Protein AF-A0A934KJS3-F1 (afdb_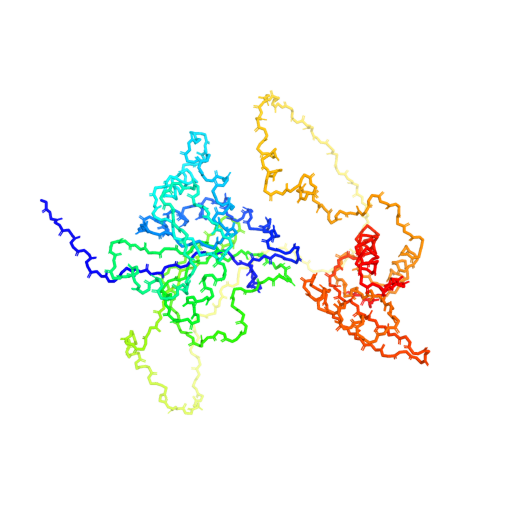monomer_lite)

InterPro domains:
  IPR002734 Bacterial bifunctional deaminase-reductase, C-terminal [PF01872] (10-190)
  IPR009671 Regulator of ribonuclease activity B domain [PF06877] (299-388)
  IPR024072 Dihydrofolate reductase-like domain superfamily [G3DSA:3.40.430.10] (4-201)
  IPR024072 Dihydrofolate reductase-like domain superfamily [SSF53597] (11-198)
  IPR036701 RraB-like superfamily [G3DSA:3.30.70.970] (288-391)
  IPR036701 RraB-like superfamily [SSF89946] (293-389)
  IPR050765 Riboflavin Biosynthesis HTP Reductase [PTHR38011] (3-197)

Organism: NCBI:txid3127013

Radius of gyration: 28.32 Å; chains: 1; bounding box: 73×74×78 Å

Sequence (393 aa):
MTKHETSGPRTVIANISLSLDGRVNGLGGDYDMGWIVPHALTDAAREHMVRVTSTATTVLLGRKNYQGFGSYWPAVAKDENADQRDRTFAQWLDSVEKVVFSSTLTDATWSNSRIVDRDPAEVVKQLRQQGEGNIIVLASVSVIRNLLYADELDRLTITLCPELVGGGAQLFAEGLPASSWTLSDMSTTESGAICPVYDRVRSGDRRVVDQGYGGASPQATTMPASLAPRILRVPGLPLAGSVWDPGPEPATAPRATAPRATATVHWMDWLGWFIPRGLLHRPVTESLAPPDPADLSQLDELRDLGSRLELPHPVSALLEFASEKEALSAVDALARDGFACKVRAMQDGRWSLRATSTLVPTPGTITRLRERLSASCETLSGTYVGWDAPPVY

pLDDT: mean 77.62, std 25.64, range [23.58, 98.69]

Secondary structure (DSSP, 8-state):
-------SPPPEEEEEEE-TT-BSS-TT-TT--GGGHHHHTSHHHHHHHHHHHTTEEEEEEEHHHHHHHHTTHHHHTT-TTS-HHHHHHHHHHHHSEEEEE-SS-----STTEEEE-S-HHHHHHHHHTSSSSEEEEES-HHHHHHHHHTT---EEEEEE-S----SS-BSS-TTPPP-EEEEEEEEE-TTS-EEEEEEEE-TTT----------------PPPS-------PPP------------PPPP--PPPP---------GGGSGGGTS-TT-SS-SS---SSPPPHHHHHHHHHHHHTT--TTS-EEEEEEEEESSHHHHHHHHHHHHHTT-EEEEEE-TTS-EEEEEEEEE---HHHHHHHHHHHHHHHHHHTEEEEEEE-----

Structure (mmCIF, N/CA/C/O backbone):
data_AF-A0A934KJS3-F1
#
_entry.id   AF-A0A934KJS3-F1
#
loop_
_atom_site.group_PDB
_atom_site.id
_atom_site.type_symbol
_atom_site.label_atom_id
_atom_site.label_alt_id
_atom_site.label_comp_id
_atom_site.label_asym_id
_atom_site.label_entity_id
_atom_site.label_seq_id
_atom_site.pdbx_PDB_ins_code
_atom_site.Cartn_x
_atom_site.Cartn_y
_atom_site.Cartn_z
_atom_site.occupancy
_atom_site.B_iso_or_equi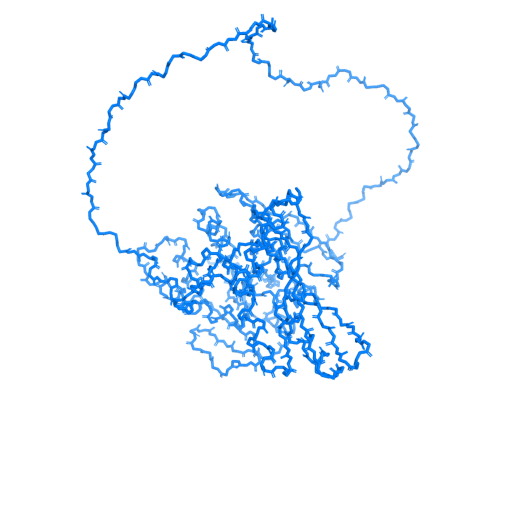v
_atom_site.auth_seq_id
_atom_site.auth_comp_id
_atom_site.auth_asym_id
_atom_site.auth_atom_id
_atom_site.pdbx_PDB_model_num
ATOM 1 N N . MET A 1 1 ? -13.701 12.810 38.369 1.00 32.88 1 MET A N 1
ATOM 2 C CA . MET A 1 1 ? -13.153 11.755 37.490 1.00 32.88 1 MET A CA 1
ATOM 3 C C . MET A 1 1 ? -14.320 11.067 36.808 1.00 32.88 1 MET A C 1
ATOM 5 O O . MET A 1 1 ? -14.879 10.124 37.349 1.00 32.88 1 MET A O 1
ATOM 9 N N . THR A 1 2 ? -14.759 11.600 35.675 1.00 29.27 2 THR A N 1
ATOM 10 C CA . THR A 1 2 ? -15.774 10.972 34.829 1.00 29.27 2 THR A CA 1
ATOM 11 C C . THR A 1 2 ? -15.057 10.021 33.880 1.00 29.27 2 THR A C 1
ATOM 13 O O . THR A 1 2 ? -14.340 10.446 32.979 1.00 29.27 2 THR A O 1
ATOM 16 N N . LYS A 1 3 ? -15.200 8.719 34.142 1.00 36.50 3 LYS A N 1
ATOM 17 C CA . LYS A 1 3 ? -14.853 7.649 33.207 1.00 36.50 3 LYS A CA 1
ATOM 18 C C . LYS A 1 3 ? -15.732 7.844 31.968 1.00 36.50 3 LYS A C 1
ATOM 20 O O . LYS A 1 3 ? -16.938 7.633 32.042 1.00 36.50 3 LYS A O 1
ATOM 25 N N . HIS A 1 4 ? -15.154 8.285 30.857 1.00 30.09 4 HIS A N 1
ATOM 26 C CA . HIS A 1 4 ? -15.814 8.156 29.564 1.00 30.09 4 HIS A CA 1
ATOM 27 C C . HIS A 1 4 ? -15.604 6.718 29.090 1.00 30.09 4 HIS A C 1
ATOM 29 O O . HIS A 1 4 ? -14.630 6.410 28.412 1.00 30.09 4 HIS A O 1
ATOM 35 N N . GLU A 1 5 ? -16.507 5.827 29.498 1.00 36.00 5 GLU A N 1
ATOM 36 C CA . GLU A 1 5 ? -16.696 4.541 28.828 1.00 36.00 5 GLU A CA 1
ATOM 37 C C . GLU A 1 5 ? -17.157 4.821 27.395 1.00 36.00 5 GLU A C 1
ATOM 39 O O . GLU A 1 5 ? -18.315 5.145 27.143 1.00 36.00 5 GLU A O 1
ATOM 44 N N . THR A 1 6 ? -16.236 4.717 26.441 1.00 37.31 6 THR A N 1
ATOM 45 C CA . THR A 1 6 ? -16.566 4.617 25.016 1.00 37.31 6 THR A CA 1
ATOM 46 C C . THR A 1 6 ? -16.540 3.142 24.632 1.00 37.31 6 THR A C 1
ATOM 48 O O . THR A 1 6 ? -15.700 2.691 23.865 1.00 37.31 6 THR A O 1
ATOM 51 N N . SER A 1 7 ? -17.460 2.355 25.199 1.00 44.34 7 SER A N 1
ATOM 52 C CA . SER A 1 7 ? -17.667 0.961 24.786 1.00 44.34 7 SER A CA 1
ATOM 53 C C . SER A 1 7 ? -18.501 0.921 23.498 1.00 44.34 7 SER A C 1
ATOM 55 O O . SER A 1 7 ? -19.667 0.538 23.485 1.00 44.34 7 SER A O 1
ATOM 57 N N . GLY A 1 8 ? -17.908 1.408 22.408 1.00 59.53 8 GLY A N 1
ATOM 58 C CA . GLY A 1 8 ? -18.299 1.051 21.046 1.00 59.53 8 GLY A CA 1
ATOM 59 C C . GLY A 1 8 ? -17.337 -0.015 20.509 1.00 59.53 8 GLY A C 1
ATOM 60 O O . GLY A 1 8 ? -16.201 -0.090 20.983 1.00 59.53 8 GLY A O 1
ATOM 61 N N . PRO A 1 9 ? -17.745 -0.857 19.541 1.00 80.38 9 PRO A N 1
ATOM 62 C CA . PRO A 1 9 ? -16.822 -1.794 18.906 1.00 80.38 9 PRO A CA 1
ATOM 63 C C . PRO A 1 9 ? -15.641 -1.031 18.283 1.00 80.38 9 PRO A C 1
ATOM 65 O O . PRO A 1 9 ? -15.835 0.007 17.650 1.00 80.38 9 PRO A O 1
ATOM 68 N N . ARG A 1 10 ? -14.414 -1.539 18.470 1.00 93.88 10 ARG A N 1
ATOM 69 C CA . ARG A 1 10 ? -13.183 -0.936 17.923 1.00 93.88 10 ARG A CA 1
ATOM 70 C C . ARG A 1 10 ? -13.325 -0.742 16.411 1.00 93.88 10 ARG A C 1
ATOM 72 O O . ARG A 1 10 ? -13.652 -1.707 15.721 1.00 93.88 10 ARG A O 1
ATOM 79 N N . THR A 1 11 ? -13.052 0.458 15.895 1.00 95.75 11 THR A N 1
ATOM 80 C CA . THR A 1 11 ? -13.130 0.741 14.448 1.00 95.75 11 THR A CA 1
ATOM 81 C C . THR A 1 11 ? -11.904 0.178 13.740 1.00 95.75 11 THR A C 1
ATOM 83 O O . THR A 1 11 ? -10.782 0.374 14.212 1.00 95.75 11 THR A O 1
ATOM 86 N N . VAL A 1 12 ? -12.099 -0.486 12.600 1.00 98.00 12 VAL A N 1
ATOM 87 C CA . VAL A 1 12 ? -11.010 -0.982 11.747 1.00 98.00 12 VAL A CA 1
ATOM 88 C C . VAL A 1 12 ? -10.824 -0.041 10.563 1.00 98.00 12 VAL A C 1
ATOM 90 O O . VAL A 1 12 ? -11.711 0.121 9.724 1.00 98.00 12 VAL A O 1
ATOM 93 N N . ILE A 1 13 ? -9.654 0.585 10.515 1.00 98.44 13 ILE A N 1
ATOM 94 C CA . ILE A 1 13 ? -9.296 1.659 9.593 1.00 98.44 13 ILE A CA 1
ATOM 95 C C . ILE A 1 13 ? -8.199 1.147 8.660 1.00 98.44 13 ILE A C 1
ATOM 97 O O . ILE A 1 13 ? -7.242 0.535 9.121 1.00 98.44 13 ILE A O 1
ATOM 101 N N . ALA A 1 14 ? -8.279 1.419 7.363 1.00 98.31 14 ALA A N 1
ATOM 102 C CA . ALA A 1 14 ? -7.150 1.241 6.453 1.00 98.31 14 ALA A CA 1
ATOM 103 C C . ALA A 1 14 ? -6.662 2.605 5.994 1.00 98.31 14 ALA A C 1
ATOM 105 O O . ALA A 1 14 ? -7.469 3.440 5.597 1.00 98.31 14 ALA A O 1
ATOM 106 N N . ASN A 1 15 ? -5.347 2.794 6.031 1.00 97.62 15 ASN A N 1
ATOM 107 C CA . ASN A 1 15 ? -4.674 3.964 5.498 1.00 97.62 15 ASN A CA 1
ATOM 108 C C . ASN A 1 15 ? -3.756 3.566 4.341 1.00 97.62 15 ASN A C 1
ATOM 110 O O . ASN A 1 15 ? -2.959 2.628 4.469 1.00 97.62 15 ASN A O 1
ATOM 114 N N . ILE A 1 16 ? -3.877 4.262 3.211 1.00 96.81 16 ILE A N 1
ATOM 115 C CA . ILE A 1 16 ? -3.105 3.957 2.006 1.00 96.81 16 ILE A CA 1
ATOM 116 C C . ILE A 1 16 ? -2.994 5.157 1.059 1.00 96.81 16 ILE A C 1
ATOM 118 O O . ILE A 1 16 ? -3.921 5.955 0.949 1.00 96.81 16 ILE A O 1
ATOM 122 N N . SER A 1 17 ? -1.879 5.252 0.336 1.00 96.06 17 SER A N 1
ATOM 123 C CA . SER A 1 17 ? -1.719 6.188 -0.783 1.00 96.06 17 SER A CA 1
ATOM 124 C C . SER A 1 17 ? -2.049 5.506 -2.109 1.00 96.06 17 SER A C 1
ATOM 126 O O . SER A 1 17 ? -1.655 4.359 -2.320 1.00 96.06 17 SER A O 1
ATOM 128 N N . LEU A 1 18 ? -2.750 6.210 -2.998 1.00 97.25 18 LEU A N 1
ATOM 129 C CA . LEU A 1 18 ? -3.122 5.740 -4.333 1.00 97.25 18 LEU A CA 1
ATOM 130 C C . LEU A 1 18 ? -2.798 6.793 -5.392 1.00 97.25 18 LEU A C 1
ATOM 132 O O . LEU A 1 18 ? -2.908 7.988 -5.133 1.00 97.25 18 LEU A O 1
ATOM 136 N N . SER A 1 19 ? -2.441 6.343 -6.590 1.00 97.00 19 SER A N 1
ATOM 137 C CA . SER A 1 19 ? -2.413 7.183 -7.790 1.00 97.00 19 SER A CA 1
ATOM 138 C C . SER A 1 19 ? -3.837 7.459 -8.299 1.00 97.00 19 SER A C 1
ATOM 140 O O . SER A 1 19 ? -4.787 6.776 -7.899 1.00 97.00 19 SER A O 1
ATOM 142 N N . LEU A 1 20 ? -4.005 8.408 -9.229 1.00 96.56 20 LEU A N 1
ATOM 143 C CA . LEU A 1 20 ? -5.296 8.698 -9.871 1.00 96.56 20 LEU A CA 1
ATOM 144 C C . LEU A 1 20 ? -5.883 7.479 -10.596 1.00 96.56 20 LEU A C 1
ATOM 146 O O . LEU A 1 20 ? -7.099 7.305 -10.621 1.00 96.56 20 LEU A O 1
ATOM 150 N N . ASP A 1 21 ? -5.034 6.613 -11.149 1.00 94.25 21 ASP A N 1
ATOM 151 C CA . ASP A 1 21 ? -5.424 5.350 -11.784 1.00 94.25 21 ASP A CA 1
ATOM 152 C C . ASP A 1 21 ? -5.530 4.164 -10.796 1.00 94.25 21 ASP A C 1
ATOM 154 O O . ASP A 1 21 ? -5.609 3.000 -11.204 1.00 94.25 21 ASP A O 1
ATOM 158 N N . GLY A 1 22 ? -5.567 4.446 -9.486 1.00 94.12 22 GLY A N 1
ATOM 159 C CA . GLY A 1 22 ? -5.872 3.484 -8.423 1.00 94.12 22 GLY A CA 1
ATOM 160 C C . GLY A 1 22 ? -4.735 2.519 -8.077 1.00 94.12 22 GLY A C 1
ATOM 161 O O . GLY A 1 22 ? -4.988 1.433 -7.539 1.00 94.12 22 GLY A O 1
ATOM 162 N N . ARG A 1 23 ? -3.488 2.880 -8.401 1.00 94.50 23 ARG A N 1
ATOM 163 C CA . ARG A 1 23 ? -2.297 2.051 -8.180 1.00 94.50 23 ARG A CA 1
ATOM 164 C C . ARG A 1 23 ? -1.692 2.310 -6.812 1.00 94.50 23 ARG A C 1
ATOM 166 O O . ARG A 1 23 ? -1.699 3.432 -6.314 1.00 94.50 23 ARG A O 1
ATOM 173 N N . VAL A 1 24 ? -1.158 1.247 -6.220 1.00 93.19 24 VAL A N 1
ATOM 174 C CA . VAL A 1 24 ? -0.432 1.301 -4.945 1.00 93.19 24 VAL A CA 1
ATOM 175 C C . VAL A 1 24 ? 1.067 1.421 -5.157 1.00 93.19 24 VAL A C 1
ATOM 177 O O . VAL A 1 24 ? 1.719 1.921 -4.267 1.00 93.19 24 VAL A O 1
ATOM 180 N N . ASN A 1 25 ? 1.598 0.989 -6.302 1.00 87.56 25 ASN A N 1
ATOM 181 C CA . ASN A 1 25 ? 3.004 1.038 -6.706 1.00 87.56 25 ASN A CA 1
ATOM 182 C C . ASN A 1 25 ? 3.095 1.163 -8.232 1.00 87.56 25 ASN A C 1
ATOM 184 O O . ASN A 1 25 ? 2.097 0.962 -8.920 1.00 87.56 25 ASN A O 1
ATOM 188 N N . GLY A 1 26 ? 4.280 1.475 -8.751 1.00 83.06 26 GLY A N 1
ATOM 189 C CA . GLY A 1 26 ? 4.535 1.551 -10.184 1.00 83.06 26 GLY A CA 1
ATOM 190 C C . GLY A 1 26 ? 4.955 0.243 -10.845 1.00 83.06 26 GLY A C 1
ATOM 191 O O . GLY A 1 26 ? 4.966 -0.836 -10.244 1.00 83.06 26 GLY A O 1
ATOM 192 N N . LEU A 1 27 ? 5.281 0.349 -12.134 1.00 79.31 27 LEU A N 1
ATOM 193 C CA . LEU A 1 27 ? 5.683 -0.771 -12.990 1.00 79.31 27 LEU A CA 1
ATOM 194 C C . LEU A 1 27 ? 6.996 -1.430 -12.541 1.00 79.31 27 LEU A C 1
ATOM 196 O O . LEU A 1 27 ? 7.240 -2.588 -12.874 1.00 79.31 27 LEU A O 1
ATOM 200 N N . GLY A 1 28 ? 7.825 -0.734 -11.758 1.00 74.38 28 GLY A N 1
ATOM 201 C CA . GLY A 1 28 ? 9.061 -1.264 -11.182 1.00 74.38 28 GLY A CA 1
ATOM 202 C C . GLY A 1 28 ? 8.863 -2.280 -10.048 1.00 74.38 28 GLY A C 1
ATOM 203 O O . GLY A 1 28 ? 9.850 -2.752 -9.481 1.00 74.38 28 GLY A O 1
ATOM 204 N N . GLY A 1 29 ? 7.620 -2.635 -9.711 1.00 78.50 29 GLY A N 1
ATOM 205 C CA . GLY A 1 29 ? 7.292 -3.641 -8.702 1.00 78.50 29 GLY A CA 1
ATOM 206 C C . GLY A 1 29 ? 7.033 -3.042 -7.321 1.00 78.50 29 GLY A C 1
ATOM 207 O O . GLY A 1 29 ? 6.781 -1.851 -7.171 1.00 78.50 29 GLY A O 1
ATOM 208 N N . ASP A 1 30 ? 7.026 -3.875 -6.279 1.00 73.06 30 ASP A N 1
ATOM 209 C CA . ASP A 1 30 ? 6.552 -3.497 -4.929 1.00 73.06 30 ASP A CA 1
ATOM 210 C C . ASP A 1 30 ? 7.276 -2.304 -4.287 1.00 73.06 30 ASP A C 1
ATOM 212 O O . ASP A 1 30 ? 6.739 -1.683 -3.374 1.00 73.06 30 ASP A O 1
ATOM 216 N N . TYR A 1 31 ? 8.489 -1.997 -4.747 1.00 74.31 31 TYR A N 1
ATOM 217 C CA . TYR A 1 31 ? 9.320 -0.912 -4.225 1.00 74.31 31 TYR A CA 1
ATOM 218 C C . TYR A 1 31 ? 9.277 0.355 -5.091 1.00 74.31 31 TYR A C 1
ATOM 220 O O . TYR A 1 31 ? 9.904 1.354 -4.743 1.00 74.31 31 TYR A O 1
ATOM 228 N N . ASP A 1 32 ? 8.527 0.342 -6.196 1.00 78.94 32 ASP A N 1
ATOM 229 C CA . ASP A 1 32 ? 8.344 1.499 -7.073 1.00 78.94 32 ASP A CA 1
ATOM 230 C C . ASP A 1 32 ? 7.290 2.461 -6.503 1.00 78.94 32 ASP A C 1
ATOM 232 O O . ASP A 1 32 ? 6.141 2.530 -6.939 1.00 78.94 32 ASP A O 1
ATOM 236 N N . MET A 1 33 ? 7.690 3.147 -5.435 1.00 79.62 33 MET A N 1
ATOM 237 C CA . MET A 1 33 ? 6.828 3.974 -4.581 1.00 79.62 33 MET A CA 1
ATOM 238 C C . MET A 1 33 ? 7.282 5.437 -4.531 1.00 79.62 33 MET A C 1
ATOM 240 O O . MET A 1 33 ? 6.735 6.234 -3.772 1.00 79.62 33 MET A O 1
ATOM 244 N N . GLY A 1 34 ? 8.306 5.800 -5.312 1.00 81.44 34 GLY A N 1
ATOM 245 C CA . GLY A 1 34 ? 8.949 7.116 -5.243 1.00 81.44 34 GLY A CA 1
ATOM 246 C C . GLY A 1 34 ? 7.998 8.277 -5.537 1.00 81.44 34 GLY A C 1
ATOM 247 O O . GLY A 1 34 ? 8.133 9.338 -4.933 1.00 81.44 34 GLY A O 1
ATOM 248 N N . TRP A 1 35 ? 6.992 8.049 -6.386 1.00 85.06 35 TRP A N 1
ATOM 249 C CA . TRP A 1 35 ? 5.956 9.029 -6.725 1.00 85.06 35 TRP A CA 1
ATOM 250 C C . TRP A 1 35 ? 5.107 9.458 -5.518 1.00 85.06 35 TRP A C 1
ATOM 252 O O . TRP A 1 35 ? 4.539 10.537 -5.538 1.00 85.06 35 TRP A O 1
ATOM 262 N N . ILE A 1 36 ? 5.046 8.676 -4.432 1.00 88.06 36 ILE A N 1
ATOM 263 C CA . ILE A 1 36 ? 4.285 9.042 -3.222 1.00 88.06 36 ILE A CA 1
ATOM 264 C C . ILE A 1 36 ? 5.015 10.112 -2.401 1.00 88.06 36 ILE A C 1
ATOM 266 O O . ILE A 1 36 ? 4.375 10.913 -1.716 1.00 88.06 36 ILE A O 1
ATOM 270 N N . VAL A 1 37 ? 6.350 10.132 -2.446 1.00 83.88 37 VAL A N 1
ATOM 271 C CA . VAL A 1 37 ? 7.192 10.922 -1.533 1.00 83.88 37 VAL A CA 1
ATOM 272 C C . VAL A 1 37 ? 6.862 12.422 -1.561 1.00 83.88 37 VAL A C 1
ATOM 274 O O . VAL A 1 37 ? 6.652 12.978 -0.481 1.00 83.88 37 VAL A O 1
ATOM 277 N N . PRO A 1 38 ? 6.736 13.090 -2.727 1.00 82.88 38 PRO A N 1
ATOM 278 C CA . PRO A 1 38 ? 6.413 14.518 -2.773 1.00 82.88 38 PRO A CA 1
ATOM 279 C C . PRO A 1 38 ? 5.076 14.867 -2.108 1.00 82.88 38 PRO A C 1
ATOM 281 O O . PRO A 1 38 ? 4.917 15.974 -1.604 1.00 82.88 38 PRO A O 1
ATOM 284 N N . HIS A 1 39 ? 4.131 13.924 -2.076 1.00 90.94 39 HIS A N 1
ATOM 285 C CA . HIS A 1 39 ? 2.805 14.117 -1.489 1.00 90.94 39 HIS A CA 1
ATOM 286 C C . HIS A 1 39 ? 2.783 13.786 0.004 1.00 90.94 39 HIS A C 1
ATOM 288 O O . HIS A 1 39 ? 2.158 14.499 0.788 1.00 90.94 39 HIS A O 1
ATOM 294 N N . ALA A 1 40 ? 3.496 12.736 0.419 1.00 84.81 40 ALA A N 1
ATOM 295 C CA . ALA A 1 40 ? 3.572 12.315 1.817 1.00 84.81 40 ALA A CA 1
ATOM 296 C C . ALA A 1 40 ? 4.340 13.309 2.704 1.00 84.81 40 ALA A C 1
ATOM 298 O O . ALA A 1 40 ? 4.047 13.415 3.891 1.00 84.81 40 ALA A O 1
ATOM 299 N N . LEU A 1 41 ? 5.294 14.051 2.130 1.00 85.31 41 LEU A N 1
ATOM 300 C CA . LEU A 1 41 ? 6.090 15.059 2.840 1.00 85.31 41 LEU A CA 1
ATOM 301 C C . LEU A 1 41 ? 5.417 16.437 2.909 1.00 85.31 41 LEU A C 1
ATOM 303 O O . LEU A 1 41 ? 6.047 17.398 3.353 1.00 85.31 41 LEU A O 1
ATOM 307 N N . THR A 1 42 ? 4.171 16.561 2.459 1.00 88.69 42 THR A N 1
ATOM 308 C CA . THR A 1 42 ? 3.409 17.799 2.622 1.00 88.69 42 THR A CA 1
ATOM 309 C C . THR A 1 42 ? 2.912 17.956 4.057 1.00 88.69 42 THR A C 1
ATOM 311 O O . THR A 1 42 ? 2.663 16.967 4.753 1.00 88.69 42 THR A O 1
ATOM 314 N N . ASP A 1 43 ? 2.746 19.197 4.510 1.00 89.62 43 ASP A N 1
ATOM 315 C CA . ASP A 1 43 ? 2.286 19.483 5.869 1.00 89.62 43 ASP A CA 1
ATOM 316 C C . ASP A 1 43 ? 0.888 18.900 6.108 1.00 89.62 43 ASP A C 1
ATOM 318 O O . ASP A 1 43 ? 0.677 18.172 7.083 1.00 89.62 43 ASP A O 1
ATOM 322 N N . ALA A 1 44 ? -0.033 19.097 5.162 1.00 88.50 44 ALA A N 1
ATOM 323 C CA . ALA A 1 44 ? -1.379 18.543 5.248 1.00 88.50 44 ALA A CA 1
ATOM 324 C C . ALA A 1 44 ? -1.405 17.001 5.296 1.00 88.50 44 ALA A C 1
ATOM 326 O O . ALA A 1 44 ? -2.214 16.427 6.035 1.00 88.50 44 ALA A O 1
ATOM 327 N N . ALA A 1 45 ? -0.530 16.308 4.551 1.00 88.12 45 ALA A N 1
ATOM 328 C CA . ALA A 1 45 ? -0.454 14.843 4.585 1.00 88.12 45 ALA A CA 1
ATOM 329 C C . ALA A 1 45 ? 0.098 14.322 5.918 1.00 88.12 45 ALA A C 1
ATOM 331 O O . ALA A 1 45 ? -0.449 13.368 6.480 1.00 88.12 45 ALA A O 1
ATOM 332 N N . ARG A 1 46 ? 1.135 14.968 6.464 1.00 90.38 46 ARG A N 1
ATOM 333 C CA . ARG A 1 46 ? 1.685 14.622 7.782 1.00 90.38 46 ARG A CA 1
ATOM 334 C C . ARG A 1 46 ? 0.661 14.804 8.891 1.00 90.38 46 ARG A C 1
ATOM 336 O O . ARG A 1 46 ? 0.487 13.925 9.734 1.00 90.38 46 ARG A O 1
ATOM 343 N N . GLU A 1 47 ? -0.053 15.924 8.882 1.00 92.19 47 GLU A N 1
ATOM 344 C CA . GLU A 1 47 ? -1.111 16.165 9.858 1.00 92.19 47 GLU A CA 1
ATOM 345 C C . GLU A 1 47 ? -2.259 15.165 9.712 1.00 92.19 47 GLU A C 1
ATOM 347 O O . GLU A 1 47 ? -2.777 14.677 10.716 1.00 92.19 47 GLU A O 1
ATOM 352 N N . HIS A 1 48 ? -2.642 14.823 8.477 1.00 91.06 48 HIS A N 1
ATOM 353 C CA . HIS A 1 48 ? -3.632 13.780 8.224 1.00 91.06 48 HIS A CA 1
ATOM 354 C C . HIS A 1 48 ? -3.195 12.441 8.826 1.00 91.06 48 HIS A C 1
ATOM 356 O O . HIS A 1 48 ? -3.986 11.814 9.530 1.00 91.06 48 HIS A O 1
ATOM 362 N N . MET A 1 49 ? -1.938 12.035 8.625 1.00 93.06 49 MET A N 1
ATOM 363 C CA . MET A 1 49 ? -1.405 10.798 9.195 1.00 93.06 49 MET A CA 1
ATOM 364 C C . MET A 1 49 ? -1.504 10.793 10.726 1.00 93.06 49 MET A C 1
ATOM 366 O O . MET A 1 49 ? -2.056 9.854 11.296 1.00 93.06 49 MET A O 1
ATOM 370 N N . VAL A 1 50 ? -1.059 11.867 11.390 1.00 95.19 50 VAL A N 1
ATOM 371 C CA . VAL A 1 50 ? -1.161 12.004 12.855 1.00 95.19 50 VAL A CA 1
ATOM 372 C C . VAL A 1 50 ? -2.619 11.938 13.324 1.00 95.19 50 VAL A C 1
ATOM 374 O O . VAL A 1 50 ? -2.926 11.250 14.299 1.00 95.19 50 VAL A O 1
ATOM 377 N N . ARG A 1 51 ? -3.547 12.609 12.629 1.00 93.50 51 ARG A N 1
ATOM 378 C CA . ARG A 1 51 ? -4.980 12.563 12.968 1.00 93.50 51 ARG A CA 1
ATOM 379 C C . ARG A 1 51 ? -5.538 11.147 12.863 1.00 93.50 51 ARG A C 1
ATOM 381 O O . ARG A 1 51 ? -6.192 10.684 13.798 1.00 93.50 51 ARG A O 1
ATOM 388 N N . VAL A 1 52 ? -5.268 10.458 11.756 1.00 91.81 52 VAL A N 1
ATOM 389 C CA . VAL A 1 52 ? -5.793 9.115 11.479 1.00 91.81 52 VAL A CA 1
ATOM 390 C C . VAL A 1 52 ? -5.271 8.080 12.478 1.00 91.81 52 VAL A C 1
ATOM 392 O O . VAL A 1 52 ? -6.018 7.177 12.856 1.00 91.81 52 VAL A O 1
ATOM 395 N N . THR A 1 53 ? -4.031 8.215 12.951 1.00 95.31 53 THR A N 1
ATOM 396 C CA . THR A 1 53 ? -3.438 7.259 13.898 1.00 95.31 53 THR A CA 1
ATOM 397 C C . THR A 1 53 ? -3.699 7.585 15.369 1.00 95.31 53 THR A C 1
ATOM 399 O O . THR A 1 53 ? -3.625 6.685 16.200 1.00 95.31 53 THR A O 1
ATOM 402 N N . SER A 1 54 ? -4.079 8.823 15.704 1.00 93.88 54 SER A N 1
ATOM 403 C CA . SER A 1 54 ? -4.216 9.316 17.090 1.00 93.88 54 SER A CA 1
ATOM 404 C C . SER A 1 54 ? -5.103 8.479 18.024 1.00 93.88 54 SER A C 1
ATOM 406 O O . SER A 1 54 ? -4.898 8.477 19.235 1.00 93.88 54 SER A O 1
ATOM 408 N N . THR A 1 55 ? -6.091 7.768 17.479 1.00 93.56 55 THR A N 1
ATOM 409 C CA . THR A 1 55 ? -7.039 6.937 18.245 1.00 93.56 55 THR A CA 1
ATOM 410 C C . THR A 1 55 ? -6.742 5.444 18.144 1.00 93.56 55 THR A C 1
ATOM 412 O O . THR A 1 55 ? -7.431 4.636 18.771 1.00 93.56 55 THR A O 1
ATOM 415 N N . ALA A 1 56 ? -5.757 5.055 17.333 1.00 96.75 56 ALA A N 1
ATOM 416 C CA . ALA A 1 56 ? -5.421 3.666 17.094 1.00 96.75 56 ALA A CA 1
ATOM 417 C C . ALA A 1 56 ? -4.440 3.150 18.151 1.00 96.75 56 ALA A C 1
ATOM 419 O O . ALA A 1 56 ? -3.425 3.773 18.443 1.00 96.75 56 ALA A O 1
ATOM 420 N N . THR A 1 57 ? -4.738 1.984 18.706 1.00 97.25 57 THR A N 1
ATOM 421 C CA . THR A 1 57 ? -3.934 1.307 19.741 1.00 97.25 57 THR A CA 1
ATOM 422 C C . THR A 1 57 ? -3.279 0.030 19.218 1.00 97.25 57 THR A C 1
ATOM 424 O O . THR A 1 57 ? -2.342 -0.482 19.829 1.00 97.25 57 THR A O 1
ATOM 427 N N . THR A 1 58 ? -3.746 -0.460 18.066 1.00 98.25 58 THR A N 1
ATOM 428 C CA . THR A 1 58 ? -3.204 -1.625 17.367 1.00 98.25 58 THR A CA 1
ATOM 429 C C . THR A 1 58 ? -2.984 -1.277 15.898 1.00 98.25 58 THR A C 1
ATOM 431 O O . THR A 1 58 ? -3.882 -0.748 15.238 1.00 98.25 58 THR A O 1
ATOM 434 N N . VAL A 1 59 ? -1.814 -1.624 15.366 1.00 98.44 59 VAL A N 1
ATOM 435 C CA . VAL A 1 59 ? -1.484 -1.535 13.943 1.00 98.44 59 VAL A CA 1
ATOM 436 C C . VAL A 1 59 ? -1.349 -2.927 13.325 1.00 98.44 59 VAL A C 1
ATOM 438 O O . VAL A 1 59 ? -0.724 -3.825 13.890 1.00 98.44 59 VAL A O 1
ATOM 441 N N . LEU A 1 60 ? -1.936 -3.110 12.146 1.00 98.69 60 LEU A N 1
ATOM 442 C CA . LEU A 1 60 ? -1.848 -4.319 11.337 1.00 98.69 60 LEU A CA 1
ATOM 443 C C . LEU A 1 60 ? -0.879 -4.085 10.180 1.00 98.69 60 LEU A C 1
ATOM 445 O O . LEU A 1 60 ? -1.033 -3.132 9.411 1.00 98.69 60 LEU A O 1
ATOM 449 N N . LEU A 1 61 ? 0.104 -4.972 10.038 1.00 98.25 61 LEU A N 1
ATOM 450 C CA . LEU A 1 61 ? 1.143 -4.865 9.017 1.00 98.25 61 LEU A CA 1
ATOM 451 C C . LEU A 1 61 ? 1.306 -6.191 8.279 1.00 98.25 61 LEU A C 1
ATOM 453 O O . LEU A 1 61 ? 1.325 -7.256 8.887 1.00 98.25 61 LEU A O 1
ATOM 457 N N . GLY A 1 62 ? 1.476 -6.134 6.962 1.00 96.44 62 GLY A N 1
ATOM 458 C CA . GLY A 1 62 ? 2.047 -7.254 6.215 1.00 96.44 62 GLY A CA 1
ATOM 459 C C . GLY A 1 62 ? 3.570 -7.287 6.371 1.00 96.44 62 GLY A C 1
ATOM 460 O O . GLY A 1 62 ? 4.189 -6.254 6.636 1.00 96.44 62 GLY A O 1
ATOM 461 N N . ARG A 1 63 ? 4.191 -8.449 6.130 1.00 94.75 63 ARG A N 1
ATOM 462 C CA . ARG A 1 63 ? 5.655 -8.652 6.203 1.00 94.75 63 ARG A CA 1
ATOM 463 C C . ARG A 1 63 ? 6.495 -7.495 5.640 1.00 94.75 63 ARG A C 1
ATOM 465 O O . ARG A 1 63 ? 7.388 -7.011 6.328 1.00 94.75 63 ARG A O 1
ATOM 472 N N . LYS A 1 64 ? 6.217 -7.060 4.403 1.00 89.94 64 LYS A N 1
ATOM 473 C CA . LYS A 1 64 ? 7.010 -6.026 3.707 1.00 89.94 64 LYS A CA 1
ATOM 474 C C . LYS A 1 64 ? 6.985 -4.690 4.450 1.00 89.94 64 LYS A C 1
ATOM 476 O O . LYS A 1 64 ? 8.039 -4.108 4.673 1.00 89.94 64 LYS A O 1
ATOM 481 N N . ASN A 1 65 ? 5.804 -4.246 4.883 1.00 90.56 65 ASN A N 1
ATOM 482 C CA . ASN A 1 65 ? 5.670 -3.000 5.636 1.00 90.56 65 ASN A CA 1
ATOM 483 C C . ASN A 1 65 ? 6.222 -3.128 7.051 1.00 90.56 65 ASN A C 1
ATOM 485 O O . ASN A 1 65 ? 6.823 -2.182 7.530 1.00 90.56 65 ASN A O 1
ATOM 489 N N . TYR A 1 66 ? 6.093 -4.286 7.706 1.00 95.44 66 TYR A N 1
ATOM 490 C CA . TYR A 1 66 ? 6.721 -4.499 9.012 1.00 95.44 66 TYR A CA 1
ATOM 491 C C . TYR A 1 66 ? 8.241 -4.321 8.952 1.00 95.44 66 TYR A C 1
ATOM 493 O O . TYR A 1 66 ? 8.800 -3.550 9.728 1.00 95.44 66 TYR A O 1
ATOM 501 N N . GLN A 1 67 ? 8.895 -4.982 7.993 1.00 90.31 67 GLN A N 1
ATOM 502 C CA . GLN A 1 67 ? 10.337 -4.846 7.789 1.00 90.31 67 GLN A CA 1
ATOM 503 C C . GLN A 1 67 ? 10.699 -3.415 7.377 1.00 90.31 67 GLN A C 1
ATOM 505 O O . GLN A 1 67 ? 11.591 -2.822 7.971 1.00 90.31 67 GLN A O 1
ATOM 510 N N . GLY A 1 68 ? 9.962 -2.849 6.416 1.00 86.50 68 GLY A N 1
ATOM 511 C CA . GLY A 1 68 ? 10.186 -1.500 5.902 1.00 86.50 68 GLY A CA 1
ATOM 512 C C . GLY A 1 68 ? 10.085 -0.417 6.982 1.00 86.50 68 GLY A C 1
ATOM 513 O O . GLY A 1 68 ? 10.946 0.444 7.134 1.00 86.50 68 GLY A O 1
ATOM 514 N N . PHE A 1 69 ? 9.025 -0.472 7.777 1.00 91.62 69 PHE A N 1
ATOM 515 C CA . PHE A 1 69 ? 8.790 0.494 8.838 1.00 91.62 69 PHE A CA 1
ATOM 516 C C . PHE A 1 69 ? 9.763 0.307 10.003 1.00 91.62 69 PHE A C 1
ATOM 518 O O . PHE A 1 69 ? 10.238 1.303 10.552 1.00 91.62 69 PHE A O 1
ATOM 525 N N . GLY A 1 70 ? 10.096 -0.942 10.341 1.00 90.56 70 GLY A N 1
ATOM 526 C CA . GLY A 1 70 ? 10.978 -1.271 11.460 1.00 90.56 70 GLY A CA 1
ATOM 527 C C . GLY A 1 70 ? 12.410 -0.774 11.285 1.00 90.56 70 GLY A C 1
ATOM 528 O O . GLY A 1 70 ? 13.061 -0.447 12.272 1.00 90.56 70 GLY A O 1
ATOM 529 N N . SER A 1 71 ? 12.900 -0.639 10.053 1.00 87.81 71 SER A N 1
ATOM 530 C CA . SER A 1 71 ? 14.229 -0.070 9.797 1.00 87.81 71 SER A CA 1
ATOM 531 C C . SER A 1 71 ? 14.254 1.459 9.670 1.00 87.81 71 SER A C 1
ATOM 533 O O . SER A 1 71 ? 15.341 2.015 9.534 1.00 87.81 71 SER A O 1
ATOM 535 N N . TYR A 1 72 ? 13.106 2.153 9.722 1.00 84.25 72 TYR A N 1
ATOM 536 C CA . TYR A 1 72 ? 13.036 3.619 9.603 1.00 84.25 72 TYR A CA 1
ATOM 537 C C . TYR A 1 72 ? 12.528 4.311 10.862 1.00 84.25 72 TYR A C 1
ATOM 539 O O . TYR A 1 72 ? 13.241 5.082 11.506 1.00 84.25 72 TYR A O 1
ATOM 547 N N . TRP A 1 73 ? 11.269 4.049 11.204 1.00 91.31 73 TRP A N 1
ATOM 548 C CA . TRP A 1 73 ? 10.526 4.847 12.167 1.00 91.31 73 TRP A CA 1
ATOM 549 C C . TRP A 1 73 ? 11.124 4.820 13.579 1.00 91.31 73 TRP A C 1
ATOM 551 O O . TRP A 1 73 ? 11.106 5.867 14.223 1.00 91.31 73 TRP A O 1
ATOM 561 N N . PRO A 1 74 ? 11.754 3.726 14.058 1.00 93.25 74 PRO A N 1
ATOM 562 C CA . PRO A 1 74 ? 12.451 3.755 15.344 1.00 93.25 74 PRO A CA 1
ATOM 563 C C . PRO A 1 74 ? 13.588 4.783 15.430 1.00 93.25 74 PRO A C 1
ATOM 565 O O . PRO A 1 74 ? 13.878 5.273 16.522 1.00 93.25 74 PRO A O 1
ATOM 568 N N . ALA A 1 75 ? 14.240 5.115 14.308 1.00 91.69 75 ALA A N 1
ATOM 569 C CA . ALA A 1 75 ? 15.253 6.168 14.269 1.00 91.69 75 ALA A CA 1
ATOM 570 C C . ALA A 1 75 ? 14.599 7.557 14.315 1.00 91.69 75 ALA A C 1
ATOM 572 O O . ALA A 1 75 ? 14.995 8.386 15.129 1.00 91.69 75 ALA A O 1
ATOM 573 N N . VAL A 1 76 ? 13.541 7.772 13.525 1.00 92.19 76 VAL A N 1
ATOM 574 C CA . VAL A 1 76 ? 12.774 9.033 13.504 1.00 92.19 76 VAL A CA 1
ATOM 575 C C . VAL A 1 76 ? 12.175 9.352 14.873 1.00 92.19 76 VAL A C 1
ATOM 577 O O . VAL A 1 76 ? 12.215 10.496 15.307 1.00 92.19 76 VAL A O 1
ATOM 580 N N . ALA A 1 77 ? 11.676 8.348 15.600 1.00 94.00 77 ALA A N 1
ATOM 581 C CA . ALA A 1 77 ? 11.094 8.529 16.931 1.00 94.00 77 ALA A CA 1
ATOM 582 C C . ALA A 1 77 ? 12.075 9.142 17.951 1.00 94.00 77 ALA A C 1
ATOM 584 O O . ALA A 1 77 ? 11.639 9.782 18.914 1.00 94.00 77 ALA A O 1
ATOM 585 N N . LYS A 1 78 ? 13.383 8.938 17.737 1.00 94.06 78 LYS A N 1
ATOM 586 C CA . LYS A 1 78 ? 14.485 9.384 18.602 1.00 94.06 78 LYS A CA 1
ATOM 587 C C . LYS A 1 78 ? 15.207 10.623 18.069 1.00 94.06 78 LYS A C 1
ATOM 589 O O . LYS A 1 78 ? 16.055 11.162 18.773 1.00 94.06 78 LYS A O 1
ATOM 594 N N . ASP A 1 79 ? 14.908 11.056 16.847 1.00 92.69 79 ASP A N 1
ATOM 595 C CA . ASP A 1 79 ? 15.552 12.211 16.232 1.00 92.69 79 ASP A CA 1
ATOM 596 C C . ASP A 1 79 ? 14.842 13.508 16.643 1.00 92.69 79 ASP A C 1
ATOM 598 O O . ASP A 1 79 ? 13.718 13.801 16.229 1.00 92.69 79 ASP A O 1
ATOM 602 N N . GLU A 1 80 ? 15.514 14.309 17.469 1.00 93.50 80 GLU A N 1
ATOM 603 C CA . GLU A 1 80 ? 15.003 15.601 17.934 1.00 93.50 80 GLU A CA 1
ATOM 604 C C . GLU A 1 80 ? 14.922 16.657 16.822 1.00 93.50 80 GLU A C 1
ATOM 606 O O . GLU A 1 80 ? 14.176 17.631 16.966 1.00 93.50 80 GLU A O 1
ATOM 611 N N . ASN A 1 81 ? 15.634 16.452 15.709 1.00 92.56 81 ASN A N 1
ATOM 612 C CA . ASN A 1 81 ? 15.631 17.348 14.554 1.00 92.56 81 ASN A CA 1
ATOM 613 C C . ASN A 1 81 ? 14.572 16.969 13.510 1.00 92.56 81 ASN A C 1
ATOM 615 O O . ASN A 1 81 ? 14.319 17.755 12.596 1.00 92.56 81 ASN A O 1
ATOM 619 N N . ALA A 1 82 ? 13.948 15.792 13.626 1.00 88.62 82 ALA A N 1
ATOM 620 C CA . ALA A 1 82 ? 12.870 15.388 12.733 1.00 88.62 82 ALA A CA 1
ATOM 621 C C . ALA A 1 82 ? 11.643 16.297 12.898 1.00 88.62 82 ALA A C 1
ATOM 623 O O . ALA A 1 82 ? 11.358 16.780 14.004 1.00 88.62 82 ALA A O 1
ATOM 624 N N . ASP A 1 83 ? 10.883 16.481 11.812 1.00 92.75 83 ASP A N 1
ATOM 625 C CA . ASP A 1 83 ? 9.605 17.197 11.848 1.00 92.75 83 ASP A CA 1
ATOM 626 C C . ASP A 1 83 ? 8.721 16.632 12.968 1.00 92.75 83 ASP A C 1
ATOM 628 O O . ASP A 1 83 ? 8.618 15.416 13.161 1.00 92.75 83 ASP A O 1
ATOM 632 N N . GLN A 1 84 ? 8.094 17.520 13.741 1.00 94.62 84 GLN A N 1
ATOM 633 C CA . GLN A 1 84 ? 7.343 17.124 14.928 1.00 94.62 84 GLN A CA 1
ATOM 634 C C . GLN A 1 84 ? 6.208 16.141 14.598 1.00 94.62 84 GLN A C 1
ATOM 636 O O . GLN A 1 84 ? 5.910 15.264 15.413 1.00 94.62 84 GLN A O 1
ATOM 641 N N . ARG A 1 85 ? 5.579 16.246 13.421 1.00 92.81 85 ARG A N 1
ATOM 642 C CA . ARG A 1 85 ? 4.480 15.361 13.003 1.00 92.81 85 ARG A CA 1
ATOM 643 C C . ARG A 1 85 ? 5.001 13.968 12.660 1.00 92.81 85 ARG A C 1
ATOM 645 O O . ARG A 1 85 ? 4.448 12.985 13.151 1.00 92.81 85 ARG A O 1
ATOM 652 N N . ASP A 1 86 ? 6.110 13.892 11.926 1.00 90.38 86 ASP A N 1
ATOM 653 C CA . ASP A 1 86 ? 6.779 12.624 11.602 1.00 90.38 86 ASP A CA 1
ATOM 654 C C . ASP A 1 86 ? 7.254 11.921 12.878 1.00 90.38 86 ASP A C 1
ATOM 656 O O . ASP A 1 86 ? 7.024 10.726 13.060 1.00 90.38 86 ASP A O 1
ATOM 660 N N . ARG A 1 87 ? 7.833 12.675 13.820 1.00 96.12 87 ARG A N 1
ATOM 661 C CA . ARG A 1 87 ? 8.259 12.158 15.127 1.00 96.12 87 ARG A CA 1
ATOM 662 C C . ARG A 1 87 ? 7.085 11.661 15.968 1.00 96.12 87 ARG A C 1
ATOM 664 O O . ARG A 1 87 ? 7.183 10.600 16.575 1.00 96.12 87 ARG A O 1
ATOM 671 N N . THR A 1 88 ? 5.968 12.390 15.973 1.00 96.69 88 THR A N 1
ATOM 672 C CA . THR A 1 88 ? 4.739 11.998 16.687 1.00 96.69 88 THR A CA 1
ATOM 673 C C . THR A 1 88 ? 4.185 10.684 16.135 1.00 96.69 88 THR A C 1
ATOM 675 O O . THR A 1 88 ? 3.877 9.771 16.900 1.00 96.69 88 THR A O 1
ATOM 678 N N . PHE A 1 89 ? 4.114 10.552 14.807 1.00 95.81 89 PHE A N 1
ATOM 679 C CA . PHE A 1 89 ? 3.725 9.301 14.161 1.00 95.81 89 PHE A CA 1
ATOM 680 C C . PHE A 1 89 ? 4.704 8.164 14.486 1.00 95.81 89 PHE A C 1
ATOM 682 O O . PHE A 1 89 ? 4.275 7.067 14.837 1.00 95.81 89 PHE A O 1
ATOM 689 N N . ALA A 1 90 ? 6.010 8.424 14.420 1.00 95.44 90 ALA A N 1
ATOM 690 C CA . ALA A 1 90 ? 7.046 7.438 14.704 1.00 95.44 90 ALA A CA 1
ATOM 691 C C . ALA A 1 90 ? 6.970 6.908 16.145 1.00 95.44 90 ALA A C 1
ATOM 693 O O . ALA A 1 90 ? 7.052 5.703 16.370 1.00 95.44 90 ALA A O 1
ATOM 694 N N . GLN A 1 91 ? 6.777 7.805 17.115 1.00 96.88 91 GLN A N 1
ATOM 695 C CA . GLN A 1 91 ? 6.622 7.471 18.532 1.00 96.88 91 GLN A CA 1
ATOM 696 C C . GLN A 1 91 ? 5.346 6.670 18.788 1.00 96.88 91 GLN A C 1
ATOM 698 O O . GLN A 1 91 ? 5.382 5.667 19.502 1.00 96.88 91 GLN A O 1
ATOM 703 N N . TRP A 1 92 ? 4.232 7.069 18.166 1.00 97.50 92 TRP A N 1
ATOM 704 C CA . TRP A 1 92 ? 3.004 6.281 18.191 1.00 97.50 92 TRP A CA 1
ATOM 705 C C . TRP A 1 92 ? 3.266 4.872 17.653 1.00 97.50 92 TRP A C 1
ATOM 707 O O . TRP A 1 92 ? 3.002 3.898 18.360 1.00 97.50 92 TRP A O 1
ATOM 717 N N . LEU A 1 93 ? 3.867 4.763 16.464 1.00 96.88 93 LEU A N 1
ATOM 718 C CA . LEU A 1 93 ? 4.128 3.489 15.808 1.00 96.88 93 LEU A CA 1
ATOM 719 C C . LEU A 1 93 ? 5.037 2.597 16.657 1.00 96.88 93 LEU A C 1
ATOM 721 O O . LEU A 1 93 ? 4.769 1.407 16.762 1.00 96.88 93 LEU A O 1
ATOM 725 N N . ASP A 1 94 ? 6.063 3.147 17.308 1.00 95.00 94 ASP A N 1
ATOM 726 C CA . ASP A 1 94 ? 6.937 2.392 18.210 1.00 95.00 94 ASP A CA 1
ATOM 727 C C . ASP A 1 94 ? 6.183 1.874 19.448 1.00 95.00 94 ASP A C 1
ATOM 729 O O . ASP A 1 94 ? 6.376 0.727 19.851 1.00 95.00 94 ASP A O 1
ATOM 733 N N . SER A 1 95 ? 5.247 2.663 19.986 1.00 95.69 95 SER A N 1
ATOM 734 C CA . SER A 1 95 ? 4.506 2.333 21.209 1.00 95.69 95 SER A CA 1
ATOM 735 C C . SER A 1 95 ? 3.374 1.310 21.035 1.00 95.69 95 SER A C 1
ATOM 737 O O . SER A 1 95 ? 3.162 0.492 21.930 1.00 95.69 95 SER A O 1
ATOM 739 N N . VAL A 1 96 ? 2.650 1.319 19.911 1.00 97.12 96 VAL A N 1
ATOM 740 C CA . VAL A 1 96 ? 1.430 0.506 19.738 1.00 97.12 96 VAL A CA 1
ATOM 741 C C . VAL A 1 96 ? 1.699 -0.985 19.517 1.00 97.12 96 VAL A C 1
ATOM 743 O O . VAL A 1 96 ? 2.780 -1.379 19.063 1.00 97.12 96 VAL A O 1
ATOM 746 N N . GLU A 1 97 ? 0.681 -1.816 19.790 1.00 97.75 97 GLU A N 1
ATOM 747 C CA . GLU A 1 97 ? 0.689 -3.239 19.428 1.00 97.75 97 GLU A CA 1
ATOM 748 C C . GLU A 1 97 ? 0.773 -3.381 17.904 1.00 97.75 97 GLU A C 1
ATOM 750 O O . GLU A 1 97 ? -0.061 -2.844 17.176 1.00 97.75 97 GLU A O 1
ATOM 755 N N . LYS A 1 98 ? 1.746 -4.151 17.416 1.00 98.19 98 LYS A N 1
ATOM 756 C CA . LYS A 1 98 ? 1.929 -4.472 15.998 1.00 98.19 98 LYS A CA 1
ATOM 757 C C . LYS A 1 98 ? 1.564 -5.931 15.761 1.00 98.19 98 LYS A C 1
ATOM 759 O O . LYS A 1 98 ? 2.248 -6.842 16.230 1.00 98.19 98 LYS A O 1
ATOM 764 N N . VAL A 1 99 ? 0.516 -6.164 14.984 1.00 98.31 99 VAL A N 1
ATOM 765 C CA . VAL A 1 99 ? 0.120 -7.504 14.545 1.00 98.31 99 VAL A CA 1
ATOM 766 C C . VAL A 1 99 ? 0.601 -7.702 13.116 1.00 98.31 99 VAL A C 1
ATOM 768 O O . VAL A 1 99 ? 0.149 -7.025 12.190 1.00 98.31 99 VAL A O 1
ATOM 771 N N . VAL A 1 100 ? 1.556 -8.612 12.946 1.00 98.44 100 VAL A N 1
ATOM 772 C CA . VAL A 1 100 ? 2.283 -8.795 11.690 1.00 98.44 100 VAL A CA 1
ATOM 773 C C . VAL A 1 100 ? 1.798 -10.051 10.984 1.00 98.44 100 VAL A C 1
ATOM 775 O O . VAL A 1 100 ? 2.079 -11.161 11.426 1.00 98.44 100 VAL A O 1
ATOM 778 N N . PHE A 1 101 ? 1.107 -9.885 9.862 1.00 97.94 101 PHE A N 1
ATOM 779 C CA . PHE A 1 101 ? 0.648 -10.992 9.029 1.00 97.94 101 PHE A CA 1
ATOM 780 C C . PHE A 1 101 ? 1.783 -11.501 8.142 1.00 97.94 101 PHE A C 1
ATOM 782 O O . PHE A 1 101 ? 2.275 -10.783 7.258 1.00 97.94 101 PHE A O 1
ATOM 789 N N . SER A 1 102 ? 2.225 -12.733 8.395 1.00 95.62 102 SER A N 1
ATOM 790 C CA . SER A 1 102 ? 3.311 -13.376 7.655 1.00 95.62 102 SER A CA 1
ATOM 791 C C . SER A 1 102 ? 3.358 -14.879 7.922 1.00 95.62 102 SER A C 1
ATOM 793 O O . SER A 1 102 ? 3.348 -15.282 9.080 1.00 95.62 102 SER A O 1
ATOM 795 N N . SER A 1 103 ? 3.527 -15.679 6.867 1.00 92.25 103 SER A N 1
ATOM 796 C CA . SER A 1 103 ? 3.823 -17.120 6.948 1.00 92.25 103 SER A CA 1
ATOM 797 C C . SER A 1 103 ? 5.323 -17.439 6.889 1.00 92.25 103 SER A C 1
ATOM 799 O O . SER A 1 103 ? 5.735 -18.580 7.066 1.00 92.25 103 SER A O 1
ATOM 801 N N . THR A 1 104 ? 6.167 -16.437 6.613 1.00 92.44 104 THR A N 1
ATOM 802 C CA . THR A 1 104 ? 7.613 -16.632 6.395 1.00 92.44 104 THR A CA 1
ATOM 803 C C . THR A 1 104 ? 8.487 -15.942 7.435 1.00 92.44 104 THR A C 1
ATOM 805 O O . THR A 1 104 ? 9.698 -16.139 7.433 1.00 92.44 104 THR A O 1
ATOM 808 N N . LEU A 1 105 ? 7.921 -15.059 8.264 1.00 92.69 105 LEU A N 1
ATOM 809 C CA . LEU A 1 105 ? 8.679 -14.437 9.349 1.00 92.69 105 LEU A CA 1
ATOM 810 C C . LEU A 1 105 ? 8.633 -15.369 10.550 1.00 92.69 105 LEU A C 1
ATOM 812 O O . LEU A 1 105 ? 7.557 -15.797 10.951 1.00 92.69 105 LEU A O 1
ATOM 816 N N . THR A 1 106 ? 9.796 -15.645 11.124 1.00 89.19 106 THR A N 1
ATOM 817 C CA . THR A 1 106 ? 9.927 -16.510 12.299 1.00 89.19 106 THR A CA 1
ATOM 818 C C . THR A 1 106 ? 10.197 -15.730 13.580 1.00 89.19 106 THR A C 1
ATOM 820 O O . THR A 1 106 ? 10.033 -16.289 14.657 1.00 89.19 106 THR A O 1
ATOM 823 N N . ASP A 1 107 ? 10.608 -14.462 13.476 1.00 90.50 107 ASP A N 1
ATOM 824 C CA . ASP A 1 107 ? 10.965 -13.631 14.627 1.00 90.50 107 ASP A CA 1
ATOM 825 C C . ASP A 1 107 ? 10.473 -12.183 14.484 1.00 90.50 107 ASP A C 1
ATOM 827 O O . ASP A 1 107 ? 10.479 -11.604 13.392 1.00 90.50 107 ASP A O 1
ATOM 831 N N . ALA A 1 108 ? 10.033 -11.625 15.609 1.00 91.94 108 ALA A N 1
ATOM 832 C CA . ALA A 1 108 ? 9.419 -10.316 15.751 1.00 91.94 108 ALA A CA 1
ATOM 833 C C . ALA A 1 108 ? 10.359 -9.405 16.561 1.00 91.94 108 ALA A C 1
ATOM 835 O O . ALA A 1 108 ? 10.267 -9.310 17.782 1.00 91.94 108 ALA A O 1
ATOM 836 N N . THR A 1 109 ? 11.293 -8.747 15.875 1.00 90.38 109 THR A N 1
ATOM 837 C CA . THR A 1 109 ? 12.383 -7.990 16.515 1.00 90.38 109 THR A CA 1
ATOM 838 C C . THR A 1 109 ? 11.991 -6.578 16.9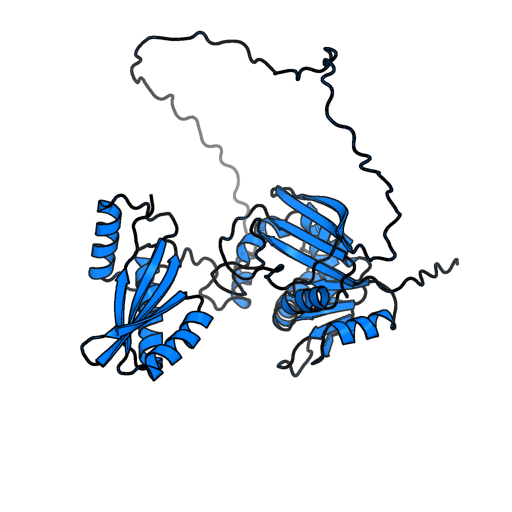49 1.00 90.38 109 THR A C 1
ATOM 840 O O . THR A 1 109 ? 12.647 -5.987 17.807 1.00 90.38 109 THR A O 1
ATOM 843 N N . TRP A 1 110 ? 10.926 -6.015 16.377 1.00 93.81 110 TRP A N 1
ATOM 844 C CA . TRP A 1 110 ? 10.423 -4.700 16.766 1.00 93.81 110 TRP A CA 1
ATOM 845 C C . TRP A 1 110 ? 9.598 -4.792 18.061 1.00 93.81 110 TRP A C 1
ATOM 847 O O . TRP A 1 110 ? 8.736 -5.660 18.203 1.00 93.81 110 TRP A O 1
ATOM 857 N N . SER A 1 111 ? 9.829 -3.877 19.000 1.00 93.06 111 SER A N 1
ATOM 858 C CA . SER A 1 111 ? 9.028 -3.685 20.214 1.00 93.06 111 SER A CA 1
ATOM 859 C C . SER A 1 111 ? 7.516 -3.755 19.957 1.00 93.06 111 SER A C 1
ATOM 861 O O . SER A 1 111 ? 6.983 -3.222 18.975 1.00 93.06 111 SER A O 1
ATOM 863 N N . ASN A 1 112 ? 6.816 -4.422 20.879 1.00 95.94 112 ASN A N 1
ATOM 864 C CA . ASN A 1 112 ? 5.364 -4.610 20.864 1.00 95.94 112 ASN A CA 1
ATOM 865 C C . ASN A 1 112 ? 4.830 -5.283 19.590 1.00 95.94 112 ASN A C 1
ATOM 867 O O . ASN A 1 112 ? 3.684 -5.048 19.214 1.00 95.94 112 ASN A O 1
ATOM 871 N N . SER A 1 113 ? 5.635 -6.119 18.923 1.00 97.50 113 SER A N 1
ATOM 872 C CA . SER A 1 113 ? 5.197 -6.871 17.747 1.00 97.50 113 SER A CA 1
ATOM 873 C C . SER A 1 113 ? 4.996 -8.359 18.010 1.00 97.50 113 SER A C 1
ATOM 875 O O . SER A 1 113 ? 5.694 -8.975 18.812 1.00 97.50 113 SER A O 1
ATOM 877 N N . ARG A 1 114 ? 4.020 -8.941 17.310 1.00 97.31 114 ARG A N 1
ATOM 878 C CA . ARG A 1 114 ? 3.803 -10.388 17.238 1.00 97.31 114 ARG A CA 1
ATOM 879 C C . ARG A 1 114 ? 3.464 -10.801 15.815 1.00 97.31 114 ARG A C 1
ATOM 881 O O . ARG A 1 114 ? 2.724 -10.103 15.119 1.00 97.31 114 ARG A O 1
ATOM 888 N N . ILE A 1 115 ? 3.978 -11.953 15.402 1.00 98.00 115 ILE A N 1
ATOM 889 C CA . ILE A 1 115 ? 3.695 -12.531 14.088 1.00 98.00 115 ILE A CA 1
ATOM 890 C C . ILE A 1 115 ? 2.445 -13.399 14.172 1.00 98.00 115 ILE A C 1
ATOM 892 O O . ILE A 1 115 ? 2.220 -14.106 15.155 1.00 98.00 115 ILE A O 1
ATOM 896 N N . VAL A 1 116 ? 1.620 -13.324 13.134 1.00 97.19 116 VAL A N 1
ATOM 897 C CA . VAL A 1 116 ? 0.419 -14.129 12.973 1.00 97.19 116 VAL A CA 1
ATOM 898 C C . VAL A 1 116 ? 0.393 -14.718 11.571 1.00 97.19 116 VAL A C 1
ATOM 900 O O . VAL A 1 116 ? 0.371 -13.989 10.581 1.00 97.19 116 VAL A O 1
ATOM 903 N N . ASP A 1 117 ? 0.335 -16.044 11.512 1.00 95.31 117 ASP A N 1
ATOM 904 C CA . ASP A 1 117 ? 0.095 -16.807 10.289 1.00 95.31 117 ASP A CA 1
ATOM 905 C C . ASP A 1 117 ? -1.341 -17.348 10.295 1.00 95.31 117 ASP A C 1
ATOM 907 O O . ASP A 1 117 ? -1.599 -18.526 10.531 1.00 95.31 117 ASP A O 1
ATOM 911 N N . ARG A 1 118 ? -2.306 -16.430 10.198 1.00 93.25 118 ARG A N 1
ATOM 912 C CA . ARG A 1 118 ? -3.750 -16.710 10.162 1.00 93.25 118 ARG A CA 1
ATOM 913 C C . ARG A 1 118 ? -4.446 -15.693 9.269 1.00 93.25 118 ARG A C 1
ATOM 915 O O . ARG A 1 118 ? -3.871 -14.650 8.949 1.00 93.25 118 ARG A O 1
ATOM 922 N N . ASP A 1 119 ? -5.691 -15.985 8.915 1.00 93.75 119 ASP A N 1
ATOM 923 C CA . ASP A 1 119 ? -6.521 -15.083 8.126 1.00 93.75 119 ASP A CA 1
ATOM 924 C C . ASP A 1 119 ? -6.707 -13.713 8.828 1.00 93.75 119 ASP A C 1
ATOM 926 O O . ASP A 1 119 ? -7.062 -13.661 10.014 1.00 93.75 119 ASP A O 1
ATOM 930 N N . PRO A 1 120 ? -6.455 -12.586 8.131 1.00 96.50 120 PRO A N 1
ATOM 931 C CA . PRO A 1 120 ? -6.620 -11.257 8.708 1.00 96.50 120 PRO A CA 1
ATOM 932 C C . PRO A 1 120 ? -8.020 -10.939 9.229 1.00 96.50 120 PRO A C 1
ATOM 934 O O . PRO A 1 120 ? -8.122 -10.291 10.274 1.00 96.50 120 PRO A O 1
ATOM 937 N N . ALA A 1 121 ? -9.082 -11.395 8.564 1.00 95.38 121 ALA A N 1
ATOM 938 C CA . ALA A 1 121 ? -10.449 -11.132 8.999 1.00 95.38 121 ALA A CA 1
ATOM 939 C C . ALA A 1 121 ? -10.768 -11.847 10.320 1.00 95.38 121 ALA A C 1
ATOM 941 O O . ALA A 1 121 ? -11.355 -11.245 11.221 1.00 95.38 121 ALA A O 1
ATOM 942 N N . GLU A 1 122 ? -10.327 -13.096 10.494 1.00 95.75 122 GLU A N 1
ATOM 943 C CA . GLU A 1 122 ? -10.466 -13.818 11.769 1.00 95.75 122 GLU A CA 1
ATOM 944 C C . GLU A 1 122 ? -9.749 -13.104 12.922 1.00 95.75 122 GLU A C 1
ATOM 946 O O . GLU A 1 122 ? -10.305 -12.924 14.010 1.00 95.75 122 GLU A O 1
ATOM 951 N N . VAL A 1 123 ? -8.516 -12.655 12.681 1.00 96.94 123 VAL A N 1
ATOM 952 C CA . VAL A 1 123 ? -7.709 -11.960 13.692 1.00 96.94 123 VAL A CA 1
ATOM 953 C C . VAL A 1 123 ? -8.327 -10.612 14.053 1.00 96.94 123 VAL A C 1
ATOM 955 O O . VAL A 1 123 ? -8.373 -10.261 15.231 1.00 96.94 123 VAL A O 1
ATOM 958 N N . VAL A 1 124 ? -8.844 -9.870 13.071 1.00 96.56 124 VAL A N 1
ATOM 959 C CA . VAL A 1 124 ? -9.556 -8.609 13.307 1.00 96.56 124 VAL A CA 1
ATOM 960 C C . VAL A 1 124 ? -10.822 -8.824 14.129 1.00 96.56 124 VAL A C 1
ATOM 962 O O . VAL A 1 124 ? -11.033 -8.092 15.094 1.00 96.56 124 VAL A O 1
ATOM 965 N N . LYS A 1 125 ? -11.629 -9.848 13.829 1.00 94.75 125 LYS A N 1
ATOM 966 C CA . LYS A 1 125 ? -12.820 -10.188 14.630 1.00 94.75 125 LYS A CA 1
ATOM 967 C C . LYS A 1 125 ? -12.467 -10.449 16.091 1.00 94.75 125 LYS A C 1
ATOM 969 O O . LYS A 1 125 ? -13.159 -9.962 16.983 1.00 94.75 125 LYS A O 1
ATOM 974 N N . GLN A 1 126 ? -11.370 -11.164 16.339 1.00 94.38 126 GLN A N 1
ATOM 975 C CA . GLN A 1 126 ? -10.864 -11.385 17.692 1.00 94.38 126 GLN A CA 1
ATOM 976 C C . GLN A 1 126 ? -10.417 -10.067 18.349 1.00 94.38 126 GLN A C 1
ATOM 978 O O . GLN A 1 126 ? -10.806 -9.781 19.479 1.00 94.38 126 GLN A O 1
ATOM 983 N N . LEU A 1 127 ? -9.636 -9.244 17.642 1.00 95.06 127 LEU A N 1
ATOM 984 C CA . LEU A 1 127 ? -9.157 -7.955 18.151 1.00 95.06 127 LEU A CA 1
ATOM 985 C C . LEU A 1 127 ? -10.302 -6.987 18.464 1.00 95.06 127 LEU A C 1
ATOM 987 O O . LEU A 1 127 ? -10.216 -6.253 19.438 1.00 95.06 127 LEU A O 1
ATOM 991 N N . ARG A 1 128 ? -11.394 -6.991 17.693 1.00 93.31 128 ARG A N 1
ATOM 992 C CA . ARG A 1 128 ? -12.582 -6.166 17.977 1.00 93.31 128 ARG A CA 1
ATOM 993 C C . ARG A 1 128 ? -13.218 -6.490 19.328 1.00 93.31 128 ARG A C 1
ATOM 995 O O . ARG A 1 128 ? -13.772 -5.597 19.959 1.00 93.31 128 ARG A O 1
ATOM 1002 N N . GLN A 1 129 ? -13.140 -7.748 19.761 1.00 90.62 129 GLN A N 1
ATOM 1003 C CA . GLN A 1 129 ? -13.664 -8.213 21.049 1.00 90.62 129 GLN A CA 1
ATOM 1004 C C . GLN A 1 129 ? -12.695 -7.944 22.210 1.00 90.62 129 GLN A C 1
ATOM 1006 O O . GLN A 1 129 ? -13.058 -8.132 23.369 1.00 90.62 129 GLN A O 1
ATOM 1011 N N . GLN A 1 130 ? -11.454 -7.555 21.908 1.00 84.25 130 GLN A N 1
ATOM 1012 C CA . GLN A 1 130 ? -10.353 -7.489 22.861 1.00 84.25 130 GLN A CA 1
ATOM 1013 C C . GLN A 1 130 ? -9.708 -6.096 22.830 1.00 84.25 130 GLN A C 1
ATOM 1015 O O . GLN A 1 130 ? -9.043 -5.713 21.869 1.00 84.25 130 GLN A O 1
ATOM 1020 N N . GLY A 1 131 ? -9.864 -5.344 23.917 1.00 82.62 131 GLY A N 1
ATOM 1021 C CA . GLY A 1 131 ? -9.194 -4.058 24.119 1.00 82.62 131 GLY A CA 1
ATOM 1022 C C . GLY A 1 131 ? -10.006 -2.835 23.696 1.00 82.62 131 GLY A C 1
ATOM 1023 O O . GLY A 1 131 ? -11.199 -2.911 23.414 1.00 82.62 131 GLY A O 1
ATOM 1024 N N . GLU A 1 132 ? -9.328 -1.692 23.679 1.00 89.75 132 GLU A N 1
ATOM 1025 C CA . GLU A 1 132 ? -9.897 -0.366 23.427 1.00 89.75 132 GLU A CA 1
ATOM 1026 C C . GLU A 1 132 ? -9.133 0.331 22.295 1.00 89.75 132 GLU A C 1
ATOM 1028 O O . GLU A 1 132 ? -8.035 -0.091 21.931 1.00 89.75 132 GLU A O 1
ATOM 1033 N N . GLY A 1 133 ? -9.695 1.409 21.745 1.00 94.44 133 GLY A N 1
ATOM 1034 C CA . GLY A 1 133 ? -9.088 2.181 20.657 1.00 94.44 133 GLY A CA 1
ATOM 1035 C C . GLY A 1 133 ? -9.202 1.512 19.287 1.00 94.44 133 GLY A C 1
ATOM 1036 O O . GLY A 1 133 ? -9.613 0.361 19.154 1.00 94.44 133 GLY A O 1
ATOM 1037 N N . ASN A 1 134 ? -8.858 2.245 18.237 1.00 97.06 134 ASN A N 1
ATOM 1038 C CA . ASN A 1 134 ? -9.021 1.778 16.865 1.00 97.06 134 ASN A CA 1
ATOM 1039 C C . ASN A 1 134 ? -7.914 0.799 16.448 1.00 97.06 134 ASN A C 1
ATOM 1041 O O . ASN A 1 134 ? -6.825 0.753 17.027 1.00 97.06 134 ASN A O 1
ATOM 1045 N N . ILE A 1 135 ? -8.216 0.005 15.426 1.00 98.44 135 ILE A N 1
ATOM 1046 C CA . ILE A 1 135 ? -7.278 -0.892 14.754 1.00 98.44 135 ILE A CA 1
ATOM 1047 C C . ILE A 1 135 ? -6.976 -0.263 13.399 1.00 98.44 135 ILE A C 1
ATOM 1049 O O . ILE A 1 135 ? -7.906 0.034 12.652 1.00 98.44 135 ILE A O 1
ATOM 1053 N N . ILE A 1 136 ? -5.703 -0.061 13.063 1.00 98.44 136 ILE A N 1
ATOM 1054 C CA . ILE A 1 136 ? -5.321 0.547 11.785 1.00 98.44 136 ILE A CA 1
ATOM 1055 C C . ILE A 1 136 ? -4.430 -0.367 10.949 1.00 98.44 136 ILE A C 1
ATOM 1057 O O . ILE A 1 136 ? -3.439 -0.899 11.431 1.00 98.44 136 ILE A O 1
ATOM 1061 N N . VAL A 1 137 ? -4.750 -0.526 9.669 1.00 98.62 137 VAL A N 1
ATOM 1062 C CA . VAL A 1 137 ? -3.884 -1.159 8.673 1.00 98.62 137 VAL A CA 1
ATOM 1063 C C . VAL A 1 137 ? -3.115 -0.075 7.937 1.00 98.62 137 VAL A C 1
ATOM 1065 O O . VAL A 1 137 ? -3.725 0.770 7.285 1.00 98.62 137 VAL A O 1
ATOM 1068 N N . LEU A 1 138 ? -1.784 -0.109 7.999 1.00 96.50 138 LEU A N 1
ATOM 1069 C CA . LEU A 1 138 ? -0.941 0.859 7.294 1.00 96.50 138 LEU A CA 1
ATOM 1070 C C . LEU A 1 138 ? -0.359 0.249 6.021 1.00 96.50 138 LEU A C 1
ATOM 1072 O O . LEU A 1 138 ? 0.391 -0.731 6.096 1.00 96.50 138 LEU A O 1
ATOM 1076 N N . ALA A 1 139 ? -0.721 0.824 4.868 1.00 92.38 139 ALA A N 1
ATOM 1077 C CA . ALA A 1 139 ? -0.172 0.570 3.527 1.00 92.38 139 ALA A CA 1
ATOM 1078 C C . ALA A 1 139 ? -0.098 -0.911 3.081 1.00 92.38 139 ALA A C 1
ATOM 1080 O O . ALA A 1 139 ? 0.510 -1.252 2.067 1.00 92.38 139 ALA A O 1
ATOM 1081 N N . SER A 1 140 ? -0.683 -1.837 3.840 1.00 94.62 140 SER A N 1
ATOM 1082 C CA . SER A 1 140 ? -0.476 -3.277 3.690 1.00 94.62 140 SER A CA 1
ATOM 1083 C C . SER A 1 140 ? -1.529 -3.868 2.770 1.00 94.62 140 SER A C 1
ATOM 1085 O O . SER A 1 140 ? -2.517 -4.428 3.227 1.00 94.62 140 SER A O 1
ATOM 1087 N N . VAL A 1 141 ? -1.296 -3.742 1.463 1.00 93.25 141 VAL A N 1
ATOM 1088 C CA . VAL A 1 141 ? -2.253 -4.062 0.389 1.00 93.25 141 VAL A CA 1
ATOM 1089 C C . VAL A 1 141 ? -2.897 -5.440 0.540 1.00 93.25 141 VAL A C 1
ATOM 1091 O O . VAL A 1 141 ? -4.113 -5.553 0.430 1.00 93.25 141 VAL A O 1
ATOM 1094 N N . SER A 1 142 ? -2.118 -6.489 0.827 1.00 92.19 142 SER A N 1
ATOM 1095 C CA . SER A 1 142 ? -2.663 -7.844 1.001 1.00 92.19 142 SER A CA 1
ATOM 1096 C C . SER A 1 142 ? -3.616 -7.946 2.195 1.00 92.19 142 SER A C 1
ATOM 1098 O O . SER A 1 142 ? -4.652 -8.598 2.093 1.00 92.19 142 SER A O 1
ATOM 1100 N N . VAL A 1 143 ? -3.297 -7.265 3.300 1.00 97.00 143 VAL A N 1
ATOM 1101 C CA . VAL A 1 143 ? -4.134 -7.208 4.506 1.00 97.00 143 VAL A CA 1
ATOM 1102 C C . VAL A 1 143 ? -5.394 -6.390 4.226 1.00 97.00 143 VAL A C 1
ATOM 1104 O O . VAL A 1 143 ? -6.493 -6.866 4.482 1.00 97.00 143 VAL A O 1
ATOM 1107 N N . ILE A 1 144 ? -5.256 -5.201 3.627 1.00 97.12 144 ILE A N 1
ATOM 1108 C CA . ILE A 1 144 ? -6.392 -4.325 3.295 1.00 97.12 144 ILE A CA 1
ATOM 1109 C C . ILE A 1 144 ? -7.365 -5.041 2.353 1.00 97.12 144 ILE A C 1
ATOM 1111 O O . ILE A 1 144 ? -8.565 -5.043 2.612 1.00 97.12 144 ILE A O 1
ATOM 1115 N N . ARG A 1 145 ? -6.866 -5.691 1.292 1.00 93.81 145 ARG A N 1
ATOM 1116 C CA . ARG A 1 145 ? -7.716 -6.451 0.368 1.00 93.81 145 ARG A CA 1
ATOM 1117 C C . ARG A 1 145 ? -8.463 -7.570 1.087 1.00 93.81 145 ARG A C 1
ATOM 1119 O O . ARG A 1 145 ? -9.663 -7.681 0.887 1.00 93.81 145 ARG A O 1
ATOM 1126 N N . ASN A 1 146 ? -7.796 -8.365 1.928 1.00 95.12 146 ASN A N 1
ATOM 1127 C CA . ASN A 1 146 ? -8.462 -9.438 2.676 1.00 95.12 146 ASN A CA 1
ATOM 1128 C C . ASN A 1 146 ? -9.610 -8.893 3.553 1.00 95.12 146 ASN A C 1
ATOM 1130 O O . ASN A 1 146 ? -10.716 -9.423 3.502 1.00 95.12 146 ASN A O 1
ATOM 1134 N N . LEU A 1 147 ? -9.395 -7.773 4.252 1.00 96.38 147 LEU A N 1
ATOM 1135 C CA . LEU A 1 147 ? -10.445 -7.144 5.063 1.00 96.38 147 LEU A CA 1
ATOM 1136 C C . LEU A 1 147 ? -11.586 -6.548 4.227 1.00 96.38 147 LEU A C 1
ATOM 1138 O O . LEU A 1 147 ? -12.737 -6.617 4.649 1.00 96.38 147 LEU A O 1
ATOM 1142 N N . LEU A 1 148 ? -11.294 -5.996 3.044 1.00 95.06 148 LEU A N 1
ATOM 1143 C CA . LEU A 1 148 ? -12.322 -5.559 2.093 1.00 95.06 148 LEU A CA 1
ATOM 1144 C C . LEU A 1 148 ? -13.157 -6.745 1.586 1.00 95.06 148 LEU A C 1
ATOM 1146 O O . LEU A 1 148 ? -14.381 -6.655 1.558 1.00 95.06 148 LEU A O 1
ATOM 1150 N N . TYR A 1 149 ? -12.513 -7.863 1.233 1.00 94.31 149 TYR A N 1
ATOM 1151 C CA . TYR A 1 149 ? -13.188 -9.096 0.808 1.00 94.31 149 TYR A CA 1
ATOM 1152 C C . TYR A 1 149 ? -14.104 -9.667 1.897 1.00 94.31 149 TYR A C 1
ATOM 1154 O O . TYR A 1 149 ? -15.172 -10.188 1.586 1.00 94.31 149 TYR A O 1
ATOM 1162 N N . ALA A 1 150 ? -13.701 -9.552 3.162 1.00 94.50 150 ALA A N 1
ATOM 1163 C CA . ALA A 1 150 ? -14.459 -10.049 4.305 1.00 94.50 150 ALA A CA 1
ATOM 1164 C C . ALA A 1 150 ? -15.489 -9.048 4.874 1.00 94.50 150 ALA A C 1
ATOM 1166 O O . ALA A 1 150 ? -16.149 -9.375 5.856 1.00 94.50 150 ALA A O 1
ATOM 1167 N N . ASP A 1 151 ? -15.627 -7.848 4.291 1.00 93.62 151 ASP A N 1
ATOM 1168 C CA . ASP A 1 151 ? -16.455 -6.735 4.803 1.00 93.62 151 ASP A CA 1
ATOM 1169 C C . ASP A 1 151 ? -16.106 -6.282 6.243 1.00 93.62 151 ASP A C 1
ATOM 1171 O O . ASP A 1 151 ? -16.923 -5.705 6.968 1.00 93.62 151 ASP A O 1
ATOM 1175 N N . GLU A 1 152 ? -14.855 -6.504 6.660 1.00 95.94 152 GLU A N 1
ATOM 1176 C CA . GLU A 1 152 ? -14.353 -6.232 8.017 1.00 95.94 152 GLU A CA 1
ATOM 1177 C C . GLU A 1 152 ? -13.719 -4.845 8.180 1.00 95.94 152 GLU A C 1
ATOM 1179 O O . GLU A 1 152 ? -13.248 -4.499 9.267 1.00 95.94 152 GLU A O 1
ATOM 1184 N N . LEU A 1 153 ? -13.705 -4.036 7.120 1.00 96.69 153 LEU A N 1
ATOM 1185 C CA . LEU A 1 153 ? -13.168 -2.681 7.131 1.00 96.69 153 LEU A CA 1
ATOM 1186 C C . LEU A 1 153 ? -14.279 -1.648 7.361 1.00 96.69 153 LEU A C 1
ATOM 1188 O O . LEU A 1 153 ? -15.255 -1.613 6.615 1.00 96.69 153 LEU A O 1
ATOM 1192 N N . ASP A 1 154 ? -14.126 -0.789 8.371 1.00 97.25 154 ASP A N 1
ATOM 1193 C CA . ASP A 1 154 ? -15.125 0.240 8.700 1.00 97.25 154 ASP A CA 1
ATOM 1194 C C . ASP A 1 154 ? -14.819 1.580 8.044 1.00 97.25 154 ASP A C 1
ATOM 1196 O O . ASP A 1 154 ? -15.739 2.311 7.687 1.00 97.25 154 ASP A O 1
ATOM 1200 N N . ARG A 1 155 ? -13.531 1.907 7.899 1.00 97.94 155 ARG A N 1
ATOM 1201 C CA . ARG A 1 155 ? -13.078 3.202 7.397 1.00 97.94 155 ARG A CA 1
ATOM 1202 C C . ARG A 1 155 ? -11.901 3.060 6.441 1.00 97.94 155 ARG A C 1
ATOM 1204 O O . ARG A 1 155 ? -10.935 2.356 6.729 1.00 97.94 155 ARG A O 1
ATOM 1211 N N . LEU A 1 156 ? -11.965 3.786 5.332 1.00 97.88 156 LEU A N 1
ATOM 1212 C CA . LEU A 1 156 ? -10.885 3.947 4.362 1.00 97.88 156 LEU A CA 1
ATOM 1213 C C . LEU A 1 156 ? -10.372 5.384 4.422 1.00 97.88 156 LEU A C 1
ATOM 1215 O O . LEU A 1 156 ? -11.122 6.315 4.148 1.00 97.88 156 LEU A O 1
ATOM 1219 N N . THR A 1 157 ? -9.098 5.563 4.756 1.00 97.56 157 THR A N 1
ATOM 1220 C CA . THR A 1 157 ? -8.387 6.839 4.634 1.00 97.56 157 THR A CA 1
ATOM 1221 C C . THR A 1 157 ? -7.407 6.720 3.477 1.00 97.56 157 THR A C 1
ATOM 1223 O O . THR A 1 157 ? -6.525 5.858 3.462 1.00 97.56 157 THR A O 1
ATOM 1226 N N . ILE A 1 158 ? -7.615 7.534 2.448 1.00 97.12 158 ILE A N 1
ATOM 1227 C CA . ILE A 1 158 ? -6.861 7.435 1.200 1.00 97.12 158 ILE A CA 1
ATOM 1228 C C . ILE A 1 158 ? -6.121 8.744 1.001 1.00 97.12 158 ILE A C 1
ATOM 1230 O O . ILE A 1 158 ? -6.753 9.787 1.059 1.00 97.12 158 ILE A O 1
ATOM 1234 N N . THR A 1 159 ? -4.826 8.696 0.708 1.00 96.94 159 THR A N 1
ATOM 1235 C CA . THR A 1 159 ? -4.114 9.824 0.093 1.00 96.94 159 THR A CA 1
ATOM 1236 C C . THR A 1 159 ? -4.106 9.593 -1.412 1.00 96.94 159 THR A C 1
ATOM 1238 O O . THR A 1 159 ? -3.325 8.787 -1.912 1.00 96.94 159 THR A O 1
ATOM 1241 N N . LEU A 1 160 ? -5.007 10.248 -2.139 1.00 97.81 160 LEU A N 1
ATOM 1242 C CA . LEU A 1 160 ? -5.072 10.165 -3.594 1.00 97.81 160 LEU A CA 1
ATOM 1243 C C . LEU A 1 160 ? -4.126 11.210 -4.189 1.00 97.81 160 LEU A C 1
ATOM 1245 O O . LEU A 1 160 ? -4.425 12.407 -4.187 1.00 97.81 160 LEU A O 1
ATOM 1249 N N . CYS A 1 161 ? -2.975 10.755 -4.667 1.00 97.50 161 CYS A N 1
ATOM 1250 C CA . CYS A 1 161 ? -1.966 11.597 -5.289 1.00 97.50 161 CYS A CA 1
ATOM 1251 C C . CYS A 1 161 ? -2.360 11.928 -6.737 1.00 97.50 161 CYS A C 1
ATOM 1253 O O . CYS A 1 161 ? -2.872 11.046 -7.433 1.00 97.50 161 CYS A O 1
ATOM 1255 N N . PRO A 1 162 ? -2.080 13.151 -7.223 1.00 96.88 162 PRO A N 1
ATOM 1256 C CA . PRO A 1 162 ? -2.363 13.596 -8.587 1.00 96.88 162 PRO A CA 1
ATOM 1257 C C . PRO A 1 162 ? -1.369 13.011 -9.610 1.00 96.88 162 PRO A C 1
ATOM 1259 O O . PRO A 1 162 ? -0.850 13.721 -10.464 1.00 96.88 162 PRO A O 1
ATOM 1262 N N . GLU A 1 163 ? -1.110 11.710 -9.520 1.00 93.69 163 GLU A N 1
ATOM 1263 C CA . GLU A 1 163 ? -0.142 10.977 -10.333 1.00 93.69 163 GLU A CA 1
ATOM 1264 C C . GLU A 1 163 ? -0.868 9.933 -11.182 1.00 93.69 163 GLU A C 1
ATOM 1266 O O . GLU A 1 163 ? -1.759 9.238 -10.690 1.00 93.69 163 GLU A O 1
ATOM 1271 N N . LEU A 1 164 ? -0.481 9.797 -12.450 1.00 94.19 164 LEU A N 1
ATOM 1272 C CA . LEU A 1 164 ? -0.859 8.662 -13.293 1.00 94.19 164 LEU A CA 1
ATOM 1273 C C . LEU A 1 164 ? 0.355 7.753 -13.412 1.00 94.19 164 LEU A C 1
ATOM 1275 O O . LEU A 1 164 ? 1.314 8.075 -14.108 1.00 94.19 164 LEU A O 1
ATOM 1279 N N . VAL A 1 165 ? 0.311 6.616 -12.724 1.00 86.56 165 VAL A N 1
ATOM 1280 C CA . VAL A 1 165 ? 1.466 5.712 -12.647 1.00 86.56 165 VAL A CA 1
ATOM 1281 C C . VAL A 1 165 ? 1.462 4.714 -13.810 1.00 86.56 165 VAL A C 1
ATOM 1283 O O . VAL A 1 165 ? 2.505 4.193 -14.202 1.00 86.56 165 VAL A O 1
ATOM 1286 N N . GLY A 1 166 ? 0.293 4.465 -14.410 1.00 83.12 166 GLY A N 1
ATOM 1287 C CA . GLY A 1 166 ? 0.157 3.734 -15.673 1.00 83.12 166 GLY A CA 1
ATOM 1288 C C . GLY A 1 166 ? 0.303 2.215 -15.550 1.00 83.12 166 GLY A C 1
ATOM 1289 O O . GLY A 1 166 ? 0.118 1.496 -16.530 1.00 83.12 166 GLY A O 1
ATOM 1290 N N . GLY A 1 167 ? 0.592 1.701 -14.354 1.00 83.19 167 GLY A N 1
ATOM 1291 C CA . GLY A 1 167 ? 0.743 0.277 -14.089 1.00 83.19 167 GLY A CA 1
ATOM 1292 C C . GLY A 1 167 ? 1.102 -0.017 -12.637 1.00 83.19 167 GLY A C 1
ATOM 1293 O O . GLY A 1 167 ? 1.086 0.874 -11.798 1.00 83.19 167 GLY A O 1
ATOM 1294 N N . GLY A 1 168 ? 1.380 -1.287 -12.339 1.00 86.19 168 GLY A N 1
ATOM 1295 C CA . GLY A 1 168 ? 1.565 -1.781 -10.972 1.00 86.19 168 GLY A CA 1
ATOM 1296 C C . GLY A 1 168 ? 0.278 -2.334 -10.352 1.00 86.19 168 GLY A C 1
ATOM 1297 O O . GLY A 1 168 ? -0.754 -2.494 -11.012 1.00 86.19 168 GLY A O 1
ATOM 1298 N N . ALA A 1 169 ? 0.332 -2.689 -9.076 1.00 87.62 169 ALA A N 1
ATOM 1299 C CA . ALA A 1 169 ? -0.770 -3.315 -8.364 1.00 87.62 169 ALA A CA 1
ATOM 1300 C C . ALA A 1 169 ? -1.890 -2.304 -8.057 1.00 87.62 169 ALA A C 1
ATOM 1302 O O . ALA A 1 169 ? -1.643 -1.178 -7.637 1.00 87.62 169 ALA A O 1
ATOM 1303 N N . GLN A 1 170 ? -3.147 -2.718 -8.226 1.00 90.81 170 GLN A N 1
ATOM 1304 C CA . GLN A 1 170 ? -4.326 -1.908 -7.880 1.00 90.81 170 GLN A CA 1
ATOM 1305 C C . GLN A 1 170 ? -4.886 -2.311 -6.534 1.00 90.81 170 GLN A C 1
ATOM 1307 O O . GLN A 1 170 ? -5.134 -3.494 -6.326 1.00 90.81 170 GLN A O 1
ATOM 1312 N N . LEU A 1 171 ? -5.170 -1.377 -5.629 1.00 90.25 171 LEU A N 1
ATOM 1313 C CA . LEU A 1 171 ? -5.829 -1.758 -4.376 1.00 90.25 171 LEU A CA 1
ATOM 1314 C C . LEU A 1 171 ? -7.187 -2.420 -4.653 1.00 90.25 171 LEU A C 1
ATOM 1316 O O . LEU A 1 171 ? -7.443 -3.525 -4.169 1.00 90.25 171 LEU A O 1
ATOM 1320 N N . PHE A 1 172 ? -7.993 -1.761 -5.487 1.00 89.44 172 PHE A N 1
ATOM 1321 C CA . PHE A 1 172 ? -9.326 -2.191 -5.892 1.00 89.44 172 PHE A CA 1
ATOM 1322 C C . PHE A 1 172 ? -9.264 -3.019 -7.179 1.00 89.44 172 PHE A C 1
ATOM 1324 O O . PHE A 1 172 ? -9.580 -2.536 -8.262 1.00 89.44 172 PHE A O 1
ATOM 1331 N N . ALA A 1 173 ? -8.782 -4.255 -7.062 1.00 79.69 173 ALA A N 1
ATOM 1332 C CA . ALA A 1 173 ? -8.762 -5.197 -8.178 1.00 79.69 173 ALA A CA 1
ATOM 1333 C C . ALA A 1 173 ? -10.167 -5.759 -8.469 1.00 79.69 173 ALA A C 1
ATOM 1335 O O . ALA A 1 173 ? -11.056 -5.720 -7.612 1.00 79.69 173 ALA A O 1
ATOM 1336 N N . GLU A 1 174 ? -10.351 -6.320 -9.665 1.00 80.56 174 GLU A N 1
ATOM 1337 C CA . GLU A 1 174 ? -11.573 -7.045 -10.022 1.00 80.56 174 GLU A CA 1
ATOM 1338 C C . GLU A 1 174 ? -11.882 -8.170 -9.019 1.00 80.56 174 GLU A C 1
ATOM 1340 O O . GLU A 1 174 ? -10.979 -8.793 -8.455 1.00 80.56 174 GLU A O 1
ATOM 1345 N N . GLY A 1 175 ? -13.174 -8.425 -8.794 1.00 81.25 175 GLY A N 1
ATOM 1346 C CA . GLY A 1 175 ? -13.656 -9.483 -7.900 1.00 81.25 175 GLY A CA 1
ATOM 1347 C C . GLY A 1 175 ? -13.972 -9.043 -6.468 1.00 81.25 175 GLY A C 1
ATOM 1348 O O . GLY A 1 175 ? -14.575 -9.823 -5.733 1.00 81.25 175 GLY A O 1
ATOM 1349 N N . LEU A 1 176 ? -13.645 -7.806 -6.070 1.00 84.38 176 LEU A N 1
ATOM 1350 C CA . LEU A 1 176 ? -14.057 -7.280 -4.764 1.00 84.38 176 LEU A CA 1
ATOM 1351 C C . LEU A 1 176 ? -15.593 -7.257 -4.622 1.00 84.38 176 LEU A C 1
ATOM 1353 O O . LEU A 1 176 ? -16.280 -6.820 -5.550 1.00 84.38 176 LEU A O 1
ATOM 1357 N N . PRO A 1 177 ? -16.149 -7.670 -3.464 1.00 87.12 177 PRO A N 1
ATOM 1358 C CA . PRO A 1 177 ? -17.580 -7.587 -3.217 1.00 87.12 177 PRO A CA 1
ATOM 1359 C C . PRO A 1 177 ? -18.091 -6.152 -3.352 1.00 87.12 177 PRO A C 1
ATOM 1361 O O . PRO A 1 177 ? -17.485 -5.201 -2.847 1.00 87.12 177 PRO A O 1
ATOM 1364 N N . ALA A 1 178 ? -19.245 -6.000 -4.002 1.00 90.12 178 ALA A N 1
ATOM 1365 C CA . ALA A 1 178 ? -19.908 -4.710 -4.096 1.00 90.12 178 ALA A CA 1
ATOM 1366 C C . ALA A 1 178 ? -20.238 -4.188 -2.688 1.00 90.12 178 ALA A C 1
ATOM 1368 O O . ALA A 1 178 ? -20.899 -4.856 -1.893 1.00 90.12 178 ALA A O 1
ATOM 1369 N N . SER A 1 179 ? -19.776 -2.978 -2.388 1.00 91.69 179 SER A N 1
ATOM 1370 C CA . SER A 1 179 ? -19.965 -2.316 -1.101 1.00 91.69 179 SER A CA 1
ATOM 1371 C C . SER A 1 179 ? -20.250 -0.831 -1.306 1.00 91.69 179 SER A C 1
ATOM 1373 O O . SER A 1 179 ? -19.900 -0.243 -2.328 1.00 91.69 179 SER A O 1
ATOM 1375 N N . SER A 1 180 ? -20.921 -0.219 -0.334 1.00 94.88 180 SER A N 1
ATOM 1376 C CA . SER A 1 180 ? -21.228 1.212 -0.335 1.00 94.88 180 SER A CA 1
ATOM 1377 C C . SER A 1 180 ? -20.462 1.922 0.770 1.00 94.88 180 SER A C 1
ATOM 1379 O O . SER A 1 180 ? -20.286 1.388 1.870 1.00 94.88 180 SER A O 1
ATOM 1381 N N . TRP A 1 181 ? -20.030 3.137 0.468 1.00 96.81 181 TRP A N 1
ATOM 1382 C CA . TRP A 1 181 ? -19.194 3.957 1.329 1.00 96.81 181 TRP A CA 1
ATOM 1383 C C . TRP A 1 181 ? -19.706 5.395 1.284 1.00 96.81 181 TRP A C 1
ATOM 1385 O O . TRP A 1 181 ? -20.168 5.851 0.239 1.00 96.81 181 TRP A O 1
ATOM 1395 N N . THR A 1 182 ? -19.645 6.100 2.408 1.00 97.75 182 THR A N 1
ATOM 1396 C CA . THR A 1 182 ? -20.010 7.516 2.501 1.00 97.75 182 THR A CA 1
ATOM 1397 C C . THR A 1 182 ? -18.773 8.338 2.810 1.00 97.75 182 THR A C 1
ATOM 1399 O O . THR A 1 182 ? -17.982 7.952 3.665 1.00 97.75 182 THR A O 1
ATOM 1402 N N . LEU A 1 183 ? -18.595 9.467 2.124 1.00 98.25 183 LEU A N 1
ATOM 1403 C CA . LEU A 1 183 ? -17.542 10.418 2.469 1.00 98.25 183 LEU A CA 1
ATOM 1404 C C . LEU A 1 183 ? -17.887 11.037 3.828 1.00 98.25 183 LEU A C 1
ATOM 1406 O O . LEU A 1 183 ? -18.979 11.586 3.982 1.00 98.25 183 LEU A O 1
ATOM 1410 N N . SER A 1 184 ? -16.987 10.926 4.798 1.00 96.56 184 SER A N 1
ATOM 1411 C CA . SER A 1 184 ? -17.161 11.515 6.129 1.00 96.56 184 SER A CA 1
ATOM 1412 C C . SER A 1 184 ? -16.218 12.679 6.401 1.00 96.56 184 SER A C 1
ATOM 1414 O O . SER A 1 184 ? -16.568 13.554 7.188 1.00 96.56 184 SER A O 1
ATOM 1416 N N . ASP A 1 185 ? -15.073 12.733 5.721 1.00 96.06 185 ASP A N 1
ATOM 1417 C CA . ASP A 1 185 ? -14.154 13.871 5.757 1.00 96.06 185 ASP A CA 1
ATOM 1418 C C . ASP A 1 185 ? -13.337 13.950 4.457 1.00 96.06 185 ASP A C 1
ATOM 1420 O O . ASP A 1 185 ? -13.198 12.960 3.735 1.00 96.06 185 ASP A O 1
ATOM 1424 N N . MET A 1 186 ? -12.798 15.126 4.144 1.00 95.88 186 MET A N 1
ATOM 1425 C CA . MET A 1 186 ? -11.886 15.328 3.021 1.00 95.88 186 MET A CA 1
ATOM 1426 C C . MET A 1 186 ? -11.023 16.569 3.236 1.00 95.88 186 MET A C 1
ATOM 1428 O O . MET A 1 186 ? -11.529 17.652 3.522 1.00 95.88 186 MET A O 1
ATOM 1432 N N . SER A 1 187 ? -9.724 16.433 2.984 1.00 93.12 187 SER A N 1
ATOM 1433 C CA . SER A 1 187 ? -8.790 17.560 2.924 1.00 93.12 187 SER A CA 1
ATOM 1434 C C . SER A 1 187 ? -7.974 17.546 1.633 1.00 93.12 187 SER A C 1
ATOM 1436 O O . SER A 1 187 ? -7.874 16.521 0.963 1.00 93.12 187 SER A O 1
ATOM 1438 N N . THR A 1 188 ? -7.359 18.675 1.294 1.00 96.00 188 THR A N 1
ATOM 1439 C CA . THR A 1 188 ? -6.394 18.797 0.193 1.00 96.00 188 THR A CA 1
ATOM 1440 C C . THR A 1 188 ? -5.004 19.078 0.748 1.00 96.00 188 THR A C 1
ATOM 1442 O O . THR A 1 188 ? -4.878 19.660 1.823 1.00 96.00 188 THR A O 1
ATOM 1445 N N . THR A 1 189 ? -3.971 18.704 0.003 1.00 93.19 189 THR A N 1
ATOM 1446 C CA . THR A 1 189 ? -2.572 19.002 0.329 1.00 93.19 189 THR A CA 1
ATOM 1447 C C . THR A 1 189 ? -1.987 20.047 -0.614 1.00 93.19 189 THR A C 1
ATOM 1449 O O . THR A 1 189 ? -2.508 20.299 -1.700 1.00 93.19 189 THR A O 1
ATOM 1452 N N . GLU A 1 190 ? -0.846 20.599 -0.225 1.00 93.06 190 GLU A N 1
ATOM 1453 C CA . GLU A 1 190 ? -0.038 21.557 -0.981 1.00 93.06 190 GLU A CA 1
ATOM 1454 C C . GLU A 1 190 ? 0.437 20.990 -2.326 1.00 93.06 190 GLU A C 1
ATOM 1456 O O . GLU A 1 190 ? 0.683 21.735 -3.270 1.00 93.06 190 GLU A O 1
ATOM 1461 N N . SER A 1 191 ? 0.533 19.663 -2.426 1.00 88.75 191 SER A N 1
ATOM 1462 C CA . SER A 1 191 ? 0.933 18.954 -3.645 1.00 88.75 191 SER A CA 1
ATOM 1463 C C . SER A 1 191 ? -0.221 18.679 -4.615 1.00 88.75 191 SER A C 1
ATOM 1465 O O . SER A 1 191 ? -0.009 18.063 -5.654 1.00 88.75 191 SER A O 1
ATOM 1467 N N . GLY A 1 192 ? -1.452 19.069 -4.267 1.00 93.88 192 GLY A N 1
ATOM 1468 C CA . GLY A 1 192 ? -2.656 18.738 -5.032 1.00 93.88 192 GLY A CA 1
ATOM 1469 C C . GLY A 1 192 ? -3.235 17.350 -4.738 1.00 93.88 192 GLY A C 1
ATOM 1470 O O . GLY A 1 192 ? -4.293 17.021 -5.269 1.00 93.88 192 GLY A O 1
ATOM 1471 N N . ALA A 1 193 ? -2.602 16.549 -3.871 1.00 96.88 193 ALA A N 1
ATOM 1472 C CA . ALA A 1 193 ? -3.207 15.311 -3.380 1.00 96.88 193 ALA A CA 1
ATOM 1473 C C . ALA A 1 193 ? -4.436 15.608 -2.518 1.00 96.88 193 ALA A C 1
ATOM 1475 O O . ALA A 1 193 ? -4.461 16.604 -1.787 1.00 96.88 193 ALA A O 1
ATOM 1476 N N . ILE A 1 194 ? -5.432 14.728 -2.580 1.00 97.31 194 ILE A N 1
ATOM 1477 C CA . ILE A 1 194 ? -6.628 14.796 -1.739 1.00 97.31 194 ILE A CA 1
ATOM 1478 C C . ILE A 1 194 ? -6.628 13.640 -0.743 1.00 97.31 194 ILE A C 1
ATOM 1480 O O . ILE A 1 194 ? -6.216 12.532 -1.077 1.00 97.31 194 ILE A O 1
ATOM 1484 N N . CYS A 1 195 ? -7.105 13.893 0.472 1.00 96.81 195 CYS A N 1
ATOM 1485 C CA . CYS A 1 195 ? -7.139 12.915 1.554 1.00 96.81 195 CYS A CA 1
ATOM 1486 C C . CYS A 1 195 ? -8.583 12.613 1.989 1.00 96.81 195 CYS A C 1
ATOM 1488 O O . CYS A 1 195 ? -9.001 13.083 3.053 1.00 96.81 195 CYS A O 1
ATOM 1490 N N . PRO A 1 196 ? -9.396 11.918 1.172 1.00 97.19 196 PRO A N 1
ATOM 1491 C CA . PRO A 1 196 ? -10.745 11.547 1.567 1.00 97.19 196 PRO A CA 1
ATOM 1492 C C . PRO A 1 196 ? -10.748 10.458 2.646 1.00 97.19 196 PRO A C 1
ATOM 1494 O O . PRO A 1 196 ? -9.928 9.533 2.659 1.00 97.19 196 PRO A O 1
ATOM 1497 N N . VAL A 1 197 ? -11.739 10.555 3.525 1.00 97.81 197 VAL A N 1
ATOM 1498 C CA . VAL A 1 197 ? -12.082 9.551 4.526 1.00 97.81 197 VAL A CA 1
ATOM 1499 C C . VAL A 1 197 ? -13.479 9.039 4.221 1.00 97.81 197 VAL A C 1
ATOM 1501 O O . VAL A 1 197 ? -14.438 9.810 4.174 1.00 97.81 197 VAL A O 1
ATOM 1504 N N . TYR A 1 198 ? -13.589 7.733 4.013 1.00 98.31 198 TYR A N 1
ATOM 1505 C CA . TYR A 1 198 ? -14.847 7.063 3.730 1.00 98.31 198 TYR A CA 1
ATOM 1506 C C . TYR A 1 198 ? -15.218 6.103 4.850 1.00 98.31 198 TYR A C 1
ATOM 1508 O O . TYR A 1 198 ? -14.394 5.288 5.259 1.00 98.31 198 TYR A O 1
ATOM 1516 N N . ASP A 1 199 ? -16.477 6.142 5.272 1.00 97.94 199 ASP A N 1
ATOM 1517 C CA . ASP A 1 199 ? -17.061 5.190 6.212 1.00 97.94 199 ASP A CA 1
ATOM 1518 C C . ASP A 1 199 ? -17.931 4.165 5.483 1.00 97.94 199 ASP A C 1
ATOM 1520 O O . ASP A 1 199 ? -18.676 4.486 4.550 1.00 97.94 199 ASP A O 1
ATOM 1524 N N . ARG A 1 200 ? -17.827 2.906 5.902 1.00 96.62 200 ARG A N 1
ATOM 1525 C CA . ARG A 1 200 ? -18.561 1.779 5.332 1.00 96.62 200 ARG A CA 1
ATOM 1526 C C . ARG A 1 200 ? -20.050 1.887 5.667 1.00 96.62 200 ARG A C 1
ATOM 1528 O O . ARG A 1 200 ? -20.419 1.985 6.830 1.00 96.62 200 ARG A O 1
ATOM 1535 N N . VAL A 1 201 ? -20.917 1.791 4.656 1.00 95.94 201 VAL A N 1
ATOM 1536 C CA . VAL A 1 201 ? -22.383 1.789 4.826 1.00 95.94 201 VAL A CA 1
ATOM 1537 C C . VAL A 1 201 ? -22.910 0.357 4.857 1.00 95.94 201 VAL A C 1
ATOM 1539 O O . VAL A 1 201 ? -22.991 -0.296 3.812 1.00 95.94 201 VAL A O 1
ATOM 1542 N N . ARG A 1 202 ? -23.304 -0.157 6.025 1.00 88.88 202 ARG A N 1
ATOM 1543 C CA . ARG A 1 202 ? -23.888 -1.505 6.128 1.00 88.88 202 ARG A CA 1
ATOM 1544 C C . ARG A 1 202 ? -25.412 -1.448 6.045 1.00 88.88 202 ARG A C 1
ATOM 1546 O O . ARG A 1 202 ? -26.022 -0.410 6.274 1.00 88.88 202 ARG A O 1
ATOM 1553 N N . SER A 1 203 ? -26.059 -2.560 5.691 1.00 69.38 203 SER A N 1
ATOM 1554 C CA . SER A 1 203 ? -27.516 -2.610 5.459 1.00 69.38 203 SER A CA 1
ATOM 1555 C C . SER A 1 203 ? -28.362 -2.182 6.671 1.00 69.38 203 SER A C 1
ATOM 1557 O O . SER A 1 203 ? -29.512 -1.795 6.485 1.00 69.38 203 SER A O 1
ATOM 1559 N N . GLY A 1 204 ? -27.796 -2.199 7.886 1.00 62.22 204 GLY A N 1
ATOM 1560 C CA . GLY A 1 204 ? -28.415 -1.649 9.101 1.00 62.22 204 GLY A CA 1
ATOM 1561 C C . GLY A 1 204 ? -28.263 -0.130 9.283 1.00 62.22 204 GLY A C 1
ATOM 1562 O O . GLY A 1 204 ? -29.024 0.459 10.043 1.00 62.22 204 GLY A O 1
ATOM 1563 N N . ASP A 1 205 ? -27.344 0.510 8.554 1.00 57.84 205 ASP A N 1
ATOM 1564 C CA . ASP A 1 205 ? -27.034 1.947 8.639 1.00 57.84 205 ASP A CA 1
ATOM 1565 C C . ASP A 1 205 ? -27.808 2.788 7.616 1.00 57.84 205 ASP A C 1
ATOM 1567 O O . ASP A 1 205 ? -27.732 4.021 7.629 1.00 57.84 205 ASP A O 1
ATOM 1571 N N . ARG A 1 206 ? -28.581 2.148 6.722 1.00 48.47 206 ARG A N 1
ATOM 1572 C CA . ARG A 1 206 ? -29.515 2.854 5.836 1.00 48.47 206 ARG A CA 1
ATOM 1573 C C . ARG A 1 206 ? -30.605 3.491 6.691 1.00 48.47 206 ARG A C 1
ATOM 1575 O O . ARG A 1 206 ? -31.686 2.935 6.866 1.00 48.47 206 ARG A O 1
ATOM 1582 N N . ARG A 1 207 ? -30.372 4.730 7.133 1.00 45.44 207 ARG A N 1
ATOM 1583 C CA . ARG A 1 207 ? -31.475 5.682 7.260 1.00 45.44 207 ARG A CA 1
ATOM 1584 C C . ARG A 1 207 ? -32.165 5.684 5.906 1.00 45.44 207 ARG A C 1
ATOM 1586 O O . ARG A 1 207 ? -31.538 5.982 4.892 1.00 45.44 207 ARG A O 1
ATOM 1593 N N . VAL A 1 208 ? -33.419 5.249 5.895 1.00 35.44 208 VAL A N 1
ATOM 1594 C CA . VAL A 1 208 ? -34.291 5.307 4.728 1.00 35.44 208 VAL A CA 1
ATOM 1595 C C . VAL A 1 208 ? -34.329 6.766 4.287 1.00 35.44 208 VAL A C 1
ATOM 1597 O O . VAL A 1 208 ? -35.042 7.582 4.862 1.00 35.44 208 VAL A O 1
ATOM 1600 N N . VAL A 1 209 ? -33.512 7.118 3.298 1.00 40.66 209 VAL A N 1
ATOM 1601 C CA . VAL A 1 209 ? -33.753 8.309 2.498 1.00 40.66 209 VAL A CA 1
ATOM 1602 C C . VAL A 1 209 ? -34.777 7.857 1.470 1.00 40.66 209 VAL A C 1
ATOM 1604 O O . VAL A 1 209 ? -34.432 7.393 0.386 1.00 40.66 209 VAL A O 1
ATOM 1607 N N . ASP A 1 210 ? -36.044 7.889 1.875 1.00 33.97 210 ASP A N 1
ATOM 1608 C CA . ASP A 1 210 ? -37.161 7.836 0.944 1.00 33.97 210 ASP A CA 1
ATOM 1609 C C . ASP A 1 210 ? -37.159 9.161 0.174 1.00 33.97 210 ASP A C 1
ATOM 1611 O O . ASP A 1 210 ? -37.775 10.148 0.568 1.00 33.97 210 ASP A O 1
ATOM 1615 N N . GLN A 1 211 ? -36.356 9.226 -0.884 1.00 38.06 211 GLN A N 1
ATOM 1616 C CA . GLN A 1 211 ? -36.619 10.143 -1.981 1.00 38.06 211 GLN A CA 1
ATOM 1617 C C . GLN A 1 211 ? -37.239 9.313 -3.092 1.00 38.06 211 GLN A C 1
ATOM 1619 O O . GLN A 1 211 ? -36.552 8.744 -3.941 1.00 38.06 211 GLN A O 1
ATOM 1624 N N . GLY A 1 212 ? -38.565 9.216 -3.032 1.00 30.28 212 GLY A N 1
ATOM 1625 C CA . GLY A 1 212 ? -39.373 8.628 -4.079 1.00 30.28 212 GLY A CA 1
ATOM 1626 C C . GLY A 1 212 ? -39.072 9.287 -5.421 1.00 30.28 212 GLY A C 1
ATOM 1627 O O . GLY A 1 212 ? -39.399 10.450 -5.648 1.00 30.28 212 GLY A O 1
ATOM 1628 N N . TYR A 1 213 ? -38.519 8.512 -6.349 1.00 34.72 213 TYR A N 1
ATOM 1629 C CA . TYR A 1 213 ? -38.717 8.772 -7.769 1.00 34.72 213 TYR A CA 1
ATOM 1630 C C . TYR A 1 213 ? -40.119 8.278 -8.139 1.00 34.72 213 TYR A C 1
ATOM 1632 O O . TYR A 1 213 ? -40.310 7.200 -8.699 1.00 34.72 213 TYR A O 1
ATOM 1640 N N . GLY A 1 214 ? -41.123 9.070 -7.757 1.00 33.47 214 GLY A N 1
ATOM 1641 C CA . GLY A 1 214 ? -42.462 8.985 -8.321 1.00 33.47 214 GLY A CA 1
ATOM 1642 C C . GLY A 1 214 ? -42.408 9.483 -9.760 1.00 33.47 214 GLY A C 1
ATOM 1643 O O . GLY A 1 214 ? -42.012 10.619 -10.015 1.00 33.47 214 GLY A O 1
ATOM 1644 N N . GLY A 1 215 ? -42.756 8.611 -10.704 1.00 39.75 215 GLY A N 1
ATOM 1645 C CA . GLY A 1 215 ? -42.774 8.936 -12.122 1.00 39.75 215 GLY A CA 1
ATOM 1646 C C . GLY A 1 215 ? -43.685 10.123 -12.432 1.00 39.75 215 GLY A C 1
ATOM 1647 O O . GLY A 1 215 ? -44.866 10.120 -12.095 1.00 39.75 215 GLY A O 1
ATOM 1648 N N . ALA A 1 216 ? -43.143 11.103 -13.146 1.00 30.39 216 ALA A N 1
ATOM 1649 C CA . ALA A 1 216 ? -43.917 12.065 -13.913 1.00 30.39 216 ALA A CA 1
ATOM 1650 C C . ALA A 1 216 ? -43.200 12.308 -15.248 1.00 30.39 216 ALA A C 1
ATOM 1652 O O . ALA A 1 216 ? -42.021 12.655 -15.284 1.00 30.39 216 ALA A O 1
ATOM 1653 N N . SER A 1 217 ? -43.919 12.065 -16.347 1.00 29.88 217 SER A N 1
ATOM 1654 C CA . SER A 1 217 ? -43.489 12.382 -17.715 1.00 29.88 217 SER A CA 1
ATOM 1655 C C . SER A 1 217 ? -43.218 13.885 -17.880 1.00 29.88 217 SER A C 1
ATOM 1657 O O . SER A 1 217 ? -43.865 14.690 -17.207 1.00 29.88 217 SER A O 1
ATOM 1659 N N . PRO A 1 218 ? -42.317 14.294 -18.792 1.00 35.75 218 PRO A N 1
ATOM 1660 C CA . PRO A 1 218 ? -41.948 15.692 -18.933 1.00 35.75 218 PRO A CA 1
ATOM 1661 C C . PRO A 1 218 ? -43.052 16.449 -19.677 1.00 35.75 218 PRO A C 1
ATOM 1663 O O . PRO A 1 218 ? -43.255 16.255 -20.874 1.00 35.75 218 PRO A O 1
ATOM 1666 N N . GLN A 1 219 ? -43.753 17.345 -18.982 1.00 29.89 219 GLN A N 1
ATOM 1667 C CA . GLN A 1 219 ? -44.403 18.477 -19.637 1.00 29.89 219 GLN A CA 1
ATOM 1668 C C . GLN A 1 219 ? -43.462 19.677 -19.586 1.00 29.89 219 GLN A C 1
ATOM 1670 O O . GLN A 1 219 ? -42.957 20.060 -18.530 1.00 29.89 219 GLN A O 1
ATOM 1675 N N . ALA A 1 220 ? -43.215 20.244 -20.765 1.00 40.81 220 ALA A N 1
ATOM 1676 C CA . ALA A 1 220 ? -42.417 21.438 -20.955 1.00 40.81 220 ALA A CA 1
ATOM 1677 C C . ALA A 1 220 ? -43.029 22.608 -20.173 1.00 40.81 220 ALA A C 1
ATOM 1679 O O . ALA A 1 220 ? -44.144 23.033 -20.469 1.00 40.81 220 ALA A O 1
ATOM 1680 N N . THR A 1 221 ? -42.282 23.143 -19.206 1.00 31.42 221 THR A N 1
ATOM 1681 C CA . THR A 1 221 ? -42.584 24.441 -18.598 1.00 31.42 221 THR A CA 1
ATOM 1682 C C . THR A 1 221 ? -41.317 25.291 -18.559 1.00 31.42 221 THR A C 1
ATOM 1684 O O . THR A 1 221 ? -40.246 24.852 -18.150 1.00 31.42 221 THR A O 1
ATOM 1687 N N . THR A 1 222 ? -41.476 26.502 -19.069 1.00 31.72 222 THR A N 1
ATOM 1688 C CA . THR A 1 222 ? -40.510 27.558 -19.365 1.00 31.72 222 THR A CA 1
ATOM 1689 C C . THR A 1 222 ? -39.668 27.996 -18.155 1.00 31.72 222 THR A C 1
ATOM 1691 O O . THR A 1 222 ? -40.192 28.193 -17.063 1.00 31.72 222 THR A O 1
ATOM 1694 N N . MET A 1 223 ? -38.364 28.211 -18.371 1.00 29.59 223 MET A N 1
ATOM 1695 C CA . MET A 1 223 ? -37.417 28.768 -17.390 1.00 29.59 223 MET A CA 1
ATOM 1696 C C . MET A 1 223 ? -37.736 30.243 -17.065 1.00 29.59 223 MET A C 1
ATOM 1698 O O . MET A 1 223 ? -37.864 31.037 -18.000 1.00 29.59 223 MET A O 1
ATOM 1702 N N . PRO A 1 224 ? -37.783 30.668 -15.787 1.00 30.25 224 PRO A N 1
ATOM 1703 C CA . PRO A 1 224 ? -37.706 32.082 -15.439 1.00 30.25 224 PRO A CA 1
ATOM 1704 C C . PRO A 1 224 ? -36.250 32.573 -15.485 1.00 30.25 224 PRO A C 1
ATOM 1706 O O . PRO A 1 224 ? -35.332 31.955 -14.947 1.00 30.25 224 PRO A O 1
AT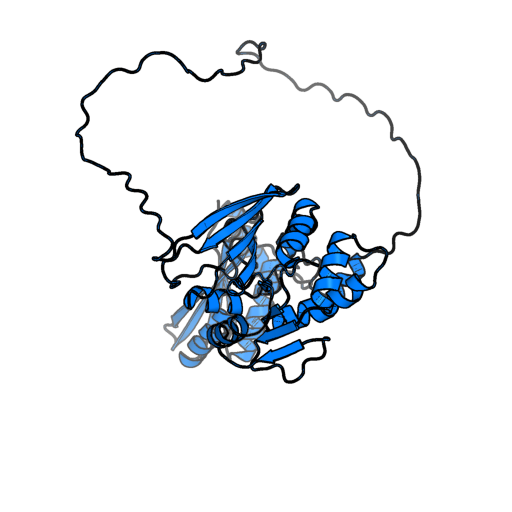OM 1709 N N . ALA A 1 225 ? -36.045 33.709 -16.151 1.00 40.66 225 ALA A N 1
ATOM 1710 C CA . ALA A 1 225 ? -34.751 34.353 -16.334 1.00 40.66 225 ALA A CA 1
ATOM 1711 C C . ALA A 1 225 ? -34.258 35.021 -15.041 1.00 40.66 225 ALA A C 1
ATOM 1713 O O . ALA A 1 225 ? -34.638 36.145 -14.727 1.00 40.66 225 ALA A O 1
ATOM 1714 N N . SER A 1 226 ? -33.386 34.345 -14.300 1.00 38.03 226 SER A N 1
ATOM 1715 C CA . SER A 1 226 ? -32.474 34.958 -13.330 1.00 38.03 226 SER A CA 1
ATOM 1716 C C . SER A 1 226 ? -31.451 33.906 -12.908 1.00 38.03 226 SER A C 1
ATOM 1718 O O . SER A 1 226 ? -31.853 32.854 -12.426 1.00 38.03 226 SER A O 1
ATOM 1720 N N . LEU A 1 227 ? -30.159 34.218 -13.083 1.00 32.94 227 LEU A N 1
ATOM 1721 C CA . LEU A 1 227 ? -28.947 33.391 -12.887 1.00 32.94 227 LEU A CA 1
ATOM 1722 C C . LEU A 1 227 ? -28.312 32.870 -14.189 1.00 32.94 227 LEU A C 1
ATOM 1724 O O . LEU A 1 227 ? -28.141 31.675 -14.404 1.00 32.94 227 LEU A O 1
ATOM 1728 N N . ALA A 1 228 ? -27.885 33.808 -15.038 1.00 30.61 228 ALA A N 1
ATOM 1729 C CA . ALA A 1 228 ? -26.803 33.566 -15.991 1.00 30.61 228 ALA A CA 1
ATOM 1730 C C . ALA A 1 228 ? -25.437 33.809 -15.302 1.00 30.61 228 ALA A C 1
ATOM 1732 O O . ALA A 1 228 ? -25.319 34.753 -14.511 1.00 30.61 228 ALA A O 1
ATOM 1733 N N . PRO A 1 229 ? -24.397 33.002 -15.586 1.00 31.33 229 PRO A N 1
ATOM 1734 C CA . PRO A 1 229 ? -23.080 33.140 -14.973 1.00 31.33 229 PRO A CA 1
ATOM 1735 C C . PRO A 1 229 ? -22.359 34.403 -15.470 1.00 31.33 229 PRO A C 1
ATOM 1737 O O . PRO A 1 229 ? -22.295 34.686 -16.667 1.00 31.33 229 PRO A O 1
ATOM 1740 N N . ARG A 1 230 ? -21.795 35.174 -14.532 1.00 30.42 230 ARG A N 1
ATOM 1741 C CA . ARG A 1 230 ? -20.945 36.341 -14.809 1.00 30.42 230 ARG A CA 1
ATOM 1742 C C . ARG A 1 230 ? -19.609 35.886 -15.405 1.00 30.42 230 ARG A C 1
ATOM 1744 O O . ARG A 1 230 ? -18.735 35.411 -14.688 1.00 30.42 230 ARG A O 1
ATOM 1751 N N . ILE A 1 231 ? -19.449 36.087 -16.709 1.00 32.47 231 ILE A N 1
ATOM 1752 C CA . ILE A 1 231 ? -18.170 36.008 -17.422 1.00 32.47 231 ILE A CA 1
ATOM 1753 C C . ILE A 1 231 ? -17.371 37.286 -17.117 1.00 32.47 231 ILE A C 1
ATOM 1755 O O . ILE A 1 231 ? -17.818 38.391 -17.427 1.00 32.47 231 ILE A O 1
ATOM 1759 N N . LEU A 1 232 ? -16.190 37.144 -16.512 1.00 29.30 232 LEU A N 1
ATOM 1760 C CA . LEU A 1 232 ? -15.216 38.228 -16.352 1.00 29.30 232 LEU A CA 1
ATOM 1761 C C . LEU A 1 232 ? -14.603 38.566 -17.723 1.00 29.30 232 LEU A C 1
ATOM 1763 O O . LEU A 1 232 ? -13.860 37.772 -18.293 1.00 29.30 232 LEU A O 1
ATOM 1767 N N . ARG A 1 233 ? -14.929 39.749 -18.263 1.00 27.33 233 ARG A N 1
ATOM 1768 C CA . ARG A 1 233 ? -14.259 40.345 -19.431 1.00 27.33 233 ARG A CA 1
ATOM 1769 C C . ARG A 1 233 ? -13.018 41.116 -18.979 1.00 27.33 233 ARG A C 1
ATOM 1771 O O . ARG A 1 233 ? -13.141 42.058 -18.202 1.00 27.33 233 ARG A O 1
ATOM 1778 N N . VAL A 1 234 ? -11.860 40.780 -19.541 1.00 29.62 234 VAL A N 1
ATOM 1779 C CA . VAL A 1 234 ? -10.670 41.646 -19.562 1.00 29.62 234 VAL A CA 1
ATOM 1780 C C . VAL A 1 234 ? -10.745 42.507 -20.834 1.00 29.62 234 VAL A C 1
ATOM 1782 O O . VAL A 1 234 ? -10.895 41.936 -21.916 1.00 29.62 234 VAL A O 1
ATOM 1785 N N . PRO A 1 235 ? -10.712 43.851 -20.763 1.00 27.19 235 PRO A N 1
ATOM 1786 C CA . PRO A 1 235 ? -10.803 44.695 -21.950 1.00 27.19 235 PRO A CA 1
ATOM 1787 C C . PRO A 1 235 ? -9.423 45.082 -22.504 1.00 27.19 235 PRO A C 1
ATOM 1789 O O . PRO A 1 235 ? -8.577 45.578 -21.767 1.00 27.19 235 PRO A O 1
ATOM 1792 N N . GLY A 1 236 ? -9.263 44.951 -23.827 1.00 28.14 236 GLY A N 1
ATOM 1793 C CA . GLY A 1 236 ? -8.302 45.734 -24.612 1.00 28.14 236 GLY A CA 1
ATOM 1794 C C . GLY A 1 236 ? -7.304 44.935 -25.449 1.00 28.14 236 GLY A C 1
ATOM 1795 O O . GLY A 1 236 ? -6.163 44.799 -25.038 1.00 28.14 236 GLY A O 1
ATOM 1796 N N . LEU A 1 237 ? -7.705 44.495 -26.648 1.00 25.23 237 LEU A N 1
ATOM 1797 C CA . LEU A 1 237 ? -6.844 44.460 -27.845 1.00 25.23 237 LEU A CA 1
ATOM 1798 C C . LEU A 1 237 ? -7.708 44.226 -29.109 1.00 25.23 237 LEU A C 1
ATOM 1800 O O . LEU A 1 237 ? -8.593 43.368 -29.079 1.00 25.23 237 LEU A O 1
ATOM 1804 N N . PRO A 1 238 ? -7.520 45.005 -30.194 1.00 28.28 238 PRO A N 1
ATOM 1805 C CA . PRO A 1 238 ? -8.288 44.883 -31.434 1.00 28.28 238 PRO A CA 1
ATOM 1806 C C . PRO A 1 238 ? -7.780 43.745 -32.335 1.00 28.28 238 PRO A C 1
ATOM 1808 O O . PRO A 1 238 ? -6.630 43.319 -32.249 1.00 28.28 238 PRO A O 1
ATOM 1811 N N . LEU A 1 239 ? -8.663 43.259 -33.212 1.00 28.94 239 LEU A N 1
ATOM 1812 C CA . LEU A 1 239 ? -8.407 42.172 -34.158 1.00 28.94 239 LEU A CA 1
ATOM 1813 C C . LEU A 1 239 ? -7.746 42.648 -35.465 1.00 28.94 239 LEU A C 1
ATOM 1815 O O . LEU A 1 239 ? -8.181 43.626 -36.064 1.00 28.94 239 LEU A O 1
ATOM 1819 N N . ALA A 1 240 ? -6.819 41.797 -35.920 1.00 27.62 240 ALA A N 1
ATOM 1820 C CA . ALA A 1 240 ? -6.400 41.480 -37.290 1.00 27.62 240 ALA A CA 1
ATOM 1821 C C . ALA A 1 240 ? -5.536 42.471 -38.103 1.00 27.62 240 ALA A C 1
ATOM 1823 O O . ALA A 1 240 ? -5.992 43.516 -38.552 1.00 27.62 240 ALA A O 1
ATOM 1824 N N . GLY A 1 241 ? -4.341 41.978 -38.466 1.00 28.17 241 GLY A N 1
ATOM 1825 C CA . GLY A 1 241 ? -3.754 42.175 -39.794 1.00 28.17 241 GLY A CA 1
ATOM 1826 C C . GLY A 1 241 ? -2.547 43.105 -39.886 1.00 28.17 241 GLY A C 1
ATOM 1827 O O . GLY A 1 241 ? -2.712 44.249 -40.276 1.00 28.17 241 GLY A O 1
ATOM 1828 N N . SER A 1 242 ? -1.338 42.581 -39.657 1.00 26.06 242 SER A N 1
ATOM 1829 C CA . SER A 1 242 ? -0.135 42.928 -40.437 1.00 26.06 242 SER A CA 1
ATOM 1830 C C . SER A 1 242 ? 1.095 42.180 -39.921 1.00 26.06 242 SER A C 1
ATOM 1832 O O . SER A 1 242 ? 1.312 42.072 -38.718 1.00 26.06 242 SER A O 1
ATOM 1834 N N . VAL A 1 243 ? 1.874 41.685 -40.881 1.00 33.12 243 VAL A N 1
ATOM 1835 C CA . VAL A 1 243 ? 3.261 41.201 -40.815 1.00 33.12 243 VAL A CA 1
ATOM 1836 C C . VAL A 1 243 ? 4.094 41.932 -39.756 1.00 33.12 243 VAL A C 1
ATOM 1838 O O . VAL A 1 243 ? 4.071 43.162 -39.726 1.00 33.12 243 VAL A O 1
ATOM 1841 N N . TRP A 1 244 ? 4.884 41.204 -38.956 1.00 23.58 244 TRP A N 1
ATOM 1842 C CA . TRP A 1 244 ? 5.994 41.827 -38.235 1.00 23.58 244 TRP A CA 1
ATOM 1843 C C . TRP A 1 244 ? 7.238 40.934 -38.105 1.00 23.58 244 TRP A C 1
ATOM 1845 O O . TRP A 1 244 ? 7.171 39.708 -38.090 1.00 23.58 244 TRP A O 1
ATOM 1855 N N . ASP A 1 245 ? 8.349 41.654 -38.086 1.00 26.77 245 ASP A N 1
ATOM 1856 C CA . ASP A 1 245 ? 9.762 41.403 -38.369 1.00 26.77 245 ASP A CA 1
ATOM 1857 C C . ASP A 1 245 ? 10.519 41.257 -37.028 1.00 26.77 245 ASP A C 1
ATOM 1859 O O . ASP A 1 245 ? 10.150 41.960 -36.079 1.00 26.77 245 ASP A O 1
ATOM 1863 N N . PRO A 1 246 ? 11.528 40.376 -36.864 1.00 30.80 246 PRO A N 1
ATOM 1864 C CA . PRO A 1 246 ? 12.173 40.191 -35.571 1.00 30.80 246 PRO A CA 1
ATOM 1865 C C . PRO A 1 246 ? 13.278 41.239 -35.363 1.00 30.80 246 PRO A C 1
ATOM 1867 O O . PRO A 1 246 ? 14.267 41.284 -36.090 1.00 30.80 246 PRO A O 1
ATOM 1870 N N . GLY A 1 247 ? 13.137 42.060 -34.322 1.00 26.64 247 GLY A N 1
ATOM 1871 C CA . GLY A 1 247 ? 14.153 43.006 -33.851 1.00 26.64 247 GLY A CA 1
ATOM 1872 C C . GLY A 1 247 ? 14.142 43.131 -32.320 1.00 26.64 247 GLY A C 1
ATOM 1873 O O . GLY A 1 247 ? 13.170 42.723 -31.687 1.00 26.64 247 GLY A O 1
ATOM 1874 N N . PRO A 1 248 ? 15.219 43.655 -31.708 1.00 31.59 248 PRO A N 1
ATOM 1875 C CA . PRO A 1 248 ? 16.219 42.826 -31.027 1.00 31.59 248 PRO A CA 1
ATOM 1876 C C . PRO A 1 248 ? 16.015 42.690 -29.507 1.00 31.59 248 PRO A C 1
ATOM 1878 O O . PRO A 1 248 ? 15.337 43.497 -28.873 1.00 31.59 248 PRO A O 1
ATOM 1881 N N . GLU A 1 249 ? 16.651 41.657 -28.937 1.00 38.34 249 GLU A N 1
ATOM 1882 C CA . GLU A 1 249 ? 16.738 41.365 -27.496 1.00 38.34 249 GLU A CA 1
ATOM 1883 C C . GLU A 1 249 ? 17.085 42.594 -26.637 1.00 38.34 249 GLU A C 1
ATOM 1885 O O . GLU A 1 249 ? 18.020 43.333 -26.966 1.00 38.34 249 GLU A O 1
ATOM 1890 N N . PRO A 1 250 ? 16.446 42.763 -25.464 1.00 27.94 250 PRO A N 1
ATOM 1891 C CA . PRO A 1 250 ? 16.954 43.652 -24.439 1.00 27.94 250 PRO A CA 1
ATOM 1892 C C . PRO A 1 250 ? 17.892 42.937 -23.454 1.00 27.94 250 PRO A C 1
ATOM 1894 O O . PRO A 1 250 ? 17.666 41.820 -22.992 1.00 27.94 250 PRO A O 1
ATOM 1897 N N . ALA A 1 251 ? 18.948 43.681 -23.141 1.00 27.06 251 ALA A N 1
ATOM 1898 C CA . ALA A 1 251 ? 20.140 43.347 -22.388 1.00 27.06 251 ALA A CA 1
ATOM 1899 C C . ALA A 1 251 ? 19.946 42.802 -20.959 1.00 27.06 251 ALA A C 1
ATOM 1901 O O . ALA A 1 251 ? 19.086 43.219 -20.184 1.00 27.06 251 ALA A O 1
ATOM 1902 N N . THR A 1 252 ? 20.904 41.947 -20.603 1.00 38.41 252 THR A N 1
ATOM 1903 C CA . THR A 1 252 ? 21.311 41.501 -19.266 1.00 38.41 252 THR A CA 1
ATOM 1904 C C . THR A 1 252 ? 21.456 42.626 -18.232 1.00 38.41 252 THR A C 1
ATOM 1906 O O . THR A 1 252 ? 22.119 43.629 -18.494 1.00 38.41 252 THR A O 1
ATOM 1909 N N . ALA A 1 253 ? 20.973 42.384 -17.008 1.00 27.50 253 ALA A N 1
ATOM 1910 C CA . ALA A 1 253 ? 21.294 43.153 -15.799 1.00 27.50 253 ALA A CA 1
ATOM 1911 C C . ALA A 1 253 ? 21.463 42.206 -14.580 1.00 27.50 253 ALA A C 1
ATOM 1913 O O . ALA A 1 253 ? 21.015 41.060 -14.633 1.00 27.50 253 ALA A O 1
ATOM 1914 N N . PRO A 1 254 ? 22.195 42.616 -13.524 1.00 27.31 254 PRO A N 1
ATOM 1915 C CA . PRO A 1 254 ? 23.266 41.803 -12.950 1.00 27.31 254 PRO A CA 1
ATOM 1916 C C . PRO A 1 254 ? 22.870 40.898 -11.777 1.00 27.31 254 PRO A C 1
ATOM 1918 O O . PRO A 1 254 ? 21.922 41.122 -11.031 1.00 27.31 254 PRO A O 1
ATOM 1921 N N . ARG A 1 255 ? 23.710 39.875 -11.611 1.00 28.31 255 ARG A N 1
ATOM 1922 C CA . ARG A 1 255 ? 23.688 38.814 -10.603 1.00 28.31 255 ARG A CA 1
ATOM 1923 C C . ARG A 1 255 ? 23.983 39.379 -9.205 1.00 28.31 255 ARG A C 1
ATOM 1925 O O . ARG A 1 255 ? 25.086 39.863 -8.962 1.00 28.31 255 ARG A O 1
ATOM 1932 N N . ALA A 1 256 ? 23.030 39.267 -8.282 1.00 25.92 256 ALA A N 1
ATOM 1933 C CA . ALA A 1 256 ? 23.255 39.520 -6.860 1.00 25.92 256 ALA A CA 1
ATOM 1934 C C . ALA A 1 256 ? 23.801 38.253 -6.177 1.00 25.92 256 ALA A C 1
ATOM 1936 O O . ALA A 1 256 ? 23.181 37.192 -6.209 1.00 25.92 256 ALA A O 1
ATOM 1937 N N . THR A 1 257 ? 24.982 38.367 -5.575 1.00 32.47 257 THR A N 1
ATOM 1938 C CA . THR A 1 257 ? 25.643 37.343 -4.753 1.00 32.47 257 THR A CA 1
ATOM 1939 C C . THR A 1 257 ? 25.494 37.653 -3.267 1.00 32.47 257 THR A C 1
ATOM 1941 O O . THR A 1 257 ? 25.929 38.721 -2.847 1.00 32.47 257 THR A O 1
ATOM 1944 N N . ALA A 1 258 ? 24.992 36.696 -2.479 1.00 23.72 258 ALA A N 1
ATOM 1945 C CA . ALA A 1 258 ? 25.300 36.478 -1.053 1.00 23.72 258 ALA A CA 1
ATOM 1946 C C . ALA A 1 258 ? 24.634 35.165 -0.566 1.00 23.72 258 ALA A C 1
ATOM 1948 O O . ALA A 1 258 ? 23.656 34.737 -1.173 1.00 23.72 258 ALA A O 1
ATOM 1949 N N . PRO A 1 259 ? 25.042 34.578 0.573 1.00 24.95 259 PRO A N 1
ATOM 1950 C CA . PRO A 1 259 ? 26.366 34.069 0.912 1.00 24.95 259 PRO A CA 1
ATOM 1951 C C . PRO A 1 259 ? 26.363 32.528 1.053 1.00 24.95 259 PRO A C 1
ATOM 1953 O O . PRO A 1 259 ? 25.338 31.892 1.285 1.00 24.95 259 PRO A O 1
ATOM 1956 N N . ARG A 1 260 ? 27.549 31.918 0.947 1.00 27.89 260 ARG A N 1
ATOM 1957 C CA . ARG A 1 260 ? 27.797 30.512 1.307 1.00 27.89 260 ARG A CA 1
ATOM 1958 C C . ARG A 1 260 ? 27.575 30.321 2.812 1.00 27.89 260 ARG A C 1
ATOM 1960 O O . ARG A 1 260 ? 28.315 30.902 3.601 1.00 27.89 260 ARG A O 1
ATOM 1967 N N . ALA A 1 261 ? 26.635 29.454 3.181 1.00 23.80 261 ALA A N 1
ATOM 1968 C CA . ALA A 1 261 ? 26.581 28.815 4.490 1.00 23.80 261 ALA A CA 1
ATOM 1969 C C . ALA A 1 261 ? 26.788 27.306 4.306 1.00 23.80 261 ALA A C 1
ATOM 1971 O O . ALA A 1 261 ? 26.143 26.649 3.493 1.00 23.80 261 ALA A O 1
ATOM 1972 N N . THR A 1 262 ? 27.793 26.813 5.010 1.00 23.89 262 THR A N 1
ATOM 1973 C CA . THR A 1 262 ? 28.357 25.469 4.985 1.00 23.89 262 THR A CA 1
ATOM 1974 C C . THR A 1 262 ? 27.570 24.474 5.834 1.00 23.89 262 THR A C 1
ATOM 1976 O O . THR A 1 262 ? 27.051 24.831 6.886 1.00 23.89 262 THR A O 1
ATOM 1979 N N . ALA A 1 263 ? 27.644 23.211 5.397 1.00 28.80 263 ALA A N 1
ATOM 1980 C CA . ALA A 1 263 ? 27.377 21.971 6.130 1.00 28.80 263 ALA A CA 1
ATOM 1981 C C . ALA A 1 263 ? 25.906 21.644 6.441 1.00 28.80 263 ALA A C 1
ATOM 1983 O O . ALA A 1 263 ? 25.472 21.630 7.588 1.00 28.80 263 ALA A O 1
ATOM 1984 N N . THR A 1 264 ? 25.163 21.264 5.400 1.00 24.05 264 THR A N 1
ATOM 1985 C CA . THR A 1 264 ? 23.974 20.411 5.530 1.00 24.05 264 THR A CA 1
ATOM 1986 C C . THR A 1 264 ? 24.433 18.957 5.450 1.00 24.05 264 THR A C 1
ATOM 1988 O O . THR A 1 264 ? 24.982 18.529 4.435 1.00 24.05 264 THR A O 1
ATOM 1991 N N . VAL A 1 265 ? 24.242 18.198 6.527 1.00 27.66 265 VAL A N 1
ATOM 1992 C CA . VAL A 1 265 ? 24.350 16.735 6.494 1.00 27.66 265 VAL A CA 1
ATOM 1993 C C . VAL A 1 265 ? 23.253 16.233 5.546 1.00 27.66 265 VAL A C 1
ATOM 1995 O O . VAL A 1 265 ? 22.069 16.485 5.763 1.00 27.66 265 VAL A O 1
ATOM 1998 N N . HIS A 1 266 ? 23.658 15.624 4.430 1.00 30.80 266 HIS A N 1
ATOM 1999 C CA . HIS A 1 266 ? 22.790 15.273 3.306 1.00 30.80 266 HIS A CA 1
ATOM 2000 C C . HIS A 1 266 ? 22.015 13.981 3.618 1.00 30.80 266 HIS A C 1
ATOM 2002 O O . HIS A 1 266 ? 22.543 12.878 3.546 1.00 30.80 266 HIS A O 1
ATOM 2008 N N . TRP A 1 267 ? 20.722 14.099 3.916 1.00 34.88 267 TRP A N 1
ATOM 2009 C CA . TRP A 1 267 ? 19.795 12.975 4.128 1.00 34.88 267 TRP A CA 1
ATOM 2010 C C . TRP A 1 267 ? 19.600 12.069 2.885 1.00 34.88 267 TRP A C 1
ATOM 2012 O O . TRP A 1 267 ? 19.010 10.993 2.987 1.00 34.88 267 TRP A O 1
ATOM 2022 N N . MET A 1 268 ? 20.141 12.458 1.720 1.00 27.20 268 MET A N 1
ATOM 2023 C CA . MET A 1 268 ? 20.197 11.638 0.496 1.00 27.20 268 MET A CA 1
ATOM 2024 C C . MET A 1 268 ? 21.026 10.350 0.654 1.00 27.20 268 MET A C 1
ATOM 2026 O O . MET A 1 268 ? 20.833 9.418 -0.124 1.00 27.20 268 MET A O 1
ATOM 2030 N N . ASP A 1 269 ? 21.877 10.245 1.679 1.00 30.88 269 ASP A N 1
ATOM 2031 C CA . ASP A 1 269 ? 22.649 9.026 1.962 1.00 30.88 269 ASP A CA 1
ATOM 2032 C C . ASP A 1 269 ? 21.787 7.873 2.520 1.00 30.88 269 ASP A C 1
ATOM 2034 O O . ASP A 1 269 ? 22.212 6.715 2.531 1.00 30.88 269 ASP A O 1
ATOM 2038 N N . TRP A 1 270 ? 20.554 8.159 2.956 1.00 34.12 270 TRP A N 1
ATOM 2039 C CA . TRP A 1 270 ? 19.719 7.216 3.703 1.00 34.12 270 TRP A CA 1
ATOM 2040 C C . TRP A 1 270 ? 18.812 6.333 2.831 1.00 34.12 270 TRP A C 1
ATOM 2042 O O . TRP A 1 270 ? 18.452 5.220 3.217 1.00 34.12 270 TRP A O 1
ATOM 2052 N N . LEU A 1 271 ? 18.518 6.749 1.599 1.00 33.72 271 LEU A N 1
ATOM 2053 C CA . LEU A 1 271 ? 17.766 5.911 0.666 1.00 33.72 271 LEU A CA 1
ATOM 2054 C C . LEU A 1 271 ? 18.538 4.593 0.351 1.00 33.72 271 LEU A C 1
ATOM 2056 O O . LEU A 1 271 ? 17.932 3.546 0.125 1.00 33.72 271 LEU A O 1
ATOM 2060 N N . GLY A 1 272 ? 19.874 4.588 0.447 1.00 25.92 272 GLY A N 1
ATOM 2061 C CA . GLY A 1 272 ? 20.749 3.452 0.114 1.00 25.92 272 GLY A CA 1
ATOM 2062 C C . GLY A 1 272 ? 20.678 2.202 1.010 1.00 25.92 272 GLY A C 1
ATOM 2063 O O . GLY A 1 272 ? 21.486 1.295 0.811 1.00 25.92 272 GLY A O 1
ATOM 2064 N N . TRP A 1 273 ? 19.767 2.134 1.987 1.00 30.80 273 TRP A N 1
ATOM 2065 C CA . TRP A 1 273 ? 19.589 0.959 2.861 1.00 30.80 273 TRP A CA 1
ATOM 2066 C C . TRP A 1 273 ? 18.290 0.177 2.621 1.00 30.80 273 TRP A C 1
ATOM 2068 O O . TRP A 1 273 ? 18.229 -1.014 2.913 1.00 30.80 273 TRP A O 1
ATOM 2078 N N . PHE A 1 274 ? 17.278 0.806 2.021 1.00 31.77 274 PHE A N 1
ATOM 2079 C CA . PHE A 1 274 ? 16.021 0.149 1.612 1.00 31.77 274 PHE A CA 1
ATOM 2080 C C . PHE A 1 274 ? 16.040 -0.331 0.169 1.00 31.77 274 PHE A C 1
ATOM 2082 O O . PHE A 1 274 ? 15.128 -1.003 -0.308 1.00 31.77 274 PHE A O 1
ATOM 2089 N N . ILE A 1 275 ? 17.111 0.030 -0.519 1.00 32.75 275 ILE A N 1
ATOM 2090 C CA . ILE A 1 275 ? 17.363 -0.210 -1.913 1.00 32.75 275 ILE A CA 1
ATOM 2091 C C . ILE A 1 275 ? 18.832 -0.645 -1.973 1.00 32.75 275 ILE A C 1
ATOM 2093 O O . ILE A 1 275 ? 19.694 0.130 -1.546 1.00 32.75 275 ILE A O 1
ATOM 2097 N N . PRO A 1 276 ? 19.158 -1.858 -2.472 1.00 24.38 276 PRO A N 1
ATOM 2098 C CA . PRO A 1 276 ? 20.539 -2.199 -2.808 1.00 24.38 276 PRO A CA 1
ATOM 2099 C C . PRO A 1 276 ? 21.111 -1.043 -3.623 1.00 24.38 276 PRO A C 1
ATOM 2101 O O . PRO A 1 276 ? 20.382 -0.519 -4.459 1.00 24.38 276 PRO A O 1
ATOM 2104 N N . ARG A 1 277 ? 22.364 -0.651 -3.364 1.00 24.20 277 ARG A N 1
ATOM 2105 C CA . ARG A 1 277 ? 23.097 0.564 -3.803 1.00 24.20 277 ARG A CA 1
ATOM 2106 C C . ARG A 1 277 ? 23.117 0.909 -5.321 1.00 24.20 277 ARG A C 1
ATOM 2108 O O . ARG A 1 277 ? 24.051 1.544 -5.789 1.00 24.20 277 ARG A O 1
ATOM 2115 N N . GLY A 1 278 ? 22.106 0.536 -6.101 1.00 27.95 278 GLY A N 1
ATOM 2116 C CA . GLY A 1 278 ? 21.929 0.783 -7.529 1.00 27.95 278 GLY A CA 1
ATOM 2117 C C . GLY A 1 278 ? 20.480 1.057 -7.960 1.00 27.95 278 GLY A C 1
ATOM 2118 O O . GLY A 1 278 ? 20.146 0.744 -9.100 1.00 27.95 278 GLY A O 1
ATOM 2119 N N . LEU A 1 279 ? 19.604 1.592 -7.096 1.00 33.81 279 LEU A N 1
ATOM 2120 C CA . LEU A 1 279 ? 18.182 1.822 -7.434 1.00 33.81 279 LEU A CA 1
ATOM 2121 C C . LEU A 1 279 ? 17.590 3.160 -6.936 1.00 33.81 279 LEU A C 1
ATOM 2123 O O . LEU A 1 279 ? 16.378 3.340 -6.964 1.00 33.81 279 LEU A O 1
ATOM 2127 N N . LEU A 1 280 ? 18.426 4.126 -6.542 1.00 31.58 280 LEU A N 1
ATOM 2128 C CA . LEU A 1 280 ? 18.004 5.490 -6.191 1.00 31.58 280 LEU A CA 1
ATOM 2129 C C . LEU A 1 280 ? 18.696 6.482 -7.090 1.00 31.58 280 LEU A C 1
ATOM 2131 O O . LEU A 1 280 ? 19.919 6.497 -7.162 1.00 31.58 280 LEU A O 1
ATOM 2135 N N . HIS A 1 281 ? 17.882 7.219 -7.840 1.00 33.19 281 HIS A N 1
ATOM 2136 C CA . HIS A 1 281 ? 18.235 7.673 -9.178 1.00 33.19 281 HIS A CA 1
ATOM 2137 C C . HIS A 1 281 ? 18.761 6.521 -10.032 1.00 33.19 281 HIS A C 1
ATOM 2139 O O . HIS A 1 281 ? 19.929 6.445 -10.398 1.00 33.19 281 HIS A O 1
ATOM 2145 N N . ARG A 1 282 ? 17.847 5.644 -10.434 1.00 27.58 282 ARG A N 1
ATOM 2146 C CA . ARG A 1 282 ? 17.916 5.186 -11.810 1.00 27.58 282 ARG A CA 1
ATOM 2147 C C . ARG A 1 282 ? 16.955 6.085 -12.605 1.00 27.58 282 ARG A C 1
ATOM 2149 O O . ARG A 1 282 ? 15.788 5.717 -12.690 1.00 27.58 282 ARG A O 1
ATOM 2156 N N . PRO A 1 283 ? 17.376 7.233 -13.205 1.00 33.50 283 PRO A N 1
ATOM 2157 C CA . PRO A 1 283 ? 16.783 7.552 -14.517 1.00 33.50 283 PRO A CA 1
ATOM 2158 C C . PRO A 1 283 ? 16.881 6.240 -15.273 1.00 33.50 283 PRO A C 1
ATOM 2160 O O . PRO A 1 283 ? 17.974 5.685 -15.167 1.00 33.50 283 PRO A O 1
ATOM 2163 N N . VAL A 1 284 ? 15.781 5.685 -15.811 1.00 37.69 284 VAL A N 1
ATOM 2164 C CA . VAL A 1 284 ? 15.704 4.293 -16.308 1.00 37.69 284 VAL A CA 1
ATOM 2165 C C . VAL A 1 284 ? 17.089 3.839 -16.720 1.00 37.69 284 VAL A C 1
ATOM 2167 O O . VAL A 1 284 ? 17.559 4.324 -17.740 1.00 37.69 284 VAL A O 1
ATOM 2170 N N . THR A 1 285 ? 17.828 3.135 -15.839 1.00 40.97 285 THR A N 1
ATOM 2171 C CA . THR A 1 285 ? 19.288 3.229 -16.015 1.00 40.97 285 THR A CA 1
ATOM 2172 C C . THR A 1 285 ? 19.613 2.485 -17.245 1.00 40.97 285 THR A C 1
ATOM 2174 O O . THR A 1 285 ? 19.426 1.268 -17.308 1.00 40.97 285 THR A O 1
ATOM 2177 N N . GLU A 1 286 ? 20.019 3.295 -18.204 1.00 45.84 286 GLU A N 1
ATOM 2178 C CA . GLU A 1 286 ? 20.584 2.861 -19.431 1.00 45.84 286 GLU A CA 1
ATOM 2179 C C . GLU A 1 286 ? 21.635 1.831 -19.063 1.00 45.84 286 GLU A C 1
ATOM 2181 O O . GLU A 1 286 ? 22.366 2.009 -18.077 1.00 45.84 286 GLU A O 1
ATOM 2186 N N . SER A 1 287 ? 21.634 0.696 -19.761 1.00 48.69 287 SER A N 1
ATOM 2187 C CA . SER A 1 287 ? 22.755 -0.212 -19.580 1.00 48.69 287 SER A CA 1
ATOM 2188 C C . SER A 1 287 ? 24.050 0.589 -19.756 1.00 48.69 287 SER A C 1
ATOM 2190 O O . SER A 1 287 ? 24.146 1.453 -20.625 1.00 48.69 287 SER A O 1
ATOM 2192 N N . LEU A 1 288 ? 25.026 0.338 -18.881 1.00 52.09 288 LEU A N 1
ATOM 2193 C CA . LEU A 1 288 ? 26.376 0.878 -19.048 1.00 52.09 288 LEU A CA 1
ATOM 2194 C C . LEU A 1 288 ? 27.117 0.146 -20.175 1.00 52.09 288 LEU A C 1
ATOM 2196 O O . LEU A 1 288 ? 28.185 0.592 -20.592 1.00 52.09 288 LEU A O 1
ATOM 2200 N N . ALA A 1 289 ? 26.568 -0.980 -20.646 1.00 67.06 289 ALA A N 1
ATOM 2201 C CA . ALA A 1 289 ? 27.021 -1.615 -21.864 1.00 67.06 289 ALA A CA 1
ATOM 2202 C C . ALA A 1 289 ? 26.696 -0.706 -23.060 1.00 67.06 289 ALA A C 1
ATOM 2204 O O . ALA A 1 289 ? 25.615 -0.111 -23.106 1.00 67.06 289 ALA A O 1
ATOM 2205 N N . PRO A 1 290 ? 27.616 -0.584 -24.030 1.00 76.38 290 PRO A N 1
ATOM 2206 C CA . PRO A 1 290 ? 27.319 0.137 -25.254 1.00 76.38 290 PRO A CA 1
ATOM 2207 C C . PRO A 1 290 ? 26.095 -0.499 -25.938 1.00 76.38 290 PRO A C 1
ATOM 2209 O O . PRO A 1 290 ? 26.013 -1.729 -25.993 1.00 76.38 290 PRO A O 1
ATOM 2212 N N . PRO A 1 291 ? 25.150 0.311 -26.448 1.00 82.56 291 PRO A N 1
ATOM 2213 C CA . PRO A 1 291 ? 23.979 -0.210 -27.134 1.00 82.56 291 PRO A CA 1
ATOM 2214 C C . PRO A 1 291 ? 24.393 -0.992 -28.379 1.00 82.56 291 PRO A C 1
ATOM 2216 O O . PRO A 1 291 ? 25.312 -0.604 -29.105 1.00 82.56 291 PRO A O 1
ATOM 2219 N N . ASP A 1 292 ? 23.710 -2.104 -28.617 1.00 87.38 292 ASP A N 1
ATOM 2220 C CA . ASP A 1 292 ? 23.983 -2.955 -29.769 1.00 87.38 292 ASP A CA 1
ATOM 2221 C C . ASP A 1 292 ? 23.552 -2.244 -31.067 1.00 87.38 292 ASP A C 1
ATOM 2223 O O . ASP A 1 292 ? 22.472 -1.640 -31.098 1.00 87.38 292 ASP A O 1
ATOM 2227 N N . PRO A 1 293 ? 24.349 -2.313 -32.151 1.00 90.25 293 PRO A N 1
ATOM 2228 C CA . PRO A 1 293 ? 24.008 -1.689 -33.428 1.00 90.25 293 PRO A CA 1
ATOM 2229 C C . PRO A 1 293 ? 22.615 -2.055 -33.963 1.00 90.25 293 PRO A C 1
ATOM 2231 O O . PRO A 1 293 ? 21.970 -1.212 -34.584 1.00 90.25 293 PRO A O 1
ATOM 2234 N N . ALA A 1 294 ? 22.129 -3.274 -33.705 1.00 88.44 294 ALA A N 1
ATOM 2235 C CA . ALA A 1 294 ? 20.796 -3.705 -34.113 1.00 88.44 294 ALA A CA 1
ATOM 2236 C C . ALA A 1 294 ? 19.682 -2.964 -33.353 1.00 88.44 294 ALA A C 1
ATOM 2238 O O . ALA A 1 294 ? 18.675 -2.605 -33.961 1.00 88.44 294 ALA A O 1
ATOM 2239 N N . ASP A 1 295 ? 19.873 -2.659 -32.062 1.00 91.94 295 ASP A N 1
ATOM 2240 C CA . ASP A 1 295 ? 18.894 -1.865 -31.300 1.00 91.94 295 ASP A CA 1
ATOM 2241 C C . ASP A 1 295 ? 18.829 -0.436 -31.804 1.00 91.94 295 ASP A C 1
ATOM 2243 O O . ASP A 1 295 ? 17.747 0.132 -31.929 1.00 91.94 295 ASP A O 1
ATOM 2247 N N . LEU A 1 296 ? 19.997 0.155 -32.068 1.00 92.12 296 LEU A N 1
ATOM 2248 C CA . LEU A 1 296 ? 20.082 1.517 -32.577 1.00 92.12 296 LEU A CA 1
ATOM 2249 C C . LEU A 1 296 ? 19.385 1.620 -33.933 1.00 92.12 296 LEU A C 1
ATOM 2251 O O . LEU A 1 296 ? 18.546 2.497 -34.105 1.00 92.12 296 LEU A O 1
ATOM 2255 N N . SER A 1 297 ? 19.654 0.673 -34.838 1.00 93.44 297 SER A N 1
ATOM 2256 C CA . SER A 1 297 ? 19.001 0.618 -36.148 1.00 93.44 297 SER A CA 1
ATOM 2257 C C . SER A 1 297 ? 17.480 0.508 -36.035 1.00 93.44 297 SER A C 1
ATOM 2259 O O . SER A 1 297 ? 16.765 1.134 -36.811 1.00 93.44 297 SER A O 1
ATOM 2261 N N . GLN A 1 298 ? 16.972 -0.268 -35.078 1.00 93.81 298 GLN A N 1
ATOM 2262 C CA . GLN A 1 298 ? 15.534 -0.445 -34.892 1.00 93.81 298 GLN A CA 1
ATOM 2263 C C . GLN A 1 298 ? 14.865 0.775 -34.242 1.00 93.81 298 GLN A C 1
ATOM 2265 O O . GLN A 1 298 ? 13.733 1.128 -34.573 1.00 93.81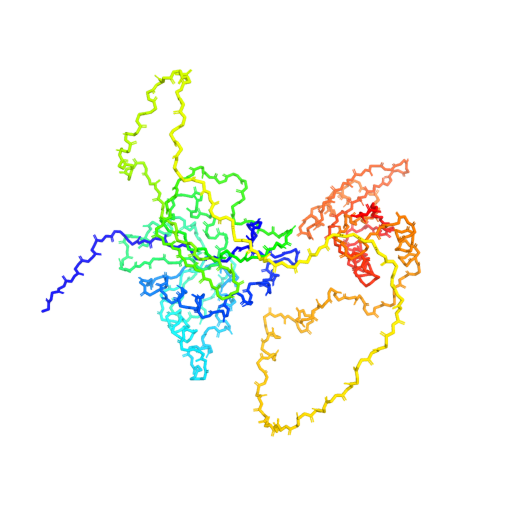 298 GLN A O 1
ATOM 2270 N N . LEU A 1 299 ? 15.567 1.461 -33.337 1.00 93.44 299 LEU A N 1
ATOM 2271 C CA . LEU A 1 299 ? 15.123 2.745 -32.794 1.00 93.44 299 LEU A CA 1
ATOM 2272 C C . LEU A 1 299 ? 15.103 3.836 -33.867 1.00 93.44 299 LEU A C 1
ATOM 2274 O O . LEU A 1 299 ? 14.179 4.647 -33.880 1.00 93.44 299 LEU A O 1
ATOM 2278 N N . ASP A 1 300 ? 16.092 3.853 -34.760 1.00 94.50 300 ASP A N 1
ATOM 2279 C CA . ASP A 1 300 ? 16.130 4.774 -35.896 1.00 94.50 300 ASP A CA 1
ATOM 2280 C C . ASP A 1 300 ? 14.984 4.495 -36.876 1.00 94.50 300 ASP A C 1
ATOM 2282 O O . ASP A 1 300 ? 14.290 5.429 -37.264 1.00 94.50 300 ASP A O 1
ATOM 2286 N N . GLU A 1 301 ? 14.670 3.228 -37.161 1.00 94.81 301 GLU A N 1
ATOM 2287 C CA . GLU A 1 301 ? 13.495 2.865 -37.966 1.00 94.81 301 GLU A CA 1
ATOM 2288 C C . GLU A 1 301 ? 12.187 3.378 -37.337 1.00 94.81 301 GLU A C 1
ATOM 2290 O O . GLU A 1 301 ? 11.334 3.943 -38.023 1.00 94.81 301 GLU A O 1
ATOM 2295 N N . LEU A 1 302 ? 12.026 3.261 -36.013 1.00 93.44 302 LEU A N 1
ATOM 2296 C CA . LEU A 1 302 ? 10.859 3.822 -35.327 1.00 93.44 302 LEU A CA 1
ATOM 2297 C C . LEU A 1 302 ? 10.803 5.352 -35.436 1.00 93.44 302 LEU A C 1
ATOM 2299 O O . LEU A 1 302 ? 9.713 5.901 -35.617 1.00 93.44 302 LEU A O 1
ATOM 2303 N N . ARG A 1 303 ? 11.945 6.047 -35.350 1.00 92.81 303 ARG A N 1
ATOM 2304 C CA . ARG A 1 303 ? 12.008 7.506 -35.556 1.00 92.81 303 ARG A CA 1
ATOM 2305 C C . ARG A 1 303 ? 11.617 7.883 -36.980 1.00 92.81 303 ARG A C 1
ATOM 2307 O O . ARG A 1 303 ? 10.823 8.805 -37.150 1.00 92.81 303 ARG A O 1
ATOM 2314 N N . ASP A 1 304 ? 12.110 7.152 -37.975 1.00 95.00 304 ASP A N 1
ATOM 2315 C CA . ASP A 1 304 ? 11.801 7.373 -39.391 1.00 95.00 304 ASP A CA 1
ATOM 2316 C C . ASP A 1 304 ? 10.311 7.149 -39.696 1.00 95.00 304 ASP A C 1
ATOM 2318 O O . ASP A 1 304 ? 9.724 7.843 -40.528 1.00 95.00 304 ASP A O 1
ATOM 2322 N N . LEU A 1 305 ? 9.661 6.242 -38.959 1.00 94.25 305 LEU A N 1
ATOM 2323 C CA . LEU A 1 305 ? 8.210 6.034 -38.991 1.00 94.25 305 LEU A CA 1
ATOM 2324 C C . LEU A 1 305 ? 7.404 7.123 -38.255 1.00 94.25 305 LEU A C 1
ATOM 2326 O O . LEU A 1 305 ? 6.175 7.037 -38.210 1.00 94.25 305 LEU A O 1
ATOM 2330 N N . GLY A 1 306 ? 8.060 8.139 -37.684 1.00 91.06 306 GLY A N 1
ATOM 2331 C CA . GLY A 1 306 ? 7.429 9.241 -36.953 1.00 91.06 306 GLY A CA 1
ATOM 2332 C C . GLY A 1 306 ? 7.034 8.901 -35.514 1.00 91.06 306 GLY A C 1
ATOM 2333 O O . GLY A 1 306 ? 6.200 9.592 -34.930 1.00 91.06 306 GLY A O 1
ATOM 2334 N N . SER A 1 307 ? 7.594 7.833 -34.944 1.00 91.62 307 SER A N 1
ATOM 2335 C CA . SER A 1 307 ? 7.290 7.389 -33.585 1.00 91.62 307 SER A CA 1
ATOM 2336 C C . SER A 1 307 ? 7.903 8.318 -32.530 1.00 91.62 307 SER A C 1
ATOM 2338 O O . SER A 1 307 ? 9.096 8.626 -32.559 1.00 91.62 307 SER A O 1
ATOM 2340 N N . ARG A 1 308 ? 7.100 8.721 -31.547 1.00 89.62 308 ARG A N 1
ATOM 2341 C CA . ARG A 1 308 ? 7.475 9.562 -30.405 1.00 89.62 308 ARG A CA 1
ATOM 2342 C C . ARG A 1 308 ? 8.121 8.739 -29.297 1.00 89.62 308 ARG A C 1
ATOM 2344 O O . ARG A 1 308 ? 7.447 8.328 -28.356 1.00 89.62 308 ARG A O 1
ATOM 2351 N N . LEU A 1 309 ? 9.422 8.468 -29.422 1.00 87.69 309 LEU A N 1
ATOM 2352 C CA . LEU A 1 309 ? 10.188 7.595 -28.513 1.00 87.69 309 LEU A CA 1
ATOM 2353 C C . LEU A 1 309 ? 10.287 8.083 -27.057 1.00 87.69 309 LEU A C 1
ATOM 2355 O O . LEU A 1 309 ? 10.812 7.360 -26.216 1.00 87.69 309 LEU A O 1
ATOM 2359 N N . GLU A 1 310 ? 9.810 9.286 -26.743 1.00 80.69 310 GLU A N 1
ATOM 2360 C CA . GLU A 1 310 ? 9.651 9.778 -25.372 1.00 80.69 310 GLU A CA 1
ATOM 2361 C C . GLU A 1 310 ? 8.402 9.227 -24.662 1.00 80.69 310 GLU A C 1
ATOM 2363 O O . GLU A 1 310 ? 8.275 9.356 -23.443 1.00 80.69 310 GLU A O 1
ATOM 2368 N N . LEU A 1 311 ? 7.474 8.630 -25.415 1.00 78.81 311 LEU A N 1
ATOM 2369 C CA . LEU A 1 311 ? 6.269 7.998 -24.892 1.00 78.81 311 LEU A CA 1
ATOM 2370 C C . LEU A 1 311 ? 6.503 6.504 -24.615 1.00 78.81 311 LEU A C 1
ATOM 2372 O O . LEU A 1 311 ? 7.458 5.922 -25.124 1.00 78.81 311 LEU A O 1
ATOM 2376 N N . PRO A 1 312 ? 5.654 5.855 -23.802 1.00 82.00 312 PRO A N 1
ATOM 2377 C CA . PRO A 1 312 ? 5.730 4.412 -23.614 1.00 82.00 312 PRO A CA 1
ATOM 2378 C C . PRO A 1 312 ? 5.283 3.631 -24.863 1.00 82.00 312 PRO A C 1
ATOM 2380 O O . PRO A 1 312 ? 4.176 3.833 -25.366 1.00 82.00 312 PRO A O 1
ATOM 2383 N N . HIS A 1 313 ? 6.099 2.668 -25.296 1.00 89.38 313 HIS A N 1
ATOM 2384 C CA . HIS A 1 313 ? 5.815 1.735 -26.391 1.00 89.38 313 HIS A CA 1
ATOM 2385 C C . HIS A 1 313 ? 5.544 0.337 -25.844 1.00 89.38 313 HIS A C 1
ATOM 2387 O O . HIS A 1 313 ? 6.217 -0.096 -24.904 1.00 89.38 313 HIS A O 1
ATOM 2393 N N . PRO A 1 314 ? 4.613 -0.421 -26.446 1.00 88.50 314 PRO A N 1
ATOM 2394 C CA . PRO A 1 314 ? 4.493 -1.847 -26.184 1.00 88.50 314 PRO A CA 1
ATOM 2395 C C . PRO A 1 314 ? 5.635 -2.587 -26.898 1.00 88.50 314 PRO A C 1
ATOM 2397 O O . PRO A 1 314 ? 5.496 -3.048 -28.033 1.00 88.50 314 PRO A O 1
ATOM 2400 N N . VAL A 1 315 ? 6.777 -2.690 -26.221 1.00 93.44 315 VAL A N 1
ATOM 2401 C CA . VAL A 1 315 ? 7.982 -3.362 -26.710 1.00 93.44 315 VAL A CA 1
ATOM 2402 C C . VAL A 1 315 ? 7.832 -4.866 -26.531 1.00 93.44 315 VAL A C 1
ATOM 2404 O O . VAL A 1 315 ? 7.598 -5.360 -25.429 1.00 93.44 315 VAL A O 1
ATOM 2407 N N . SER A 1 316 ? 7.960 -5.603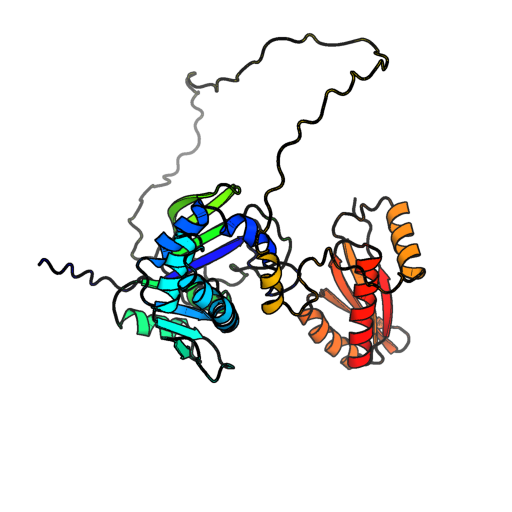 -27.625 1.00 94.31 316 SER A N 1
ATOM 2408 C CA . SER A 1 316 ? 7.772 -7.045 -27.703 1.00 94.31 316 SER A CA 1
ATOM 2409 C C . SER A 1 316 ? 9.096 -7.731 -28.003 1.00 94.31 316 SER A C 1
ATOM 2411 O O . SER A 1 316 ? 9.600 -7.679 -29.116 1.00 94.31 316 SER A O 1
ATOM 2413 N N . ALA A 1 317 ? 9.666 -8.401 -27.009 1.00 95.50 317 ALA A N 1
ATOM 2414 C CA . ALA A 1 317 ? 10.839 -9.235 -27.206 1.00 95.50 317 ALA A CA 1
ATOM 2415 C C . ALA A 1 317 ? 10.452 -10.600 -27.782 1.00 95.50 317 ALA A C 1
ATOM 2417 O O . ALA A 1 317 ? 9.430 -11.179 -27.403 1.00 95.50 317 ALA A O 1
ATOM 2418 N N . LEU A 1 318 ? 11.288 -11.119 -28.673 1.00 95.62 318 LEU A N 1
ATOM 2419 C CA . LEU A 1 318 ? 11.127 -12.413 -29.316 1.00 95.62 318 LEU A CA 1
ATOM 2420 C C . LEU A 1 318 ? 12.137 -13.404 -28.739 1.00 95.62 318 LEU A C 1
ATOM 2422 O O . LEU A 1 318 ? 13.347 -13.193 -28.832 1.00 95.62 318 LEU A O 1
ATOM 2426 N N . LEU A 1 319 ? 11.625 -14.485 -28.158 1.00 95.75 319 LEU A N 1
ATOM 2427 C CA . LEU A 1 319 ? 12.404 -15.593 -27.617 1.00 95.75 319 LEU A CA 1
ATOM 2428 C C . LEU A 1 319 ? 12.059 -16.882 -28.365 1.00 95.75 319 LEU A C 1
ATOM 2430 O O . LEU A 1 319 ? 10.922 -17.064 -28.808 1.00 95.75 319 LEU A O 1
ATOM 2434 N N . GLU A 1 320 ? 13.015 -17.795 -28.464 1.00 96.00 320 GLU A N 1
ATOM 2435 C CA . GLU A 1 320 ? 12.842 -19.109 -29.084 1.00 96.00 320 GLU A CA 1
ATOM 2436 C C . GLU A 1 320 ? 13.241 -20.235 -28.126 1.00 96.00 320 GLU A C 1
ATOM 2438 O O . GLU A 1 320 ? 14.195 -20.108 -27.362 1.00 96.00 320 GLU A O 1
ATOM 2443 N N . PHE A 1 321 ? 12.510 -21.345 -28.184 1.00 95.44 321 PHE A N 1
ATOM 2444 C CA . PHE A 1 321 ? 12.667 -22.524 -27.332 1.00 95.44 321 PHE A CA 1
ATOM 2445 C C . PHE A 1 321 ? 12.625 -23.801 -28.176 1.00 95.44 321 PHE A C 1
ATOM 2447 O O . PHE A 1 321 ? 11.964 -23.849 -29.219 1.00 95.44 321 PHE A O 1
ATOM 2454 N N . ALA A 1 322 ? 13.311 -24.852 -27.724 1.00 93.38 322 ALA A N 1
ATOM 2455 C CA . ALA A 1 322 ? 13.366 -26.128 -28.438 1.00 93.38 322 ALA A CA 1
ATOM 2456 C C . ALA A 1 322 ? 12.071 -26.944 -28.289 1.00 93.38 322 ALA A C 1
ATOM 2458 O O . ALA A 1 322 ? 11.761 -27.766 -29.150 1.00 93.38 322 ALA A O 1
ATOM 2459 N N . SER A 1 323 ? 11.301 -26.714 -27.220 1.00 92.44 323 SER A N 1
ATOM 2460 C CA . SER A 1 323 ? 10.061 -27.441 -26.940 1.00 92.44 323 SER A CA 1
ATOM 2461 C C . SER A 1 323 ? 8.938 -26.561 -26.383 1.00 92.44 323 SER A C 1
ATOM 2463 O O . SER A 1 323 ? 9.165 -25.510 -25.783 1.00 92.44 323 SER A O 1
ATOM 2465 N N . GLU A 1 324 ? 7.699 -27.042 -26.523 1.00 92.81 324 GLU A N 1
ATOM 2466 C CA . GLU A 1 324 ? 6.500 -26.397 -25.968 1.00 92.81 324 GLU A CA 1
ATOM 2467 C C . GLU A 1 324 ? 6.587 -26.251 -24.447 1.00 92.81 324 GLU A C 1
ATOM 2469 O O . GLU A 1 324 ? 6.229 -25.222 -23.883 1.00 92.81 324 GLU A O 1
ATOM 2474 N N . LYS A 1 325 ? 7.104 -27.287 -23.778 1.00 91.44 325 LYS A N 1
ATOM 2475 C CA . LYS A 1 325 ? 7.230 -27.329 -22.321 1.00 91.44 325 LYS A CA 1
ATOM 2476 C C . LYS A 1 325 ? 8.148 -26.221 -21.802 1.00 91.44 325 LYS A C 1
ATOM 2478 O O . LYS A 1 325 ? 7.821 -25.588 -20.801 1.00 91.44 325 LYS A O 1
ATOM 2483 N N . GLU A 1 326 ? 9.277 -25.991 -22.467 1.00 91.62 326 GLU A N 1
ATOM 2484 C CA . GLU A 1 326 ? 10.211 -24.915 -22.114 1.00 91.62 326 GLU A CA 1
ATOM 2485 C C . GLU A 1 326 ? 9.579 -23.543 -22.359 1.00 91.62 326 GLU A C 1
ATOM 2487 O O . GLU A 1 326 ? 9.607 -22.692 -21.470 1.00 91.62 326 GLU A O 1
ATOM 2492 N N . ALA A 1 327 ? 8.913 -23.359 -23.506 1.00 91.19 327 ALA A N 1
ATOM 2493 C CA . ALA A 1 327 ? 8.214 -22.116 -23.820 1.00 91.19 327 ALA A CA 1
ATOM 2494 C C . ALA A 1 327 ? 7.114 -21.792 -22.792 1.00 91.19 327 ALA A C 1
ATOM 2496 O O . ALA A 1 327 ? 7.029 -20.661 -22.317 1.00 91.19 327 ALA A O 1
ATOM 2497 N N . LEU A 1 328 ? 6.299 -22.774 -22.395 1.00 91.00 328 LEU A N 1
ATOM 2498 C CA . LEU A 1 328 ? 5.259 -22.590 -21.376 1.00 91.00 328 LEU A CA 1
ATOM 2499 C C . LEU A 1 328 ? 5.849 -22.323 -19.985 1.00 91.00 328 LEU A C 1
ATOM 2501 O O . LEU A 1 328 ? 5.356 -21.452 -19.274 1.00 91.00 328 LEU A O 1
ATOM 2505 N N . SER A 1 329 ? 6.946 -22.991 -19.613 1.00 88.56 329 SER A N 1
ATOM 2506 C CA . SER A 1 329 ? 7.646 -22.690 -18.357 1.00 88.56 329 SER A CA 1
ATOM 2507 C C . SER A 1 329 ? 8.201 -21.261 -18.335 1.00 88.56 329 SER A C 1
ATOM 2509 O O . SER A 1 329 ? 8.247 -20.630 -17.276 1.00 88.56 329 SER A O 1
ATOM 2511 N N . ALA A 1 330 ? 8.628 -20.745 -19.489 1.00 90.62 330 ALA A N 1
ATOM 2512 C CA . ALA A 1 330 ? 9.095 -19.373 -19.618 1.00 90.62 330 ALA A CA 1
ATOM 2513 C C . ALA A 1 330 ? 7.955 -18.349 -19.506 1.00 90.62 330 ALA A C 1
ATOM 2515 O O . ALA A 1 330 ? 8.177 -17.280 -18.941 1.00 90.62 330 ALA A O 1
ATOM 2516 N N . VAL A 1 331 ? 6.734 -18.674 -19.954 1.00 89.38 331 VAL A N 1
ATOM 2517 C CA . VAL A 1 331 ? 5.550 -17.813 -19.758 1.00 89.38 331 VAL A CA 1
ATOM 2518 C C . VAL A 1 331 ? 5.325 -17.526 -18.277 1.00 89.38 331 VAL A C 1
ATOM 2520 O O . VAL A 1 331 ? 5.204 -16.364 -17.903 1.00 89.38 331 VAL A O 1
ATOM 2523 N N . ASP A 1 332 ? 5.329 -18.549 -17.423 1.00 81.88 332 ASP A N 1
ATOM 2524 C CA . ASP A 1 332 ? 5.076 -18.377 -15.985 1.00 81.88 332 ASP A CA 1
ATOM 2525 C C . ASP A 1 332 ? 6.179 -17.575 -15.279 1.00 81.88 332 ASP A C 1
ATOM 2527 O O . ASP A 1 332 ? 5.931 -16.861 -14.302 1.00 81.88 332 ASP A O 1
ATOM 2531 N N . ALA A 1 333 ? 7.426 -17.699 -15.739 1.00 83.62 333 ALA A N 1
ATOM 2532 C CA . ALA A 1 333 ? 8.538 -16.901 -15.235 1.00 83.62 333 ALA A CA 1
ATOM 2533 C C . ALA A 1 333 ? 8.405 -15.431 -15.663 1.00 83.62 333 ALA A C 1
ATOM 2535 O O . ALA A 1 333 ? 8.394 -14.543 -14.816 1.00 83.62 333 ALA A O 1
ATOM 2536 N N . LEU A 1 334 ? 8.211 -15.178 -16.957 1.00 86.50 334 LEU A N 1
ATOM 2537 C CA . LEU A 1 334 ? 8.157 -13.826 -17.513 1.00 86.50 334 LEU A CA 1
ATOM 2538 C C . LEU A 1 334 ? 6.869 -13.079 -17.135 1.00 86.50 334 LEU A C 1
ATOM 2540 O O . LEU A 1 334 ? 6.897 -11.866 -16.938 1.00 86.50 334 LEU A O 1
ATOM 2544 N N . ALA A 1 335 ? 5.746 -13.779 -16.958 1.00 79.25 335 ALA A N 1
ATOM 2545 C CA . ALA A 1 335 ? 4.507 -13.181 -16.463 1.00 79.25 335 ALA A CA 1
ATOM 2546 C C . ALA A 1 335 ? 4.652 -12.670 -15.021 1.00 79.25 335 ALA A C 1
ATOM 2548 O O . ALA A 1 335 ? 4.138 -11.599 -14.696 1.00 79.25 335 ALA A O 1
ATOM 2549 N N . ARG A 1 336 ? 5.403 -13.384 -14.164 1.00 78.38 336 ARG A N 1
ATOM 2550 C CA . ARG A 1 336 ? 5.757 -12.900 -12.815 1.00 78.38 336 ARG A CA 1
ATOM 2551 C C . ARG A 1 336 ? 6.631 -11.647 -12.856 1.00 78.38 336 ARG A C 1
ATOM 2553 O O . ARG A 1 336 ? 6.515 -10.811 -11.965 1.00 78.38 336 ARG A O 1
ATOM 2560 N N . ASP A 1 337 ? 7.414 -11.492 -13.918 1.00 77.88 337 ASP A N 1
ATOM 2561 C CA . ASP A 1 337 ? 8.247 -10.316 -14.178 1.00 77.88 337 ASP A CA 1
ATOM 2562 C C . ASP A 1 337 ? 7.498 -9.189 -14.921 1.00 77.88 337 ASP A C 1
ATOM 2564 O O . ASP A 1 337 ? 8.102 -8.190 -15.316 1.00 77.88 337 ASP A O 1
ATOM 2568 N N . GLY A 1 338 ? 6.177 -9.321 -15.097 1.00 78.75 338 GLY A N 1
ATOM 2569 C CA . GLY A 1 338 ? 5.312 -8.276 -15.648 1.00 78.75 338 GLY A CA 1
ATOM 2570 C C . GLY A 1 338 ? 5.212 -8.245 -17.175 1.00 78.75 338 GLY A C 1
ATOM 2571 O O . GLY A 1 338 ? 4.783 -7.233 -17.729 1.00 78.75 338 GLY A O 1
ATOM 2572 N N . PHE A 1 339 ? 5.591 -9.322 -17.870 1.00 86.88 339 PHE A N 1
ATOM 2573 C CA . PHE A 1 339 ? 5.440 -9.432 -19.322 1.00 86.88 339 PHE A CA 1
ATOM 2574 C C . PHE A 1 339 ? 4.114 -10.081 -19.728 1.00 86.88 339 PHE A C 1
ATOM 2576 O O . PHE A 1 339 ? 3.732 -11.139 -19.226 1.00 86.88 339 PHE A O 1
ATOM 2583 N N . ALA A 1 340 ? 3.453 -9.507 -20.732 1.00 84.88 340 ALA A N 1
ATOM 2584 C CA . ALA A 1 340 ? 2.377 -10.176 -21.450 1.00 84.88 340 ALA A CA 1
ATOM 2585 C C . ALA A 1 340 ? 2.984 -11.142 -22.476 1.00 84.88 340 ALA A C 1
ATOM 2587 O O . ALA A 1 340 ? 3.649 -10.714 -23.417 1.00 84.88 340 ALA A O 1
ATOM 2588 N N . CYS A 1 341 ? 2.764 -12.444 -22.301 1.00 90.62 341 CYS A N 1
ATOM 2589 C CA . CYS A 1 341 ? 3.403 -13.467 -23.126 1.00 90.62 341 CYS A CA 1
ATOM 2590 C C . CYS A 1 341 ? 2.422 -14.102 -24.120 1.00 90.62 341 CYS A C 1
ATOM 2592 O O . CYS A 1 341 ? 1.280 -14.408 -23.777 1.00 90.62 341 CYS A O 1
ATOM 2594 N N . LYS A 1 342 ? 2.879 -14.345 -25.351 1.00 91.00 342 LYS A N 1
ATOM 2595 C CA . LYS A 1 342 ? 2.168 -15.141 -26.364 1.00 91.00 342 LYS A CA 1
ATOM 2596 C C . LYS A 1 342 ? 3.117 -16.164 -26.967 1.00 91.00 342 LYS A C 1
ATOM 2598 O O . LYS A 1 342 ? 4.185 -15.793 -27.439 1.00 91.00 342 LYS A O 1
ATOM 2603 N N . VAL A 1 343 ? 2.712 -17.428 -26.981 1.00 93.62 343 VAL A N 1
ATOM 2604 C CA . VAL A 1 343 ? 3.521 -18.542 -27.490 1.00 93.62 343 VAL A CA 1
ATOM 2605 C C . VAL A 1 343 ? 2.946 -19.048 -28.814 1.00 93.62 343 VAL A C 1
ATOM 2607 O O . VAL A 1 343 ? 1.729 -19.063 -29.000 1.00 93.62 343 VAL A O 1
ATOM 2610 N N . ARG A 1 344 ? 3.813 -19.448 -29.748 1.00 94.62 344 ARG A N 1
ATOM 2611 C CA . ARG A 1 344 ? 3.434 -19.990 -31.056 1.00 94.62 344 ARG A CA 1
ATOM 2612 C C . ARG A 1 344 ? 4.416 -21.071 -31.510 1.00 94.62 344 ARG A C 1
ATOM 2614 O O . ARG A 1 344 ? 5.624 -20.860 -31.471 1.00 94.62 344 ARG A O 1
ATOM 2621 N N . ALA A 1 345 ? 3.894 -22.188 -32.013 1.00 93.50 345 ALA A N 1
ATOM 2622 C CA . ALA A 1 345 ? 4.701 -23.207 -32.679 1.00 93.50 345 ALA A CA 1
ATOM 2623 C C . ALA A 1 345 ? 5.249 -22.692 -34.023 1.00 93.50 345 ALA A C 1
ATOM 2625 O O . ALA A 1 345 ? 4.526 -22.062 -34.804 1.00 93.50 345 ALA A O 1
ATOM 2626 N N . MET A 1 346 ? 6.520 -22.973 -34.292 1.00 91.12 346 MET A N 1
ATOM 2627 C CA . MET A 1 346 ? 7.204 -22.666 -35.546 1.00 91.12 346 MET A CA 1
ATOM 2628 C C . MET A 1 346 ? 7.183 -23.882 -36.482 1.00 91.12 346 MET A C 1
ATOM 2630 O O . MET A 1 346 ? 6.976 -25.018 -36.059 1.00 91.12 346 MET A O 1
ATOM 2634 N N . GLN A 1 347 ? 7.376 -23.649 -37.783 1.00 85.69 347 GLN A N 1
ATOM 2635 C CA . GLN A 1 347 ? 7.303 -24.711 -38.799 1.00 85.69 347 GLN A CA 1
ATOM 2636 C C . GLN A 1 347 ? 8.442 -25.741 -38.699 1.00 85.69 347 GLN A C 1
ATOM 2638 O O . GLN A 1 347 ? 8.304 -26.850 -39.202 1.00 85.69 347 GLN A O 1
ATOM 2643 N N . ASP A 1 348 ? 9.546 -25.387 -38.045 1.00 87.31 348 ASP A N 1
ATOM 2644 C CA . ASP A 1 348 ? 10.737 -26.220 -37.842 1.00 87.31 348 ASP A CA 1
ATOM 2645 C C . ASP A 1 348 ? 10.694 -27.040 -36.536 1.00 87.31 348 ASP A C 1
ATOM 2647 O O . ASP A 1 348 ? 11.680 -27.675 -36.168 1.00 87.31 348 ASP A O 1
ATOM 2651 N N . GLY A 1 349 ? 9.557 -27.036 -35.831 1.00 85.25 349 GLY A N 1
ATOM 2652 C CA . GLY A 1 349 ? 9.370 -27.745 -34.563 1.00 85.25 349 GLY A CA 1
ATOM 2653 C C . GLY A 1 349 ? 9.832 -26.973 -33.323 1.00 85.25 349 GLY A C 1
ATOM 2654 O O . GLY A 1 349 ? 9.610 -27.453 -32.212 1.00 85.25 349 GLY A O 1
ATOM 2655 N N . ARG A 1 350 ? 10.418 -25.778 -33.485 1.00 93.75 350 ARG A N 1
ATOM 2656 C CA . ARG A 1 350 ? 10.737 -24.871 -32.372 1.00 93.75 350 ARG A CA 1
ATOM 2657 C C . ARG A 1 350 ? 9.507 -24.078 -31.937 1.00 93.75 350 ARG A C 1
ATOM 2659 O O . ARG A 1 350 ? 8.464 -24.074 -32.592 1.00 93.75 350 ARG A O 1
ATOM 2666 N N . TRP A 1 351 ? 9.628 -23.395 -30.809 1.00 95.19 351 TRP A N 1
ATOM 2667 C CA . TRP A 1 351 ? 8.563 -22.594 -30.222 1.00 95.19 351 TRP A CA 1
ATOM 2668 C C . TRP A 1 351 ? 9.021 -21.161 -30.030 1.00 95.19 351 TRP A C 1
ATOM 2670 O O . TRP A 1 351 ? 10.072 -20.912 -29.454 1.00 95.19 351 TRP A O 1
ATOM 2680 N N . SER A 1 352 ? 8.212 -20.214 -30.489 1.00 95.25 352 SER A N 1
ATOM 2681 C CA . SER A 1 352 ? 8.462 -18.789 -30.323 1.00 95.25 352 SER A CA 1
ATOM 2682 C C . SER A 1 352 ? 7.588 -18.229 -29.207 1.00 95.25 352 SER A C 1
ATOM 2684 O O . SER A 1 352 ? 6.386 -18.497 -29.159 1.00 95.25 352 SER A O 1
ATOM 2686 N N . LEU A 1 353 ? 8.180 -17.433 -28.322 1.00 95.50 353 LEU A N 1
ATOM 2687 C CA . LEU A 1 353 ? 7.497 -16.675 -27.284 1.00 95.50 353 LEU A CA 1
ATOM 2688 C C . LEU A 1 353 ? 7.720 -15.187 -27.538 1.00 95.50 353 LEU A C 1
ATOM 2690 O O . LEU A 1 353 ? 8.851 -14.709 -27.577 1.00 95.50 353 LEU A O 1
ATOM 2694 N N . ARG A 1 354 ? 6.625 -14.441 -27.664 1.00 95.94 354 ARG A N 1
ATOM 2695 C CA . ARG A 1 354 ? 6.629 -12.981 -27.678 1.00 95.94 354 ARG A CA 1
ATOM 2696 C C . ARG A 1 354 ? 6.309 -12.469 -26.278 1.00 95.94 354 ARG A C 1
ATOM 2698 O O . ARG A 1 354 ? 5.200 -12.699 -25.797 1.00 95.94 354 ARG A O 1
ATOM 2705 N N . ALA A 1 355 ? 7.266 -11.797 -25.646 1.00 92.44 355 ALA A N 1
ATOM 2706 C CA . ALA A 1 355 ? 7.139 -11.194 -24.323 1.00 92.44 355 ALA A CA 1
ATOM 2707 C C . ALA A 1 355 ? 7.021 -9.673 -24.463 1.00 92.44 355 ALA A C 1
ATOM 2709 O O . ALA A 1 355 ? 7.991 -8.995 -24.797 1.00 92.44 355 ALA A O 1
ATOM 2710 N N . THR A 1 356 ? 5.831 -9.134 -24.217 1.00 89.94 356 THR A N 1
ATOM 2711 C CA . THR A 1 356 ? 5.529 -7.710 -24.383 1.00 89.94 356 THR A CA 1
ATOM 2712 C C . THR A 1 356 ? 5.515 -6.989 -23.040 1.00 89.94 356 THR A C 1
ATOM 2714 O O . THR A 1 356 ? 4.884 -7.446 -22.089 1.00 89.94 356 THR A O 1
ATOM 2717 N N . SER A 1 357 ? 6.177 -5.838 -22.969 1.00 85.88 357 SER A N 1
ATOM 2718 C CA . SER A 1 357 ? 6.124 -4.918 -21.834 1.00 85.88 357 SER A CA 1
ATOM 2719 C C . SER A 1 357 ? 6.035 -3.480 -22.336 1.00 85.88 357 SER A C 1
ATOM 2721 O O . SER A 1 357 ? 6.549 -3.156 -23.404 1.00 85.88 357 SER A O 1
ATOM 2723 N N . THR A 1 358 ? 5.369 -2.618 -21.575 1.00 87.38 358 THR A N 1
ATOM 2724 C CA . THR A 1 358 ? 5.239 -1.201 -21.919 1.00 87.38 358 THR A CA 1
ATOM 2725 C C . THR A 1 358 ? 6.371 -0.412 -21.272 1.00 87.38 358 THR A C 1
ATOM 2727 O O . THR A 1 358 ? 6.471 -0.375 -20.046 1.00 87.38 358 THR A O 1
ATOM 2730 N N . LEU A 1 359 ? 7.225 0.217 -22.083 1.00 85.88 359 LEU A N 1
ATOM 2731 C CA . LEU A 1 359 ? 8.369 1.012 -21.623 1.00 85.88 359 LEU A CA 1
ATOM 2732 C C . LEU A 1 359 ? 8.706 2.128 -22.617 1.00 85.88 359 LEU A C 1
ATOM 2734 O O . LEU A 1 359 ? 8.348 2.034 -23.783 1.00 85.88 359 LEU A O 1
ATOM 2738 N N . VAL A 1 360 ? 9.407 3.171 -22.168 1.00 89.25 360 VAL A N 1
ATOM 2739 C CA . VAL A 1 360 ? 9.942 4.227 -23.049 1.00 89.25 360 VAL A CA 1
ATOM 2740 C C . VAL A 1 360 ? 11.231 3.707 -23.702 1.00 89.25 360 VAL A C 1
ATOM 2742 O O . VAL A 1 360 ? 12.186 3.449 -22.965 1.00 89.25 360 VAL A O 1
ATOM 2745 N N . PRO A 1 361 ? 11.291 3.512 -25.032 1.00 89.44 361 PRO A N 1
ATOM 2746 C CA . PRO A 1 361 ? 12.378 2.797 -25.698 1.00 89.44 361 PRO A CA 1
ATOM 2747 C C . PRO A 1 361 ? 13.591 3.709 -25.953 1.00 89.44 361 PRO A C 1
ATOM 2749 O O . PRO A 1 361 ? 13.851 4.143 -27.072 1.00 89.44 361 PRO A O 1
ATOM 2752 N N . THR A 1 362 ? 14.378 4.001 -24.916 1.00 88.94 362 THR A N 1
ATOM 2753 C CA . THR A 1 362 ? 15.728 4.579 -25.094 1.00 88.94 362 THR A CA 1
ATOM 2754 C C . THR A 1 362 ? 16.757 3.477 -25.385 1.00 88.94 362 THR A C 1
ATOM 2756 O O . THR A 1 362 ? 16.541 2.336 -24.953 1.00 88.94 362 THR A O 1
ATOM 2759 N N . PRO A 1 363 ? 17.903 3.775 -26.037 1.00 89.19 363 PRO A N 1
ATOM 2760 C CA . PRO A 1 363 ? 18.963 2.787 -26.279 1.00 89.19 363 PRO A CA 1
ATOM 2761 C C . PRO A 1 363 ? 19.347 2.009 -25.020 1.00 89.19 363 PRO A C 1
ATOM 2763 O O . PRO A 1 363 ? 19.496 0.787 -25.035 1.00 89.19 363 PRO A O 1
ATOM 2766 N N . GLY A 1 364 ? 19.422 2.710 -23.893 1.00 82.00 364 GLY A N 1
ATOM 2767 C CA . GLY A 1 364 ? 19.722 2.106 -22.615 1.00 82.00 364 GLY A CA 1
ATOM 2768 C C . GLY A 1 364 ? 18.631 1.197 -22.054 1.00 82.00 364 GLY A C 1
ATOM 2769 O O . GLY A 1 364 ? 18.948 0.143 -21.500 1.00 82.00 364 GLY A O 1
ATOM 2770 N N . THR A 1 365 ? 17.358 1.582 -22.189 1.00 83.69 365 THR A N 1
ATOM 2771 C CA . THR A 1 365 ? 16.227 0.748 -21.743 1.00 83.69 365 THR A CA 1
ATOM 2772 C C . THR A 1 365 ? 16.142 -0.562 -22.529 1.00 83.69 365 THR A C 1
ATOM 2774 O O . THR A 1 365 ? 15.927 -1.619 -21.935 1.00 83.69 365 THR A O 1
ATOM 2777 N N . ILE A 1 366 ? 16.386 -0.501 -23.841 1.00 92.38 366 ILE A N 1
ATOM 2778 C CA . ILE A 1 366 ? 16.360 -1.646 -24.750 1.00 92.38 366 ILE A CA 1
ATOM 2779 C C . ILE A 1 366 ? 17.552 -2.569 -24.493 1.00 92.38 366 ILE A C 1
ATOM 2781 O O . ILE A 1 366 ? 17.370 -3.777 -24.339 1.00 92.38 366 ILE A O 1
ATOM 2785 N N . THR A 1 367 ? 18.755 -2.010 -24.332 1.00 88.06 367 THR A N 1
ATOM 2786 C CA . THR A 1 367 ? 19.956 -2.799 -24.008 1.00 88.06 367 THR A CA 1
ATOM 2787 C C . THR A 1 367 ? 19.749 -3.590 -22.717 1.00 88.06 367 THR A C 1
ATOM 2789 O O . THR A 1 367 ? 20.036 -4.784 -22.641 1.00 88.06 367 THR A O 1
ATOM 2792 N N . ARG A 1 368 ? 19.152 -2.955 -21.706 1.00 85.19 368 ARG A N 1
ATOM 2793 C CA . ARG A 1 368 ? 18.833 -3.603 -20.433 1.00 85.19 368 ARG A CA 1
ATOM 2794 C C . ARG A 1 368 ? 17.734 -4.657 -20.554 1.00 85.19 368 ARG A C 1
ATOM 2796 O O . ARG A 1 368 ? 17.801 -5.688 -19.885 1.00 85.19 368 ARG A O 1
ATOM 2803 N N . LEU A 1 369 ? 16.713 -4.399 -21.375 1.00 89.94 369 LEU A N 1
ATOM 2804 C CA . LEU A 1 369 ? 15.679 -5.382 -21.685 1.00 89.94 369 LEU A CA 1
ATOM 2805 C C . LEU A 1 369 ? 16.312 -6.639 -22.291 1.00 89.94 369 LEU A C 1
ATOM 2807 O O . LEU A 1 369 ? 16.006 -7.738 -21.826 1.00 89.94 369 LEU A O 1
ATOM 2811 N N . ARG A 1 370 ? 17.221 -6.472 -23.262 1.00 91.38 370 ARG A N 1
ATOM 2812 C CA . ARG A 1 370 ? 17.982 -7.575 -23.850 1.00 91.38 370 ARG A CA 1
ATOM 2813 C C . ARG A 1 370 ? 18.774 -8.325 -22.792 1.00 91.38 370 ARG A C 1
ATOM 2815 O O . ARG A 1 370 ? 18.568 -9.519 -22.656 1.00 91.38 370 ARG A O 1
ATOM 2822 N N . GLU A 1 371 ? 19.648 -7.656 -22.039 1.00 89.31 371 GLU A N 1
ATOM 2823 C CA . GLU A 1 371 ? 20.489 -8.312 -21.022 1.00 89.31 371 GLU A CA 1
ATOM 2824 C C . GLU A 1 371 ? 19.656 -9.163 -20.060 1.00 89.31 371 GLU A C 1
ATOM 2826 O O . GLU A 1 371 ? 19.986 -10.316 -19.784 1.00 89.31 371 GLU A O 1
ATOM 2831 N N . ARG A 1 372 ? 18.535 -8.603 -19.589 1.00 88.12 372 ARG A N 1
ATOM 2832 C CA . ARG A 1 372 ? 17.634 -9.288 -18.667 1.00 88.12 372 ARG A CA 1
ATOM 2833 C C . ARG A 1 372 ? 17.007 -10.525 -19.305 1.00 88.12 372 ARG A C 1
ATOM 2835 O O . ARG A 1 372 ? 17.016 -11.585 -18.691 1.00 88.12 372 ARG A O 1
ATOM 2842 N N . LEU A 1 373 ? 16.480 -10.403 -20.521 1.00 91.06 373 LEU A N 1
ATOM 2843 C CA . LEU A 1 373 ? 15.828 -11.519 -21.204 1.00 91.06 373 LEU A CA 1
ATOM 2844 C C . LEU A 1 373 ? 16.819 -12.578 -21.692 1.00 91.06 373 LEU A C 1
ATOM 2846 O O . LEU A 1 373 ? 16.489 -13.759 -21.640 1.00 91.06 373 LEU A O 1
ATOM 2850 N N . SER A 1 374 ? 18.028 -12.189 -22.094 1.00 89.25 374 SER A N 1
ATOM 2851 C CA . SER A 1 374 ? 19.117 -13.117 -22.406 1.00 89.25 374 SER A CA 1
ATOM 2852 C C . SER A 1 374 ? 19.502 -13.942 -21.176 1.00 89.25 374 SER A C 1
ATOM 2854 O O . SER A 1 374 ? 19.537 -15.166 -21.262 1.00 89.25 374 SER A O 1
ATOM 2856 N N . ALA A 1 375 ? 19.670 -13.310 -20.008 1.00 86.62 375 ALA A N 1
ATOM 2857 C CA . ALA A 1 375 ? 19.948 -14.021 -18.757 1.00 86.62 375 ALA A CA 1
ATOM 2858 C C . ALA A 1 375 ? 18.794 -14.958 -18.337 1.00 86.62 375 ALA A C 1
ATOM 2860 O O . ALA A 1 375 ? 19.018 -16.087 -17.892 1.00 86.62 375 ALA A O 1
ATOM 2861 N N . SER A 1 376 ? 17.539 -14.527 -18.518 1.00 83.94 376 SER A N 1
ATOM 2862 C CA . SER A 1 376 ? 16.374 -15.395 -18.304 1.00 83.94 376 SER A CA 1
ATOM 2863 C C . SER A 1 376 ? 16.374 -16.588 -19.265 1.00 83.94 376 SER A C 1
ATOM 2865 O O . SER A 1 376 ? 16.092 -17.707 -18.844 1.00 83.94 376 SER A O 1
ATOM 2867 N N . CYS A 1 377 ? 16.727 -16.379 -20.536 1.00 87.94 377 CYS A N 1
ATOM 2868 C CA . CYS A 1 377 ? 16.809 -17.434 -21.544 1.00 87.94 377 CYS A CA 1
ATOM 2869 C C . CYS A 1 377 ? 17.868 -18.489 -21.209 1.00 87.94 377 CYS A C 1
ATOM 2871 O O . CYS A 1 377 ? 17.575 -19.674 -21.338 1.00 87.94 377 CYS A O 1
ATOM 2873 N N . GLU A 1 378 ? 19.038 -18.093 -20.699 1.00 86.31 378 GLU A N 1
ATOM 2874 C CA . GLU A 1 378 ? 20.070 -19.038 -20.239 1.00 86.31 378 GLU A CA 1
ATOM 2875 C C . GLU A 1 378 ? 19.540 -19.980 -19.148 1.00 86.31 378 GLU A C 1
ATOM 2877 O O . GLU A 1 378 ? 19.817 -21.178 -19.158 1.00 86.31 378 GLU A O 1
ATOM 2882 N N . THR A 1 379 ? 18.716 -19.459 -18.235 1.00 86.38 379 THR A N 1
ATOM 2883 C CA . THR A 1 379 ? 18.111 -20.256 -17.155 1.00 86.38 379 THR A CA 1
ATOM 2884 C C . THR A 1 379 ? 16.961 -21.135 -17.658 1.00 86.38 379 THR A C 1
ATOM 2886 O O . THR A 1 379 ? 16.742 -22.237 -17.157 1.00 86.38 379 THR A O 1
ATOM 2889 N N . LEU A 1 380 ? 16.211 -20.649 -18.648 1.00 85.94 380 LEU A N 1
ATOM 2890 C CA . LEU A 1 380 ? 14.985 -21.269 -19.157 1.00 85.94 380 LEU A CA 1
ATOM 2891 C C . LEU A 1 380 ? 15.211 -22.128 -20.412 1.00 85.94 380 LEU A C 1
ATOM 2893 O O . LEU A 1 380 ? 14.242 -22.572 -21.020 1.00 85.94 380 LEU A O 1
ATOM 2897 N N . SER A 1 381 ? 16.470 -22.375 -20.796 1.00 88.75 381 SER A N 1
ATOM 2898 C CA . SER A 1 381 ? 16.840 -23.098 -22.029 1.00 88.75 381 SER A CA 1
ATOM 2899 C C . SER A 1 381 ? 16.243 -22.478 -23.306 1.00 88.75 381 SER A C 1
ATOM 2901 O O . SER A 1 381 ? 15.845 -23.184 -24.231 1.00 88.75 381 SER A O 1
ATOM 2903 N N . GLY A 1 382 ? 16.160 -21.147 -23.347 1.00 91.81 382 GLY A N 1
ATOM 2904 C CA . GLY A 1 382 ? 15.695 -20.370 -24.497 1.00 91.81 382 GLY A CA 1
ATOM 2905 C C . GLY A 1 382 ? 16.816 -19.591 -25.180 1.00 91.81 382 GLY A C 1
ATOM 2906 O O . GLY A 1 382 ? 17.962 -19.578 -24.737 1.00 91.81 382 GLY A O 1
ATOM 2907 N N . THR A 1 383 ? 16.482 -18.899 -26.264 1.00 94.00 383 THR A N 1
ATOM 2908 C CA . THR A 1 383 ? 17.369 -17.962 -26.965 1.00 94.00 383 THR A CA 1
ATOM 2909 C C . THR A 1 383 ? 16.641 -16.644 -27.200 1.00 94.00 383 THR A C 1
ATOM 2911 O O . THR A 1 383 ? 15.530 -16.635 -27.727 1.00 94.00 383 THR A O 1
ATOM 2914 N N . TYR A 1 384 ? 17.264 -15.526 -26.823 1.00 93.25 384 TYR A N 1
ATOM 2915 C CA . TYR A 1 384 ? 16.785 -14.193 -27.186 1.00 93.25 384 TYR A CA 1
ATOM 2916 C C . TYR A 1 384 ? 17.137 -13.903 -28.648 1.00 93.25 384 TYR A C 1
ATOM 2918 O O . TYR A 1 384 ? 18.302 -13.994 -29.029 1.00 93.25 384 TYR A O 1
ATOM 2926 N N . VAL A 1 385 ? 16.139 -13.545 -29.456 1.00 93.69 385 VAL A N 1
ATOM 2927 C CA . VAL A 1 385 ? 16.310 -13.288 -30.895 1.00 93.69 385 VAL A CA 1
ATOM 2928 C C . VAL A 1 385 ? 16.383 -11.794 -31.194 1.00 93.69 385 VAL A C 1
ATOM 2930 O O . VAL A 1 385 ? 17.185 -11.363 -32.015 1.00 93.69 385 VAL A O 1
ATOM 2933 N N . GLY A 1 386 ? 15.545 -10.998 -30.535 1.00 92.94 386 GLY A N 1
ATOM 2934 C CA . GLY A 1 386 ? 15.427 -9.568 -30.798 1.00 92.94 386 GLY A CA 1
ATOM 2935 C C . GLY A 1 386 ? 14.186 -8.978 -30.149 1.00 92.94 386 GLY A C 1
ATOM 2936 O O . GLY A 1 386 ? 13.564 -9.595 -29.281 1.00 92.94 386 GLY A O 1
ATOM 2937 N N . TRP A 1 387 ? 13.801 -7.786 -30.582 1.00 95.56 387 TRP A N 1
ATOM 2938 C CA . TRP A 1 387 ? 12.559 -7.147 -30.169 1.00 95.56 387 TRP A CA 1
ATOM 2939 C C . TRP A 1 387 ? 11.901 -6.448 -31.354 1.00 95.56 387 TRP A C 1
ATOM 2941 O O . TRP A 1 387 ? 12.490 -6.338 -32.421 1.00 95.56 387 TRP A O 1
ATOM 2951 N N . ASP A 1 388 ? 10.651 -6.040 -31.189 1.00 94.25 388 ASP A N 1
ATOM 2952 C CA . ASP A 1 388 ? 9.953 -5.106 -32.061 1.00 94.25 388 ASP A CA 1
ATOM 2953 C C . ASP A 1 388 ? 9.002 -4.230 -31.236 1.00 94.25 388 ASP A C 1
ATOM 2955 O O . ASP A 1 388 ? 8.661 -4.536 -30.091 1.00 94.25 388 ASP A O 1
ATOM 2959 N N . ALA A 1 389 ? 8.592 -3.100 -31.797 1.00 93.56 389 ALA A N 1
ATOM 2960 C CA . ALA A 1 389 ? 7.539 -2.267 -31.235 1.00 93.56 389 ALA A CA 1
ATOM 2961 C C . ALA A 1 389 ? 6.752 -1.614 -32.379 1.00 93.56 389 ALA A C 1
ATOM 2963 O O . ALA A 1 389 ? 7.336 -1.298 -33.414 1.00 93.56 389 ALA A O 1
ATOM 2964 N N . PRO A 1 390 ? 5.436 -1.405 -32.236 1.00 91.50 390 PRO A N 1
ATOM 2965 C CA . PRO A 1 390 ? 4.697 -0.558 -33.162 1.00 91.50 390 PRO A CA 1
ATOM 2966 C C . PRO A 1 390 ? 5.052 0.926 -32.935 1.00 91.50 390 PRO A C 1
ATOM 2968 O O . PRO A 1 390 ? 5.404 1.297 -31.811 1.00 91.50 390 PRO A O 1
ATOM 2971 N N . PRO A 1 391 ? 4.929 1.796 -33.956 1.00 89.19 391 PRO A N 1
ATOM 2972 C CA . PRO A 1 391 ? 5.084 3.234 -33.768 1.00 89.19 391 PRO A CA 1
ATOM 2973 C C . PRO A 1 391 ? 3.985 3.797 -32.853 1.00 89.19 391 PRO A C 1
ATOM 2975 O O . PRO A 1 391 ? 2.849 3.317 -32.852 1.00 89.19 391 PRO A O 1
ATOM 2978 N N . VAL A 1 392 ? 4.330 4.828 -32.081 1.00 85.00 392 VAL A N 1
ATOM 2979 C CA . VAL A 1 392 ? 3.422 5.566 -31.187 1.00 85.00 392 VAL A CA 1
ATOM 2980 C C . VAL A 1 392 ? 3.487 7.040 -31.576 1.00 85.00 392 VAL A C 1
ATOM 2982 O O . VAL A 1 392 ? 4.583 7.584 -31.659 1.00 85.00 392 VAL A O 1
ATOM 2985 N N . TYR A 1 393 ? 2.339 7.667 -31.839 1.00 88.94 393 TYR A N 1
ATOM 2986 C CA . TYR A 1 393 ? 2.235 9.021 -32.407 1.00 88.94 393 TYR A CA 1
ATOM 2987 C C . TYR A 1 393 ? 1.801 10.083 -31.399 1.00 88.94 393 TYR A C 1
ATOM 2989 O O . TYR A 1 393 ? 1.116 9.735 -30.410 1.00 88.94 393 TYR A O 1
#

Foldseek 3Di:
DDPPPPPDQAAEEEEAEAEPVQARAFLVAPPRRVLCVVVCPFPVNLVVLCVVLVQAQEEEAEPVVLVVLQVPLCVLCPDPPHDPSSNSNSVSVLRHAYEYEDPPDPDDPRPNYDYDPDQLLVVLVVVSVDDGTHYYYYSHLVSLQSCQQVVNHFKYWYFHAHDDRPDHDGSDDPPGDDFDWDFPDKDATPRRTITTMIGTQDPVNPPPPPPDPPDDDDDDDDDDDDDDDDDDDDDDDDDDDDDDDDDDDDDDDDDDDDDDDDDDPDPVVVVCPSDPNPPDPPPVPFPPPDQDPVLVVQVVVLVVVVFDLQAKWFKKWKKKAQAPVLLVVLCVVLVVSVWDWDKDQDPVNIIMIITTDIDRRDSRNQSVVCVVVCVSCVVSVMHTDHMHTDGDD